Protein AF-0000000081049994 (afdb_homodimer)

Radius of gyration: 29.23 Å; Cα contacts (8 Å, |Δi|>4): 1174; chains: 2; bounding box: 51×99×72 Å

pLDDT: mean 74.98, std 18.86, range [22.23, 96.69]

Organism: NCBI:txid2856

Foldseek 3Di:
DDDQDDAPLQVQLVVLCVQLVQFLDPLSNLVSNLSSLVSLLCCLVVPGPSPPPPDDDPCPPVPPPPVVSNVVSVVSNVVSVVVNVVLVVLLAADDDDLVLLLVVLLLCVQQNAFNSCCVVQPVVQKDKDKDAAFDKDDLPFKKKAWQWFKKKKFKDQDPHTDDIDIDGHGAIDDCVLLCQQPQDDPSVRIDIIIGTRHTTMIIIGTSVSVNVQCQPLRRVSSSVSSNVSNVVVVVVCVVPVPPVPPPDRGDGDCSSPDDDPVSQDDQLDRSSNNVVVPVVSVVVCSCVVGGHDDPPPGDGDPQSPPGDHRHDGHPPVVPPDD/DDDQDDAPLQVQLVVLCVQLVQFLDPLSNLVSNLSSLVSLLCCLVVPRPSPPPPDDDPCPPVPPSPVVSNVVSVVSNVVSVVVNVVLVVLQAADDDDLVLLLVVLLLCVQQNAFNSCCVVQPVVQKDKDKDAAFDKDDLPFKKKAFQWFKKKKFKAQDPHTDDIDIDGHGAIDDCVLLCQQPQDDPSVRIDIIIGTRHTTMIIIGTSVSVNVQCQPLRRVSSSVSSNVSNVVVVVVCVVPVPPVPPPDRGDGDCSSPDDDPVSQDDQLDRSSNNVVVPVVSVVVVSCVVGGHDDPPPGDGDPQSPPGDHRDDGHVPVVPPDD

InterPro domains:
  IPR000595 Cyclic nucleotide-binding domain [cd00038] (122-216)
  IPR014710 RmlC-like jelly roll fold [G3DSA:2.60.120.10] (120-280)
  IPR018490 Cyclic nucleotide-binding domain superfamily [SSF51206] (119-216)

Secondary structure (DSSP, 8-state):
---PPPPHHHHHHHHHHHHHHHB--HHHHHHHHHHHHHHHHHHHHH----SS--S-----------HHHHHHHHHHHHHHHHHHHHHHHTTSPP---HHHHHHHHHHHHHH---HHHIIIIIGGGEEEEEE-TTPEE-TTTEEEEEEESEEEEEEEETTEEEEEEEEETT-EE-GGGGGGS-SS-TTTT-EEEEEESS-EEEEEEEHHHHHHHHT-TTTHHHHHHHHHHHHHHHHHHHH-TT------TT-B-GGGSPPPGGGSPPTTSTTSS-GGGSHHHHHHHHHHHHB-PPTTTSPPPTTTT-PPPPP---TTGGGS--/---PPPPHHHHHHHHHHHHHHHB--HHHHHHHHHHHHHHHHHHHHH----SS--S-----------HHHHHHHHHHHHHHHHHHHHHHHTTSPP---HHHHHHHHHHHHHH---HHHIIIIIGGGEEEEEE-TTPEE-TTTEEEEEEESEEEEEEEETTEEEEEEEEETT-EE-GGGGGGS-SS-TTTT-EEEEEESS-EEEEEEEHHHHHHHHT-TTTHHHHHHHHHHHHHHHHHHHH-TT------TT-B-GGGSPPPGGGSPPTTSTTSS-GGGSHHHH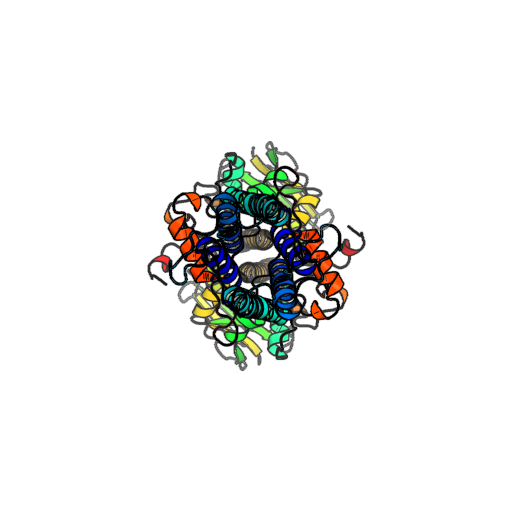HHHHHHHHB-PPTTTSPPPTTTT-PPPPP---TTGGGS--

Structure (mmCIF, N/CA/C/O backbone):
data_AF-0000000081049994-model_v1
#
loop_
_entity.id
_entity.type
_entity.pdbx_description
1 polymer 'Cyclic nucleotide-binding domain-containing protein'
#
loop_
_atom_site.group_PDB
_atom_site.id
_atom_site.type_symbol
_atom_site.label_atom_id
_atom_site.label_alt_id
_atom_site.label_comp_id
_atom_site.label_asym_id
_atom_site.label_entity_id
_atom_site.label_seq_id
_atom_site.pdbx_PDB_ins_code
_atom_site.Cartn_x
_atom_site.Cartn_y
_atom_site.Cartn_z
_atom_site.occupancy
_atom_site.B_iso_or_equiv
_atom_site.auth_seq_id
_atom_site.auth_comp_id
_atom_site.auth_asym_id
_atom_site.auth_atom_id
_atom_site.pdbx_PDB_model_num
ATOM 1 N N . MET A 1 1 ? 13.69 -43.18 -29.653 1 31.33 1 MET A N 1
ATOM 2 C CA . MET A 1 1 ? 13.04 -42.408 -28.599 1 31.33 1 MET A CA 1
ATOM 3 C C . MET A 1 1 ? 11.693 -41.869 -29.07 1 31.33 1 MET A C 1
ATOM 5 O O . MET A 1 1 ? 11.624 -41.141 -30.061 1 31.33 1 MET A O 1
ATOM 9 N N . ALA A 1 2 ? 10.671 -42.529 -28.989 1 39.64 2 ALA A N 1
ATOM 10 C CA . ALA A 1 2 ? 9.378 -42.088 -29.506 1 39.64 2 ALA A CA 1
ATOM 11 C C . ALA A 1 2 ? 8.912 -40.816 -28.803 1 39.64 2 ALA A C 1
ATOM 13 O O . ALA A 1 2 ? 8.984 -40.716 -27.576 1 39.64 2 ALA A O 1
ATOM 14 N N . PHE A 1 3 ? 8.985 -39.667 -29.546 1 45.31 3 PHE A N 1
ATOM 15 C CA . PHE A 1 3 ? 8.545 -38.37 -29.047 1 45.31 3 PHE A CA 1
ATOM 16 C C . PHE A 1 3 ? 7.034 -38.352 -28.844 1 45.31 3 PHE A C 1
ATOM 18 O O . PHE A 1 3 ? 6.275 -38.652 -29.768 1 45.31 3 PHE A O 1
ATOM 25 N N . ILE A 1 4 ? 6.528 -38.691 -27.764 1 53.5 4 ILE A N 1
ATOM 26 C CA . ILE A 1 4 ? 5.104 -38.543 -27.488 1 53.5 4 ILE A CA 1
ATOM 27 C C . ILE A 1 4 ? 4.788 -37.083 -27.17 1 53.5 4 ILE A C 1
ATOM 29 O O . ILE A 1 4 ? 5.516 -36.435 -26.414 1 53.5 4 ILE A O 1
ATOM 33 N N . LEU A 1 5 ? 3.923 -36.49 -28.118 1 61.48 5 LEU A N 1
ATOM 34 C CA . LEU A 1 5 ? 3.471 -35.123 -27.881 1 61.48 5 LEU A CA 1
ATOM 35 C C . LEU A 1 5 ? 2.408 -35.084 -26.789 1 61.48 5 LEU A C 1
ATOM 37 O O . LEU A 1 5 ? 1.607 -36.013 -26.662 1 61.48 5 LEU A O 1
ATOM 41 N N . LEU A 1 6 ? 2.492 -34.229 -25.907 1 72.08 6 LEU A N 1
ATOM 42 C CA . LEU A 1 6 ? 1.482 -33.985 -24.882 1 72.08 6 LEU A CA 1
ATOM 43 C C . LEU A 1 6 ? 0.124 -33.698 -25.515 1 72.08 6 LEU A C 1
ATOM 45 O O . LEU A 1 6 ? 0.052 -33.226 -26.651 1 72.08 6 LEU A O 1
ATOM 49 N N . SER A 1 7 ? -0.88 -34.146 -24.856 1 77.39 7 SER A N 1
ATOM 50 C CA . SER A 1 7 ? -2.234 -33.789 -25.268 1 77.39 7 SER A CA 1
ATOM 51 C C . SER A 1 7 ? -2.407 -32.275 -25.343 1 77.39 7 SER A C 1
ATOM 53 O O . SER A 1 7 ? -1.643 -31.527 -24.731 1 77.39 7 SER A O 1
ATOM 55 N N . ILE A 1 8 ? -3.375 -31.848 -26.166 1 83.37 8 ILE A N 1
ATOM 56 C CA . ILE A 1 8 ? -3.657 -30.424 -26.306 1 83.37 8 ILE A CA 1
ATOM 57 C C . ILE A 1 8 ? -3.971 -29.823 -24.937 1 83.37 8 ILE A C 1
ATOM 59 O O . ILE A 1 8 ? -3.594 -28.684 -24.652 1 83.37 8 ILE A O 1
ATOM 63 N N . TRP A 1 9 ? -4.624 -30.595 -24.114 1 85.97 9 TRP A N 1
ATOM 64 C CA . TRP A 1 9 ? -4.994 -30.094 -22.794 1 85.97 9 TRP A CA 1
ATOM 65 C C . TRP A 1 9 ? -3.758 -29.877 -21.928 1 85.97 9 TRP A C 1
ATOM 67 O O . TRP A 1 9 ? -3.674 -28.893 -21.19 1 85.97 9 TRP A O 1
ATOM 77 N N . VAL A 1 10 ? -2.831 -30.763 -21.991 1 83.94 10 VAL A N 1
ATOM 78 C CA . VAL A 1 10 ? -1.601 -30.628 -21.218 1 83.94 10 VAL A CA 1
ATOM 79 C C . VAL A 1 10 ? -0.783 -29.453 -21.75 1 83.94 10 VAL A C 1
ATOM 81 O O . VAL A 1 10 ? -0.157 -28.723 -20.977 1 83.94 10 VAL A O 1
ATOM 84 N N . GLN A 1 11 ? -0.87 -29.234 -23.106 1 88.42 11 GLN A N 1
ATOM 85 C CA . GLN A 1 11 ? -0.209 -28.076 -23.698 1 88.42 11 GLN A CA 1
ATOM 86 C C . GLN A 1 11 ? -0.808 -26.774 -23.174 1 88.42 11 GLN A C 1
ATOM 88 O O . GLN A 1 11 ? -0.077 -25.865 -22.773 1 88.42 11 GLN A O 1
ATOM 93 N N . LEU A 1 12 ? -2.07 -26.758 -23.14 1 92.6 12 LEU A N 1
ATOM 94 C CA . LEU A 1 12 ? -2.746 -25.565 -22.643 1 92.6 12 LEU A CA 1
ATOM 95 C C . LEU A 1 12 ? -2.467 -25.361 -21.158 1 92.6 12 LEU A C 1
ATOM 97 O O . LEU A 1 12 ? -2.264 -24.23 -20.709 1 92.6 12 LEU A O 1
ATOM 101 N N . GLY A 1 13 ? -2.53 -26.466 -20.41 1 92.46 13 GLY A N 1
ATOM 102 C CA . GLY A 1 13 ? -2.162 -26.365 -19.007 1 92.46 13 GLY A CA 1
ATOM 103 C C . GLY A 1 13 ? -0.784 -25.767 -18.794 1 92.46 13 GLY A C 1
ATOM 104 O O . GLY A 1 13 ? -0.616 -24.854 -17.983 1 92.46 13 GLY A O 1
ATOM 105 N N . SER A 1 14 ? 0.164 -26.226 -19.583 1 91.63 14 SER A N 1
ATOM 106 C CA . SER A 1 14 ? 1.53 -25.721 -19.492 1 91.63 14 SER A CA 1
ATOM 107 C C . SER A 1 14 ? 1.602 -24.247 -19.876 1 91.63 14 SER A C 1
ATOM 109 O O . SER A 1 14 ? 2.343 -23.476 -19.264 1 91.63 14 SER A O 1
ATOM 111 N N . PHE A 1 15 ? 0.842 -23.95 -20.846 1 94.18 15 PHE A N 1
ATOM 112 C CA . PHE A 1 15 ? 0.777 -22.56 -21.282 1 94.18 15 PHE A CA 1
ATOM 113 C C . PHE A 1 15 ? 0.28 -21.662 -20.156 1 94.18 15 PHE A C 1
ATOM 115 O O . PHE A 1 15 ? 0.862 -20.608 -19.892 1 94.18 15 PHE A O 1
ATOM 122 N N . PHE A 1 16 ? -0.696 -22.081 -19.465 1 95.99 16 PHE A N 1
ATOM 123 C CA . PHE A 1 16 ? -1.254 -21.281 -18.381 1 95.99 16 PHE A CA 1
ATOM 124 C C . PHE A 1 16 ? -0.293 -21.226 -17.199 1 95.99 16 PHE A C 1
ATOM 126 O O . PHE A 1 16 ? -0.177 -20.194 -16.535 1 95.99 16 PHE A O 1
ATOM 133 N N . PHE A 1 17 ? 0.382 -22.319 -16.954 1 94.88 17 PHE A N 1
ATOM 134 C CA . PHE A 1 17 ? 1.415 -22.289 -15.925 1 94.88 17 PHE A CA 1
ATOM 135 C C . PHE A 1 17 ? 2.496 -21.273 -16.272 1 94.88 17 PHE A C 1
ATOM 137 O O . PHE A 1 17 ? 2.951 -20.522 -15.407 1 94.88 17 PHE A O 1
ATOM 144 N N . LEU A 1 18 ? 2.83 -21.212 -17.539 1 93.98 18 LEU A N 1
ATOM 145 C CA . LEU A 1 18 ? 3.839 -20.264 -17.998 1 93.98 18 LEU A CA 1
ATOM 146 C C . LEU A 1 18 ? 3.358 -18.828 -17.819 1 93.98 18 LEU A C 1
ATOM 148 O O . LEU A 1 18 ? 4.098 -17.979 -17.315 1 93.98 18 LEU A O 1
ATOM 152 N N . LEU A 1 19 ? 2.15 -18.582 -18.169 1 94.22 19 LEU A N 1
ATOM 153 C CA . LEU A 1 19 ? 1.586 -17.241 -18.069 1 94.22 19 LEU A CA 1
ATOM 154 C C . LEU A 1 19 ? 1.582 -16.758 -16.622 1 94.22 19 LEU A C 1
ATOM 156 O O . LEU A 1 19 ? 1.768 -15.568 -16.36 1 94.22 19 LEU A O 1
ATOM 160 N N . SER A 1 20 ? 1.361 -17.681 -15.703 1 94.24 20 SER A N 1
ATOM 161 C CA . SER A 1 20 ? 1.34 -17.309 -14.292 1 94.24 20 SER A CA 1
ATOM 162 C C . SER A 1 20 ? 2.701 -16.792 -13.836 1 94.24 20 SER A C 1
ATOM 164 O O . SER A 1 20 ? 2.796 -16.074 -12.839 1 94.24 20 SER A O 1
ATOM 166 N N . GLY A 1 21 ? 3.717 -17.15 -14.579 1 91.99 21 GLY A N 1
ATOM 167 C CA . GLY A 1 21 ? 5.059 -16.699 -14.243 1 91.99 21 GLY A CA 1
ATOM 168 C C . GLY A 1 21 ? 5.392 -15.336 -14.819 1 91.99 21 GLY A C 1
ATOM 169 O O . GLY A 1 21 ? 6.369 -14.705 -14.409 1 91.99 21 GLY A O 1
ATOM 170 N N . LEU A 1 22 ? 4.524 -14.872 -15.699 1 91.9 22 LEU A N 1
ATOM 171 C CA . LEU A 1 22 ? 4.803 -13.626 -16.403 1 91.9 22 LEU A CA 1
ATOM 172 C C . LEU A 1 22 ? 4.004 -12.473 -15.805 1 91.9 22 LEU A C 1
ATOM 174 O O . LEU A 1 22 ? 4.14 -11.327 -16.24 1 91.9 22 LEU A O 1
ATOM 178 N N . ILE A 1 23 ? 3.164 -12.828 -14.871 1 89.81 23 ILE A N 1
ATOM 179 C CA . ILE A 1 23 ? 2.241 -11.832 -14.337 1 89.81 23 ILE A CA 1
ATOM 180 C C . ILE A 1 23 ? 2.51 -11.625 -12.848 1 89.81 23 ILE A C 1
ATOM 182 O O . ILE A 1 23 ? 2.759 -12.586 -12.117 1 89.81 23 ILE A O 1
ATOM 186 N N . GLY A 1 24 ? 2.356 -10.379 -12.429 1 88.21 24 GLY A N 1
ATOM 187 C CA . GLY A 1 24 ? 2.628 -10.057 -11.037 1 88.21 24 GLY A CA 1
ATOM 188 C C . GLY A 1 24 ? 1.375 -9.744 -10.241 1 88.21 24 GLY A C 1
ATOM 189 O O . GLY A 1 24 ? 1.457 -9.309 -9.09 1 88.21 24 GLY A O 1
ATOM 190 N N . ASP A 1 25 ? 0.225 -9.987 -10.812 1 88.31 25 ASP A N 1
ATOM 191 C CA . ASP A 1 25 ? -1.042 -9.749 -10.128 1 88.31 25 ASP A CA 1
ATOM 192 C C . ASP A 1 25 ? -1.591 -11.04 -9.525 1 88.31 25 ASP A C 1
ATOM 194 O O . ASP A 1 25 ? -1.732 -12.047 -10.222 1 88.31 25 ASP A O 1
ATOM 198 N N . LEU A 1 26 ? -1.924 -10.957 -8.324 1 90.34 26 LEU A N 1
ATOM 199 C CA . LEU A 1 26 ? -2.321 -12.154 -7.59 1 90.34 26 LEU A CA 1
ATOM 200 C C . LEU A 1 26 ? -3.569 -12.779 -8.204 1 90.34 26 LEU A C 1
ATOM 202 O O . LEU A 1 26 ? -3.661 -14.003 -8.323 1 90.34 26 LEU A O 1
ATOM 206 N N . LEU A 1 27 ? -4.503 -11.982 -8.548 1 91.98 27 LEU A N 1
ATOM 207 C CA . LEU A 1 27 ? -5.735 -12.501 -9.133 1 91.98 27 LEU A CA 1
ATOM 208 C C . LEU A 1 27 ? -5.451 -13.229 -10.442 1 91.98 27 LEU A C 1
ATOM 210 O O . LEU A 1 27 ? -5.97 -14.323 -10.674 1 91.98 27 LEU A O 1
ATOM 214 N N . LEU A 1 28 ? -4.63 -12.659 -11.221 1 93.14 28 LEU A N 1
ATOM 215 C CA . LEU A 1 28 ? -4.318 -13.234 -12.525 1 93.14 28 LEU A CA 1
ATOM 216 C C . LEU A 1 28 ? -3.483 -14.502 -12.375 1 93.14 28 LEU A C 1
ATOM 218 O O . LEU A 1 28 ? -3.675 -15.468 -13.116 1 93.14 28 LEU A O 1
ATOM 222 N N . ILE A 1 29 ? -2.604 -14.454 -11.451 1 94.44 29 ILE A N 1
ATOM 223 C CA . ILE A 1 29 ? -1.822 -15.653 -11.173 1 94.44 29 ILE A CA 1
ATOM 224 C C . ILE A 1 29 ? -2.756 -16.803 -10.8 1 94.44 29 ILE A C 1
ATOM 226 O O . ILE A 1 29 ? -2.651 -17.9 -11.353 1 94.44 29 ILE A O 1
ATOM 230 N N . ARG A 1 30 ? -3.688 -16.535 -9.965 1 94.66 30 ARG A N 1
ATOM 231 C CA . ARG A 1 30 ? -4.63 -17.562 -9.535 1 94.66 30 ARG A CA 1
ATOM 232 C C . ARG A 1 30 ? -5.518 -18.009 -10.692 1 94.66 30 ARG A C 1
ATOM 234 O O . ARG A 1 30 ? -5.831 -19.195 -10.818 1 94.66 30 ARG A O 1
ATOM 241 N N . LEU A 1 31 ? -5.889 -17.089 -11.442 1 95.55 31 LEU A N 1
ATOM 242 C CA . LEU A 1 31 ? -6.715 -17.414 -12.599 1 95.55 31 LEU A CA 1
ATOM 243 C C . LEU A 1 31 ? -5.981 -18.363 -13.541 1 95.55 31 LEU A C 1
ATOM 245 O O . LEU A 1 31 ? -6.531 -19.389 -13.948 1 95.55 31 LEU A O 1
ATOM 249 N N . PHE A 1 32 ? -4.752 -18.042 -13.834 1 96.6 32 PHE A N 1
ATOM 250 C CA . PHE A 1 32 ? -3.984 -18.864 -14.761 1 96.6 32 PHE A CA 1
ATOM 251 C C . PHE A 1 32 ? -3.701 -20.236 -14.162 1 96.6 32 PHE A C 1
ATOM 253 O O . PHE A 1 32 ? -3.784 -21.252 -14.856 1 96.6 32 PHE A O 1
ATOM 260 N N . LEU A 1 33 ? -3.421 -20.254 -12.912 1 96.28 33 LEU A N 1
ATOM 261 C CA . LEU A 1 33 ? -3.175 -21.537 -12.262 1 96.28 33 LEU A CA 1
ATOM 262 C C . LEU A 1 33 ? -4.447 -22.376 -12.215 1 96.28 33 LEU A C 1
ATOM 264 O O . LEU A 1 33 ? -4.405 -23.588 -12.437 1 96.28 33 LEU A O 1
ATOM 268 N N . TYR A 1 34 ? -5.535 -21.739 -11.916 1 96.32 34 TYR A N 1
ATOM 269 C CA . TYR A 1 34 ? -6.819 -22.431 -11.934 1 96.32 34 TYR A CA 1
ATOM 270 C C . TYR A 1 34 ? -7.109 -23.008 -13.314 1 96.32 34 TYR A C 1
ATOM 272 O O . TYR A 1 34 ? -7.492 -24.174 -13.439 1 96.32 34 TYR A O 1
ATOM 280 N N . LEU A 1 35 ? -6.923 -22.249 -14.328 1 96.65 35 LEU A N 1
ATOM 281 C CA . LEU A 1 35 ? -7.17 -22.698 -15.694 1 96.65 35 LEU A CA 1
ATOM 282 C C . LEU A 1 35 ? -6.249 -23.856 -16.061 1 96.65 35 LEU A C 1
ATOM 284 O O . LEU A 1 35 ? -6.657 -24.778 -16.772 1 96.65 35 LEU A O 1
ATOM 288 N N . ALA A 1 36 ? -4.993 -23.76 -15.594 1 95.57 36 ALA A N 1
ATOM 289 C CA . ALA A 1 36 ? -4.065 -24.861 -15.84 1 95.57 36 ALA A CA 1
ATOM 290 C C . ALA A 1 36 ? -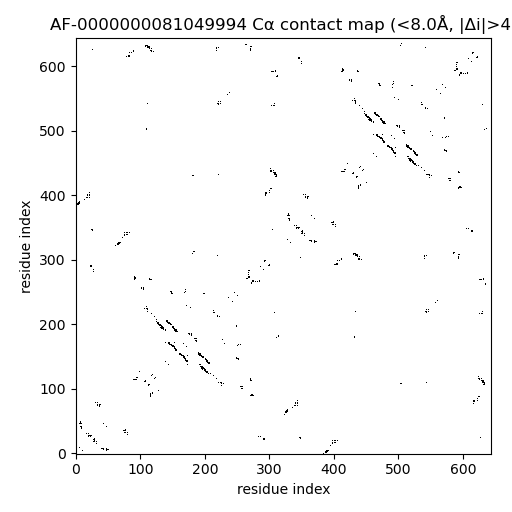4.618 -26.176 -15.299 1 95.57 36 ALA A C 1
ATOM 292 O O . ALA A 1 36 ? -4.601 -27.196 -15.992 1 95.57 36 ALA A O 1
ATOM 293 N N . TYR A 1 37 ? -5.202 -26.113 -14.184 1 94.73 37 TYR A N 1
ATOM 294 C CA . TYR A 1 37 ? -5.689 -27.341 -13.566 1 94.73 37 TYR A CA 1
ATOM 295 C C . TYR A 1 37 ? -7.021 -27.765 -14.172 1 94.73 37 TYR A C 1
ATOM 297 O O . TYR A 1 37 ? -7.351 -28.954 -14.193 1 94.73 37 TYR A O 1
ATOM 305 N N . VAL A 1 38 ? -7.79 -26.801 -14.664 1 94.96 38 VAL A N 1
ATOM 306 C CA . VAL A 1 38 ? -8.972 -27.161 -15.44 1 94.96 38 VAL A CA 1
ATOM 307 C C . VAL A 1 38 ? -8.56 -27.982 -16.66 1 94.96 38 VAL A C 1
ATOM 309 O O . VAL A 1 38 ? -9.181 -29.002 -16.968 1 94.96 38 VAL A O 1
ATOM 312 N N . MET A 1 39 ? -7.46 -27.556 -17.292 1 91.85 39 MET A N 1
ATOM 313 C CA . MET A 1 39 ? -6.972 -28.278 -18.464 1 91.85 39 MET A CA 1
ATOM 314 C C . MET A 1 39 ? -6.452 -29.658 -18.075 1 91.85 39 MET A C 1
ATOM 316 O O . MET A 1 39 ? -6.702 -30.64 -18.776 1 91.85 39 MET A O 1
ATOM 320 N N . LEU A 1 40 ? -5.77 -29.737 -16.956 1 88.17 40 LEU A N 1
ATOM 321 C CA . LEU A 1 40 ? -5.219 -31.015 -16.516 1 88.17 40 LEU A CA 1
ATOM 322 C C . LEU A 1 40 ? -6.332 -31.974 -16.107 1 88.17 40 LEU A C 1
ATOM 324 O O . LEU A 1 40 ? -6.252 -33.175 -16.377 1 88.17 40 LEU A O 1
ATOM 328 N N . LEU A 1 41 ? -7.344 -31.415 -15.492 1 88.66 41 LEU A N 1
ATOM 329 C CA . LEU A 1 41 ? -8.483 -32.254 -15.136 1 88.66 41 LEU A CA 1
ATOM 330 C C . LEU A 1 41 ? -9.215 -32.734 -16.385 1 88.66 41 LEU A C 1
ATOM 332 O O . LEU A 1 41 ? -9.619 -33.896 -16.464 1 88.66 41 LEU A O 1
ATOM 336 N N . THR A 1 42 ? -9.4 -31.806 -17.289 1 87.46 42 THR A N 1
ATOM 337 C CA . THR A 1 42 ? -10.031 -32.173 -18.552 1 87.46 42 THR A CA 1
ATOM 338 C C . THR A 1 42 ? -9.244 -33.281 -19.247 1 87.46 42 THR A C 1
ATOM 340 O O . THR A 1 42 ? -9.831 -34.224 -19.783 1 87.46 42 THR A O 1
ATOM 343 N N . ASN A 1 43 ? -7.936 -33.202 -19.152 1 82.33 43 ASN A N 1
ATOM 344 C CA . ASN A 1 43 ? -7.083 -34.236 -19.73 1 82.33 43 ASN A CA 1
ATOM 345 C C . ASN A 1 43 ? -7.288 -35.581 -19.04 1 82.33 43 ASN A C 1
ATOM 347 O O . ASN A 1 43 ? -7.308 -36.624 -19.697 1 82.33 43 ASN A O 1
ATOM 351 N N . ALA A 1 44 ? -7.387 -35.479 -17.797 1 76.46 44 ALA A N 1
ATOM 352 C CA . ALA A 1 44 ? -7.561 -36.705 -17.022 1 76.46 44 ALA A CA 1
ATOM 353 C C . ALA A 1 44 ? -8.902 -37.364 -17.332 1 76.46 44 ALA A C 1
ATOM 355 O O . ALA A 1 44 ? -9.008 -38.593 -17.347 1 76.46 44 ALA A O 1
ATOM 356 N N . LEU A 1 45 ? -9.88 -36.544 -17.618 1 80.44 45 LEU A N 1
ATOM 357 C CA . LEU A 1 45 ? -11.232 -37.053 -17.824 1 80.44 45 LEU A CA 1
ATOM 358 C C . LEU A 1 45 ? -11.438 -37.477 -19.275 1 80.44 45 LEU A C 1
ATOM 360 O O . LEU A 1 45 ? -12.079 -38.495 -19.543 1 80.44 45 LEU A O 1
ATOM 364 N N . LEU A 1 46 ? -10.951 -36.578 -20.211 1 75.57 46 LEU A N 1
ATOM 365 C CA . LEU A 1 46 ? -11.279 -36.791 -21.617 1 75.57 46 LEU A CA 1
ATOM 366 C C . LEU A 1 46 ? -10.143 -37.509 -22.337 1 75.57 46 LEU A C 1
ATOM 368 O O . LEU A 1 46 ? -10.343 -38.066 -23.42 1 75.57 46 LEU A O 1
ATOM 372 N N . GLY A 1 47 ? -9.033 -37.746 -21.679 1 63.72 47 GLY A N 1
ATOM 373 C CA . GLY A 1 47 ? -7.886 -38.255 -22.413 1 63.72 47 GLY A CA 1
ATOM 374 C C . GLY A 1 47 ? -7.493 -37.381 -23.589 1 63.72 47 GLY A C 1
ATOM 375 O O . GLY A 1 47 ? -8.086 -36.323 -23.808 1 63.72 47 GLY A O 1
ATOM 376 N N . SER A 1 48 ? -6.267 -37.071 -24.014 1 55.55 48 SER A N 1
ATOM 377 C CA . SER A 1 48 ? -5.863 -36.281 -25.173 1 55.55 48 SER A CA 1
ATOM 378 C C . SER A 1 48 ? -6.156 -37.02 -26.474 1 55.55 48 SER A C 1
ATOM 380 O O . SER A 1 48 ? -5.852 -38.208 -26.602 1 55.55 48 SER A O 1
ATOM 382 N N . PRO A 1 49 ? -7.135 -36.49 -27.269 1 44.62 49 PRO A N 1
ATOM 383 C CA . PRO A 1 49 ? -7.097 -37.022 -28.634 1 44.62 49 PRO A CA 1
ATOM 384 C C . PRO A 1 49 ? -5.687 -37.041 -29.22 1 44.62 49 PRO A C 1
ATOM 386 O O . PRO A 1 49 ? -4.887 -36.143 -28.942 1 44.62 49 PRO A O 1
ATOM 389 N N . PRO A 1 50 ? -5.129 -38.178 -29.371 1 40.43 50 PRO A N 1
ATOM 390 C CA . PRO A 1 50 ? -3.803 -38.147 -29.993 1 40.43 50 PRO A CA 1
ATOM 391 C C . PRO A 1 50 ? -3.657 -37.023 -31.016 1 40.43 50 PRO A C 1
ATOM 393 O O . PRO A 1 50 ? -4.468 -36.914 -31.939 1 40.43 50 PRO A O 1
ATOM 396 N N . TRP A 1 51 ? -3.661 -35.768 -30.611 1 37.95 51 TRP A N 1
ATOM 397 C CA . TRP A 1 51 ? -3.415 -34.96 -31.801 1 37.95 51 TRP A CA 1
ATOM 398 C C . TRP A 1 51 ? -2.028 -35.238 -32.37 1 37.95 51 TRP A C 1
ATOM 400 O O . TRP A 1 51 ? -1.063 -35.404 -31.619 1 37.95 51 TRP A O 1
ATOM 410 N N . PRO A 1 52 ? -1.75 -35.249 -34.053 1 36.06 52 PRO A N 1
ATOM 411 C CA . PRO A 1 52 ? -2.004 -36.055 -35.249 1 36.06 52 PRO A CA 1
ATOM 412 C C . PRO A 1 52 ? -1.861 -37.554 -34.993 1 36.06 52 PRO A C 1
ATOM 414 O O . PRO A 1 52 ? -1.197 -37.959 -34.035 1 36.06 52 PRO A O 1
ATOM 417 N N . LYS A 1 53 ? -2.568 -38.501 -35.596 1 37.44 53 LYS A N 1
ATOM 418 C CA . LYS A 1 53 ? -2.252 -39.861 -36.022 1 37.44 53 LYS A CA 1
ATOM 419 C C . LYS A 1 53 ? -0.762 -40.013 -36.315 1 37.44 53 LYS A C 1
ATOM 421 O O . LYS A 1 53 ? -0.348 -40.967 -36.977 1 37.44 53 LYS A O 1
ATOM 426 N N . ILE A 1 54 ? 0.047 -38.962 -36.51 1 30.68 54 ILE A N 1
ATOM 427 C CA . ILE A 1 54 ? 1.163 -39.598 -37.201 1 30.68 54 ILE A CA 1
ATOM 428 C C . ILE A 1 54 ? 1.611 -40.836 -36.428 1 30.68 54 ILE A C 1
ATOM 430 O O . ILE A 1 54 ? 1.814 -41.902 -37.014 1 30.68 54 ILE A O 1
ATOM 434 N N . LEU A 1 55 ? 2.879 -41.055 -35.817 1 30.7 55 LEU A N 1
ATOM 435 C CA . LEU A 1 55 ? 3.324 -42.445 -35.82 1 30.7 55 LEU A CA 1
ATOM 436 C C . LEU A 1 55 ? 2.344 -43.331 -35.058 1 30.7 55 LEU A C 1
ATOM 438 O O . LEU A 1 55 ? 1.619 -42.852 -34.182 1 30.7 55 LEU A O 1
ATOM 442 N N . SER A 1 56 ? 2.092 -44.765 -35.512 1 30.26 56 SER A N 1
ATOM 443 C CA . SER A 1 56 ? 1.368 -46.031 -35.462 1 30.26 56 SER A CA 1
ATOM 444 C C . SER A 1 56 ? 0.998 -46.4 -34.029 1 30.26 56 SER A C 1
ATOM 446 O O . SER A 1 56 ? 0.264 -47.364 -33.8 1 30.26 56 SER A O 1
ATOM 448 N N . VAL A 1 57 ? 2.035 -46.391 -33.142 1 30.61 57 VAL A N 1
ATOM 449 C CA . VAL A 1 57 ? 1.931 -47.577 -32.299 1 30.61 57 VAL A CA 1
ATOM 450 C C . VAL A 1 57 ? 0.562 -47.612 -31.623 1 30.61 57 VAL A C 1
ATOM 452 O O . VAL A 1 57 ? 0.059 -46.581 -31.171 1 30.61 57 VAL A O 1
ATOM 455 N N . ASP A 1 58 ? -0.42 -48.699 -31.806 1 32.65 58 ASP A N 1
ATOM 456 C CA . ASP A 1 58 ? -1.575 -49.451 -31.326 1 32.65 58 ASP A CA 1
ATOM 457 C C . ASP A 1 58 ? -1.933 -49.056 -29.895 1 32.65 58 ASP A C 1
ATOM 459 O O . ASP A 1 58 ? -3.107 -49.058 -29.521 1 32.65 58 ASP A O 1
ATOM 463 N N . GLN A 1 59 ? -1.011 -49.552 -28.958 1 33.43 59 GLN A N 1
ATOM 464 C CA . GLN A 1 59 ? -1.407 -49.761 -27.569 1 33.43 59 GLN A CA 1
ATOM 465 C C . GLN A 1 59 ? -1.841 -48.45 -26.918 1 33.43 59 GLN A C 1
ATOM 467 O O . GLN A 1 59 ? -1.001 -47.639 -26.523 1 33.43 59 GLN A O 1
ATOM 472 N N . ILE A 1 60 ? -2.533 -47.695 -27.596 1 35.19 60 ILE A N 1
ATOM 473 C CA . ILE A 1 60 ? -3.231 -46.581 -26.965 1 35.19 60 ILE A CA 1
ATOM 474 C C . ILE A 1 60 ? -3.7 -46.989 -25.57 1 35.19 60 ILE A C 1
ATOM 476 O O . ILE A 1 60 ? -4.735 -47.644 -25.423 1 35.19 60 ILE A O 1
ATOM 480 N N . ALA A 1 61 ? -2.913 -47.949 -25.076 1 36.25 61 ALA A N 1
ATOM 481 C CA . ALA A 1 61 ? -3.242 -48.386 -23.721 1 36.25 61 ALA A CA 1
ATOM 482 C C . ALA A 1 61 ? -3.931 -47.272 -22.938 1 36.25 61 ALA A C 1
ATOM 484 O O . ALA A 1 61 ? -3.635 -46.091 -23.136 1 36.25 61 ALA A O 1
ATOM 485 N N . PHE A 1 62 ? -5.298 -47.362 -22.734 1 35.64 62 PHE A N 1
ATOM 486 C CA . PHE A 1 62 ? -6.014 -46.714 -21.641 1 35.64 62 PHE A CA 1
ATOM 487 C C . PHE A 1 62 ? -5.04 -46.051 -20.675 1 35.64 62 PHE A C 1
ATOM 489 O O . PHE A 1 62 ? -4.271 -46.733 -19.994 1 35.64 62 PHE A O 1
ATOM 496 N N . SER A 1 63 ? -4.3 -45.114 -21.246 1 39.25 63 SER A N 1
ATOM 497 C CA . SER A 1 63 ? -3.235 -44.366 -20.585 1 39.25 63 SER A CA 1
ATOM 498 C C . SER A 1 63 ? -3.446 -44.321 -19.075 1 39.25 63 SER A C 1
ATOM 500 O O . SER A 1 63 ? -4.537 -43.991 -18.605 1 39.25 63 SER A O 1
ATOM 502 N N . GLU A 1 64 ? -3.039 -45.305 -18.417 1 41.63 64 GLU A N 1
ATOM 503 C CA . GLU A 1 64 ? -2.916 -45.386 -16.965 1 41.63 64 GLU A CA 1
ATOM 504 C C . GLU A 1 64 ? -2.814 -43.997 -16.341 1 41.63 64 GLU A C 1
ATOM 506 O O . GLU A 1 64 ? -1.86 -43.261 -16.605 1 41.63 64 GLU A O 1
ATOM 511 N N . VAL A 1 65 ? -3.921 -43.269 -16.442 1 49.74 65 VAL A N 1
ATOM 512 C CA . VAL A 1 65 ? -3.936 -42.034 -15.666 1 49.74 65 VAL A CA 1
ATOM 513 C C . VAL A 1 65 ? -3.554 -42.33 -14.217 1 49.74 65 VAL A C 1
ATOM 515 O O . VAL A 1 65 ? -4.188 -43.157 -13.558 1 49.74 65 VAL A O 1
ATOM 518 N N . ALA A 1 66 ? -2.364 -42.158 -13.947 1 60.62 66 ALA A N 1
ATOM 519 C CA . ALA A 1 66 ? -1.927 -42.291 -12.559 1 60.62 66 ALA A CA 1
ATOM 520 C C . ALA A 1 66 ? -2.939 -41.666 -11.603 1 60.62 66 ALA A C 1
ATOM 522 O O . ALA A 1 66 ? -3.288 -40.491 -11.741 1 60.62 66 ALA A O 1
ATOM 523 N N . MET A 1 67 ? -3.876 -42.505 -10.881 1 73.3 67 MET A N 1
ATOM 524 C CA . MET A 1 67 ? -4.826 -42.063 -9.864 1 73.3 67 MET A CA 1
ATOM 525 C C . MET A 1 67 ? -4.281 -40.866 -9.092 1 73.3 67 MET A C 1
ATOM 527 O O . MET A 1 67 ? -5.027 -39.943 -8.762 1 73.3 67 MET A O 1
ATOM 531 N N . ASP A 1 68 ? -3.021 -40.847 -8.975 1 78.36 68 ASP A N 1
ATOM 532 C CA . ASP A 1 68 ? -2.418 -39.75 -8.224 1 78.36 68 ASP A CA 1
ATOM 533 C C . ASP A 1 68 ? -2.516 -38.436 -8.996 1 78.36 68 ASP A C 1
ATOM 535 O O . ASP A 1 68 ? -2.745 -37.379 -8.406 1 78.36 68 ASP A O 1
ATOM 539 N N . SER A 1 69 ? -2.346 -38.607 -10.322 1 76.61 69 SER A N 1
ATOM 540 C CA . SER A 1 69 ? -2.456 -37.391 -11.121 1 76.61 69 SER A CA 1
ATOM 541 C C . SER A 1 69 ? -3.858 -36.798 -11.035 1 76.61 69 SER A C 1
ATOM 543 O O . SER A 1 69 ? -4.02 -35.577 -10.983 1 76.61 69 SER A O 1
ATOM 545 N N . PHE A 1 70 ? -4.804 -37.631 -10.979 1 82.04 70 PHE A N 1
ATOM 546 C CA . PHE A 1 70 ? -6.189 -37.189 -10.862 1 82.04 70 PHE A CA 1
ATOM 547 C C . PHE A 1 70 ? -6.439 -36.549 -9.501 1 82.04 70 PHE A C 1
ATOM 549 O O . PHE A 1 70 ? -7.053 -35.484 -9.414 1 82.04 70 PHE A O 1
ATOM 556 N N . VAL A 1 71 ? -5.97 -37.131 -8.461 1 85.97 71 VAL A N 1
ATOM 557 C CA . VAL A 1 71 ? -6.149 -36.617 -7.107 1 85.97 71 VAL A CA 1
ATOM 558 C C . VAL A 1 71 ? -5.489 -35.245 -6.983 1 85.97 71 VAL A C 1
ATOM 560 O O . VAL A 1 71 ? -6.095 -34.302 -6.469 1 85.97 71 VAL A O 1
ATOM 563 N N . TRP A 1 72 ? -4.341 -35.113 -7.505 1 88.41 72 TRP A N 1
ATOM 564 C CA . TRP A 1 72 ? -3.636 -33.837 -7.434 1 88.41 72 TRP A CA 1
ATOM 565 C C . TRP A 1 72 ? -4.36 -32.769 -8.246 1 88.41 72 TRP A C 1
ATOM 567 O O . TRP A 1 72 ? -4.417 -31.605 -7.843 1 88.41 72 TRP A O 1
ATOM 577 N N . ALA A 1 73 ? -4.854 -33.193 -9.365 1 87.96 73 ALA A N 1
ATOM 578 C CA . ALA A 1 73 ? -5.576 -32.237 -10.2 1 87.96 73 ALA A CA 1
ATOM 579 C C . ALA A 1 73 ? -6.814 -31.707 -9.482 1 87.96 73 ALA A C 1
ATOM 581 O O . ALA A 1 73 ? -7.07 -30.5 -9.482 1 87.96 73 ALA A O 1
ATOM 582 N N . ILE A 1 74 ? -7.532 -32.566 -8.806 1 91.83 74 ILE A N 1
ATOM 583 C CA . ILE A 1 74 ? -8.743 -32.169 -8.096 1 91.83 74 ILE A CA 1
ATOM 584 C C . ILE A 1 74 ? -8.376 -31.288 -6.904 1 91.83 74 ILE A C 1
ATOM 586 O O . ILE A 1 74 ? -8.987 -30.239 -6.688 1 91.83 74 ILE A O 1
ATOM 590 N N . LEU A 1 75 ? -7.35 -31.703 -6.202 1 93.48 75 LEU A N 1
ATOM 591 C CA . LEU A 1 75 ? -6.936 -30.95 -5.022 1 93.48 75 LEU A CA 1
ATOM 592 C C . LEU A 1 75 ? -6.461 -29.554 -5.408 1 93.48 75 LEU A C 1
ATOM 594 O O . LEU A 1 75 ? -6.85 -28.565 -4.781 1 93.48 75 LEU A O 1
ATOM 598 N N . SER A 1 76 ? -5.666 -29.541 -6.41 1 94.6 76 SER A N 1
ATOM 599 C CA . SER A 1 76 ? -5.123 -28.253 -6.831 1 94.6 76 SER A CA 1
ATOM 600 C C . SER A 1 76 ? -6.208 -27.368 -7.434 1 94.6 76 SER A C 1
ATOM 602 O O . SER A 1 76 ? -6.215 -26.153 -7.221 1 94.6 76 SER A O 1
ATOM 604 N N . LEU A 1 77 ? -7.044 -28.035 -8.175 1 95.01 77 LEU A N 1
ATOM 605 C CA . LEU A 1 77 ? -8.173 -27.28 -8.708 1 95.01 77 LEU A CA 1
ATOM 606 C C . LEU A 1 77 ? -8.995 -26.662 -7.582 1 95.01 77 LEU A C 1
ATOM 608 O O . LEU A 1 77 ? -9.372 -25.49 -7.653 1 95.01 77 LEU A O 1
ATOM 612 N N . TYR A 1 78 ? -9.166 -27.44 -6.588 1 94.85 78 TYR A N 1
ATOM 613 C CA . TYR A 1 78 ? -9.935 -26.983 -5.436 1 94.85 78 TYR A CA 1
ATOM 614 C C . TYR A 1 78 ? -9.218 -25.846 -4.718 1 94.85 78 TYR A C 1
ATOM 616 O O . TYR A 1 78 ? -9.822 -24.813 -4.418 1 94.85 78 TYR A O 1
ATOM 624 N N . VAL A 1 79 ? -7.995 -25.947 -4.48 1 94.62 79 VAL A N 1
ATOM 625 C CA . VAL A 1 79 ? -7.224 -24.973 -3.714 1 94.62 79 VAL A CA 1
ATOM 626 C C . VAL A 1 79 ? -7.086 -23.679 -4.513 1 94.62 79 VAL A C 1
ATOM 628 O O . VAL A 1 79 ? -7.395 -22.596 -4.01 1 94.62 79 VAL A O 1
ATOM 631 N N . HIS A 1 80 ? -6.709 -23.754 -5.728 1 94.79 80 HIS A N 1
ATOM 632 C CA . HIS A 1 80 ? -6.551 -22.567 -6.561 1 94.79 80 HIS A CA 1
ATOM 633 C C . HIS A 1 80 ? -7.902 -21.934 -6.878 1 94.79 80 HIS A C 1
ATOM 635 O O . HIS A 1 80 ? -8.016 -20.708 -6.95 1 94.79 80 HIS A O 1
ATOM 641 N N . GLY A 1 81 ? -8.87 -22.806 -7.059 1 94.79 81 GLY A N 1
ATOM 642 C CA . GLY A 1 81 ? -10.209 -22.283 -7.279 1 94.79 81 GLY A CA 1
ATOM 643 C C . GLY A 1 81 ? -10.749 -21.508 -6.092 1 94.79 81 GLY A C 1
ATOM 644 O O . GLY A 1 81 ? -11.34 -20.439 -6.26 1 94.79 81 GLY A O 1
ATOM 645 N N . SER A 1 82 ? -10.518 -22.035 -4.932 1 93.92 82 SER A N 1
ATOM 646 C CA . SER A 1 82 ? -10.953 -21.355 -3.716 1 93.92 82 SER A CA 1
ATOM 647 C C . SER A 1 82 ? -10.272 -19.999 -3.568 1 93.92 82 SER A C 1
ATOM 649 O O . SER A 1 82 ? -10.92 -19.007 -3.226 1 93.92 82 SER A O 1
ATOM 651 N N . SER A 1 83 ? -9.037 -19.973 -3.845 1 92.04 83 SER A N 1
ATOM 652 C CA . SER A 1 83 ? -8.289 -18.722 -3.759 1 92.04 83 SER A CA 1
ATOM 653 C C . SER A 1 83 ? -8.76 -17.723 -4.81 1 92.04 83 SER A C 1
ATOM 655 O O . SER A 1 83 ? -8.873 -16.527 -4.531 1 92.04 83 SER A O 1
ATOM 657 N N . LEU A 1 84 ? -9.029 -18.237 -5.958 1 93.1 84 LEU A N 1
ATOM 658 C CA . LEU A 1 84 ? -9.516 -17.385 -7.037 1 93.1 84 LEU A CA 1
ATOM 659 C C . LEU A 1 84 ? -10.856 -16.756 -6.67 1 93.1 84 LEU A C 1
ATOM 661 O O . LEU A 1 84 ? -11.029 -15.54 -6.786 1 93.1 84 LEU A O 1
ATOM 665 N N . VAL A 1 85 ? -11.74 -17.536 -6.174 1 92.55 85 VAL A N 1
ATOM 666 C CA . VAL A 1 85 ? -13.072 -17.06 -5.817 1 92.55 85 VAL A CA 1
ATOM 667 C C . VAL A 1 85 ? -12.971 -16.041 -4.685 1 92.55 85 VAL A C 1
ATOM 669 O O . VAL A 1 85 ? -13.662 -15.019 -4.697 1 92.55 85 VAL A O 1
ATOM 672 N N . ALA A 1 86 ? -12.113 -16.293 -3.809 1 90.21 86 ALA A N 1
ATOM 673 C CA . ALA A 1 86 ? -11.92 -15.365 -2.697 1 90.21 86 ALA A CA 1
ATOM 674 C C . ALA A 1 86 ? -11.442 -14.004 -3.195 1 90.21 86 ALA A C 1
ATOM 676 O O . ALA A 1 86 ? -11.917 -12.965 -2.731 1 90.21 86 ALA A O 1
ATOM 677 N N . LEU A 1 87 ? -10.543 -14.003 -4.102 1 89.15 87 LEU A N 1
ATOM 678 C CA . LEU A 1 87 ? -10.008 -12.756 -4.638 1 89.15 87 LEU A CA 1
ATOM 679 C C . LEU A 1 87 ? -11.065 -12.017 -5.451 1 89.15 87 LEU A C 1
ATOM 681 O O . LEU A 1 87 ? -11.131 -10.786 -5.419 1 89.15 87 LEU A O 1
ATOM 685 N N . ILE A 1 88 ? -11.872 -12.789 -6.14 1 90.09 88 ILE A N 1
ATOM 686 C CA . ILE A 1 88 ? -12.954 -12.183 -6.909 1 90.09 88 ILE A CA 1
ATOM 687 C C . ILE A 1 88 ? -13.992 -11.588 -5.96 1 90.09 88 ILE A C 1
ATOM 689 O O . ILE A 1 88 ? -14.486 -10.481 -6.185 1 90.09 88 ILE A O 1
ATOM 693 N N . TRP A 1 89 ? -14.233 -12.305 -4.914 1 87.78 89 TRP A N 1
ATOM 694 C CA . TRP A 1 89 ? -15.218 -11.849 -3.939 1 87.78 89 TRP A CA 1
ATOM 695 C C . TRP A 1 89 ? -14.738 -10.588 -3.228 1 87.78 89 TRP A C 1
ATOM 697 O O . TRP A 1 89 ? -15.548 -9.764 -2.798 1 87.78 89 TRP A O 1
ATOM 707 N N . ASP A 1 90 ? -13.481 -10.462 -3.118 1 86.73 90 ASP A N 1
ATOM 708 C CA . ASP A 1 90 ? -12.891 -9.285 -2.486 1 86.73 90 ASP A CA 1
ATOM 709 C C . ASP A 1 90 ? -13.142 -8.031 -3.319 1 86.73 90 ASP A C 1
ATOM 711 O O . ASP A 1 90 ? -13.023 -6.911 -2.817 1 86.73 90 ASP A O 1
ATOM 715 N N . GLU A 1 91 ? -13.453 -8.206 -4.582 1 87.63 91 GLU A N 1
ATOM 716 C CA . GLU A 1 91 ? -13.672 -7.068 -5.47 1 87.63 91 GLU A CA 1
ATOM 717 C C . GLU A 1 91 ? -15.132 -6.623 -5.447 1 87.63 91 GLU A C 1
ATOM 719 O O . GLU A 1 91 ? -15.484 -5.602 -6.041 1 87.63 91 GLU A O 1
ATOM 724 N N . ARG A 1 92 ? -15.929 -7.265 -4.697 1 87.49 92 ARG A N 1
ATOM 725 C CA . ARG A 1 92 ? -17.34 -6.903 -4.608 1 87.49 92 ARG A CA 1
ATOM 726 C C . ARG A 1 92 ? -17.532 -5.65 -3.76 1 87.49 92 ARG A C 1
ATOM 728 O O . ARG A 1 92 ? -16.731 -5.371 -2.865 1 87.49 92 ARG A O 1
ATOM 735 N N . ALA A 1 93 ? -18.591 -4.931 -4.104 1 86.83 93 ALA A N 1
ATOM 736 C CA . ALA A 1 93 ? -18.948 -3.757 -3.311 1 86.83 93 ALA A CA 1
ATOM 737 C C . ALA A 1 93 ? -19.449 -4.161 -1.927 1 86.83 93 ALA A C 1
ATOM 739 O O . ALA A 1 93 ? -20.338 -5.008 -1.805 1 86.83 93 ALA A O 1
ATOM 740 N N . PRO A 1 94 ? -18.846 -3.654 -0.965 1 88.8 94 PRO A N 1
ATOM 741 C CA . PRO A 1 94 ? -19.339 -3.975 0.377 1 88.8 94 PRO A CA 1
ATOM 742 C C . PRO A 1 94 ? -20.652 -3.27 0.707 1 88.8 94 PRO A C 1
ATOM 744 O O . PRO A 1 94 ? -20.991 -2.263 0.08 1 88.8 94 PRO A O 1
ATOM 747 N N . LYS A 1 95 ? -21.349 -3.846 1.576 1 90.8 95 LYS A N 1
ATOM 748 C CA . LYS A 1 95 ? -22.556 -3.206 2.09 1 90.8 95 LYS A CA 1
ATOM 749 C C . LYS A 1 95 ? -22.246 -2.351 3.315 1 90.8 95 LYS A C 1
ATOM 751 O O . LYS A 1 95 ? -21.826 -2.871 4.351 1 90.8 95 LYS A O 1
ATOM 756 N N . LEU A 1 96 ? -22.428 -1.071 3.129 1 93.58 96 LEU A N 1
ATOM 757 C CA . LEU A 1 96 ? -22.183 -0.135 4.221 1 93.58 96 LEU A CA 1
ATOM 758 C C . LEU A 1 96 ? -23.48 0.531 4.667 1 93.58 96 LEU A C 1
ATOM 760 O O . LEU A 1 96 ? -24.359 0.802 3.845 1 93.58 96 LEU A O 1
ATOM 764 N N . THR A 1 97 ? -23.596 0.74 5.925 1 94.21 97 THR A N 1
ATOM 765 C CA . THR A 1 97 ? -24.677 1.587 6.418 1 94.21 97 THR A CA 1
ATOM 766 C C . THR A 1 97 ? -24.479 3.032 5.969 1 94.21 97 THR A C 1
ATOM 768 O O . THR A 1 97 ? -23.402 3.398 5.493 1 94.21 97 THR A O 1
ATOM 771 N N . ASP A 1 98 ? -25.488 3.831 6.116 1 94.24 98 ASP A N 1
ATOM 772 C CA . ASP A 1 98 ? -25.403 5.224 5.689 1 94.24 98 ASP A CA 1
ATOM 773 C C . ASP A 1 98 ? -24.292 5.96 6.435 1 94.24 98 ASP A C 1
ATOM 775 O O . ASP A 1 98 ? -23.532 6.721 5.833 1 94.24 98 ASP A O 1
ATOM 779 N N . ASP A 1 99 ? -24.212 5.645 7.681 1 94.46 99 ASP A N 1
ATOM 780 C CA . ASP A 1 99 ? -23.18 6.302 8.478 1 94.46 99 ASP A CA 1
ATOM 781 C C . ASP A 1 99 ? -21.788 5.81 8.088 1 94.46 99 ASP A C 1
ATOM 783 O O . ASP A 1 99 ? -20.852 6.604 7.977 1 94.46 99 ASP A O 1
ATOM 787 N N . GLU A 1 100 ? -21.748 4.53 7.841 1 94.33 100 GLU A N 1
ATOM 788 C CA . GLU A 1 100 ? -20.472 3.968 7.409 1 94.33 100 GLU A CA 1
ATOM 789 C C . GLU A 1 100 ? -20.052 4.528 6.053 1 94.33 100 GLU A C 1
ATOM 791 O O . GLU A 1 100 ? -18.881 4.849 5.845 1 94.33 100 GLU A O 1
ATOM 796 N N . ALA A 1 101 ? -21.014 4.651 5.205 1 95.13 101 ALA A N 1
ATOM 797 C CA . ALA A 1 101 ? -20.731 5.175 3.871 1 95.13 101 ALA A CA 1
ATOM 798 C C . ALA A 1 101 ? -20.243 6.619 3.942 1 95.13 101 ALA A C 1
ATOM 800 O O . ALA A 1 101 ? -19.354 7.018 3.185 1 95.13 101 ALA A O 1
ATOM 801 N N . ALA A 1 102 ? -20.831 7.337 4.794 1 93.69 102 ALA A N 1
ATOM 802 C CA . ALA A 1 102 ? -20.421 8.729 4.958 1 93.69 102 ALA A CA 1
ATOM 803 C C . ALA A 1 102 ? -18.965 8.824 5.403 1 93.69 102 ALA A C 1
ATOM 805 O O . ALA A 1 102 ? -18.181 9.582 4.827 1 93.69 102 ALA A O 1
ATOM 806 N N . LEU A 1 103 ? -18.648 8.019 6.411 1 90.37 103 LEU A N 1
ATOM 807 C CA . LEU A 1 103 ? -17.267 8.028 6.884 1 90.37 103 LEU A CA 1
ATOM 808 C C . LEU A 1 103 ? -16.32 7.512 5.805 1 90.37 103 LEU A C 1
ATOM 810 O O . LEU A 1 103 ? -15.217 8.036 5.64 1 90.37 103 LEU A O 1
ATOM 814 N N . TRP A 1 104 ? -16.739 6.513 5.072 1 89.29 104 TRP A N 1
ATOM 815 C CA . TRP A 1 104 ? -15.915 5.99 3.987 1 89.29 104 TRP A CA 1
ATOM 816 C C . TRP A 1 104 ? -15.618 7.075 2.957 1 89.29 104 TRP A C 1
ATOM 818 O O . TRP A 1 104 ? -14.485 7.198 2.485 1 89.29 104 TRP A O 1
ATOM 828 N N . ARG A 1 105 ? -16.608 7.83 2.566 1 86.6 105 ARG A N 1
ATOM 829 C CA . ARG A 1 105 ? -16.424 8.874 1.563 1 86.6 105 ARG A CA 1
ATOM 830 C C . ARG A 1 105 ? -15.374 9.885 2.011 1 86.6 105 ARG A C 1
ATOM 832 O O . ARG A 1 105 ? -14.564 10.345 1.204 1 86.6 105 ARG A O 1
ATOM 839 N N . MET A 1 106 ? -15.373 10.135 3.265 1 80.74 106 MET A N 1
ATOM 840 C CA . MET A 1 106 ? -14.35 11.034 3.791 1 80.74 106 MET A CA 1
ATOM 841 C C . MET A 1 106 ? -12.96 10.427 3.634 1 80.74 106 MET A C 1
ATOM 843 O O . MET A 1 106 ? -12.033 11.097 3.175 1 80.74 106 MET A O 1
ATOM 847 N N . MET A 1 107 ? -12.908 9.15 3.995 1 78.98 107 MET A N 1
ATOM 848 C CA . MET A 1 107 ? -11.609 8.484 3.959 1 78.98 107 MET A CA 1
ATOM 849 C C . MET A 1 107 ? -11.158 8.247 2.522 1 78.98 107 MET A C 1
ATOM 851 O O . MET A 1 107 ? -9.963 8.289 2.227 1 78.98 107 MET A O 1
ATOM 855 N N . TYR A 1 108 ? -12.066 8.078 1.687 1 79.47 108 TYR A N 1
ATOM 856 C CA . TYR A 1 108 ? -11.74 7.922 0.274 1 79.47 108 TYR A CA 1
ATOM 857 C C . TYR A 1 108 ? -11.235 9.233 -0.317 1 79.47 108 TYR A C 1
ATOM 859 O O . TYR A 1 108 ? -10.219 9.255 -1.016 1 79.47 108 TYR A O 1
ATOM 867 N N . ARG A 1 109 ? -11.925 10.309 0.016 1 73.07 109 ARG A N 1
ATOM 868 C CA . ARG A 1 109 ? -11.559 11.618 -0.516 1 73.07 109 ARG A CA 1
ATOM 869 C C . ARG A 1 109 ? -10.194 12.057 0.002 1 73.07 109 ARG A C 1
ATOM 871 O O . ARG A 1 109 ? -9.448 12.742 -0.701 1 73.07 109 ARG A O 1
ATOM 878 N N . THR A 1 110 ? -9.944 11.532 1.167 1 69.57 110 THR A N 1
ATOM 879 C CA . THR A 1 110 ? -8.724 12.015 1.805 1 69.57 110 THR A CA 1
ATOM 880 C C . THR A 1 110 ? -7.546 11.101 1.482 1 69.57 110 THR A C 1
ATOM 882 O O . THR A 1 110 ? -6.418 11.57 1.316 1 69.57 110 THR A O 1
ATOM 885 N N . GLY A 1 111 ? -7.8 9.823 1.419 1 69.1 111 GLY A N 1
ATOM 886 C CA . GLY A 1 111 ? -6.669 8.918 1.295 1 69.1 111 GLY A CA 1
ATOM 887 C C . GLY A 1 111 ? -6.87 7.852 0.234 1 69.1 111 GLY A C 1
ATOM 888 O O . GLY A 1 111 ? -5.99 7.02 0.008 1 69.1 111 GLY A O 1
ATOM 889 N N . GLY A 1 112 ? -8.028 7.779 -0.304 1 75.81 112 GLY A N 1
ATOM 890 C CA . GLY A 1 112 ? -8.279 6.816 -1.364 1 75.81 112 GLY A CA 1
ATOM 891 C C . GLY A 1 112 ? -8.534 5.413 -0.847 1 75.81 112 GLY A C 1
ATOM 892 O O . GLY A 1 112 ? -8.253 4.43 -1.537 1 75.81 112 GLY A O 1
ATOM 893 N N . LEU A 1 113 ? -8.962 5.295 0.356 1 78.1 113 LEU A N 1
ATOM 894 C CA . LEU A 1 113 ? -9.256 3.987 0.932 1 78.1 113 LEU A CA 1
ATOM 895 C C . LEU A 1 113 ? -10.419 3.322 0.203 1 78.1 113 LEU A C 1
ATOM 897 O O . LEU A 1 113 ? -11.467 3.94 0.004 1 78.1 113 LEU A O 1
ATOM 901 N N . SER A 1 114 ? -10.171 2.133 -0.212 1 82.56 114 SER A N 1
ATOM 902 C CA . SER A 1 114 ? -11.259 1.408 -0.86 1 82.56 114 SER A CA 1
ATOM 903 C C . SER A 1 114 ? -12.355 1.046 0.137 1 82.56 114 SER A C 1
ATOM 905 O O . SER A 1 114 ? -12.089 0.896 1.332 1 82.56 114 SER A O 1
ATOM 907 N N . ALA A 1 115 ? -13.597 0.822 -0.379 1 86.83 115 ALA A N 1
ATOM 908 C CA . ALA A 1 115 ? -14.737 0.497 0.475 1 86.83 115 ALA A CA 1
ATOM 909 C C . ALA A 1 115 ? -14.54 -0.851 1.163 1 86.83 115 ALA A C 1
ATOM 911 O O . ALA A 1 115 ? -14.918 -1.023 2.324 1 86.83 115 ALA A O 1
ATOM 912 N N . ARG A 1 116 ? -13.921 -1.683 0.547 1 87.22 116 ARG A N 1
ATOM 913 C CA . ARG A 1 116 ? -13.692 -3.013 1.101 1 87.22 116 ARG A CA 1
ATOM 914 C C . ARG A 1 116 ? -12.702 -2.96 2.261 1 87.22 116 ARG A C 1
ATOM 916 O O . ARG A 1 116 ? -12.936 -3.562 3.311 1 87.22 116 ARG A O 1
ATOM 923 N N . LEU A 1 117 ? -11.606 -2.335 2.041 1 83.01 117 LEU A N 1
ATOM 924 C CA . LEU A 1 117 ? -10.624 -2.201 3.111 1 83.01 117 LEU A CA 1
ATOM 925 C C . LEU A 1 117 ? -11.212 -1.442 4.296 1 83.01 117 LEU A C 1
ATOM 927 O O . LEU A 1 117 ? -10.929 -1.77 5.451 1 83.01 117 LEU A O 1
ATOM 931 N N . PHE A 1 118 ? -12.045 -0.412 3.956 1 85.84 118 PHE A N 1
ATOM 932 C CA . PHE A 1 118 ? -12.723 0.321 5.019 1 85.84 118 PHE A CA 1
ATOM 933 C C . PHE A 1 118 ? -13.571 -0.619 5.868 1 85.84 118 PHE A C 1
ATOM 935 O O . PHE A 1 118 ? -13.51 -0.577 7.098 1 85.84 118 PHE A O 1
ATOM 942 N N . GLN A 1 119 ? -14.353 -1.416 5.235 1 88.99 119 GLN A N 1
ATOM 943 C CA . GLN A 1 119 ? -15.247 -2.338 5.928 1 88.99 119 GLN A CA 1
ATOM 944 C C . GLN A 1 119 ? -14.462 -3.31 6.804 1 88.99 119 GLN A C 1
ATOM 946 O O . GLN A 1 119 ? -14.842 -3.568 7.948 1 88.99 119 GLN A O 1
ATOM 951 N N . ASP A 1 120 ? -13.329 -3.71 6.316 1 85.16 120 ASP A N 1
ATOM 952 C CA . ASP A 1 120 ? -12.591 -4.769 6.998 1 85.16 120 ASP A CA 1
ATOM 953 C C . ASP A 1 120 ? -11.702 -4.198 8.099 1 85.16 120 ASP A C 1
ATOM 955 O O . ASP A 1 120 ? -11.488 -4.842 9.128 1 85.16 120 ASP A O 1
ATOM 959 N N . VAL A 1 121 ? -11.221 -2.97 7.915 1 83.05 121 VAL A N 1
ATOM 960 C CA . VAL A 1 121 ? -10.168 -2.486 8.801 1 83.05 121 VAL A CA 1
ATOM 961 C C . VAL A 1 121 ? -10.731 -1.423 9.741 1 83.05 121 VAL A C 1
ATOM 963 O O . VAL A 1 121 ? -10.307 -1.317 10.894 1 83.05 121 VAL A O 1
ATOM 966 N N . VAL A 1 122 ? -11.706 -0.661 9.218 1 86.94 122 VAL A N 1
ATOM 967 C CA . VAL A 1 122 ? -12.127 0.504 9.99 1 86.94 122 VAL A CA 1
ATOM 968 C C . VAL A 1 122 ? -13.532 0.277 10.542 1 86.94 122 VAL A C 1
ATOM 970 O O . VAL A 1 122 ? -13.768 0.44 11.742 1 86.94 122 VAL A O 1
ATOM 973 N N . ALA A 1 123 ? -14.445 -0.149 9.682 1 90.17 123 ALA A N 1
ATOM 974 C CA . ALA A 1 123 ? -15.866 -0.196 10.016 1 90.17 123 ALA A CA 1
ATOM 975 C C . ALA A 1 123 ? -16.114 -1.084 11.232 1 90.17 123 ALA A C 1
ATOM 977 O O . ALA A 1 123 ? -16.987 -0.794 12.053 1 90.17 123 ALA A O 1
ATOM 978 N N . ARG A 1 124 ? -15.336 -2.086 11.421 1 88.28 124 ARG A N 1
ATOM 979 C CA . ARG A 1 124 ? -15.541 -3.028 12.516 1 88.28 124 ARG A CA 1
ATOM 980 C C . ARG A 1 124 ? -15.239 -2.377 13.862 1 88.28 124 ARG A C 1
ATOM 982 O O . ARG A 1 124 ? -15.673 -2.868 14.906 1 88.28 124 ARG A O 1
ATOM 989 N N . HIS A 1 125 ? -14.499 -1.318 13.855 1 88.53 125 HIS A N 1
ATOM 990 C CA . HIS A 1 125 ? -14.093 -0.658 15.091 1 88.53 125 HIS A CA 1
ATOM 991 C C . HIS A 1 125 ? -14.821 0.67 15.271 1 88.53 125 HIS A C 1
ATOM 993 O O . HIS A 1 125 ? -14.53 1.42 16.205 1 88.53 125 HIS A O 1
ATOM 999 N N . LEU A 1 126 ? -15.677 0.969 14.372 1 89.46 126 LEU A N 1
ATOM 1000 C CA . LEU A 1 126 ? -16.345 2.266 14.336 1 89.46 126 LEU A CA 1
ATOM 1001 C C . LEU A 1 126 ? -17.652 2.226 15.12 1 89.46 126 LEU A C 1
ATOM 1003 O O . LEU A 1 126 ? -18.435 1.284 14.983 1 89.46 126 LEU A O 1
ATOM 1007 N N . HIS A 1 127 ? -17.829 3.206 15.936 1 93.99 127 HIS A N 1
ATOM 1008 C CA . HIS A 1 127 ? -19.111 3.443 16.591 1 93.99 127 HIS A CA 1
ATOM 1009 C C . HIS A 1 127 ? -19.628 4.847 16.299 1 93.99 127 HIS A C 1
ATOM 1011 O O . HIS A 1 127 ? -18.847 5.798 16.223 1 93.99 127 HIS A O 1
ATOM 1017 N N . VAL A 1 128 ? -20.866 4.87 16.034 1 95.78 128 VAL A N 1
ATOM 1018 C CA . VAL A 1 128 ? -21.521 6.164 15.872 1 95.78 128 VAL A CA 1
ATOM 1019 C C . VAL A 1 128 ? -22.228 6.551 17.169 1 95.78 128 VAL A C 1
ATOM 1021 O O . VAL A 1 128 ? -23.081 5.811 17.663 1 95.78 128 VAL A O 1
ATOM 1024 N N . VAL A 1 129 ? -21.835 7.66 17.716 1 96.01 129 VAL A N 1
ATOM 1025 C CA . VAL A 1 129 ? -22.397 8.075 18.997 1 96.01 129 VAL A CA 1
ATOM 1026 C C . VAL A 1 129 ? -23.063 9.441 18.851 1 96.01 129 VAL A C 1
ATOM 1028 O O . VAL A 1 129 ? -22.588 10.293 18.095 1 96.01 129 VAL A O 1
ATOM 1031 N N . GLU A 1 130 ? -24.114 9.561 19.537 1 96.09 130 GLU A N 1
ATOM 1032 C CA . GLU A 1 130 ? -24.8 10.846 19.631 1 96.09 130 GLU A CA 1
ATOM 1033 C C . GLU A 1 130 ? -24.618 11.469 21.011 1 96.09 130 GLU A C 1
ATOM 1035 O O . GLU A 1 130 ? -24.776 10.792 22.03 1 96.09 130 GLU A O 1
ATOM 1040 N N . VAL A 1 131 ? -24.199 12.656 20.957 1 95.4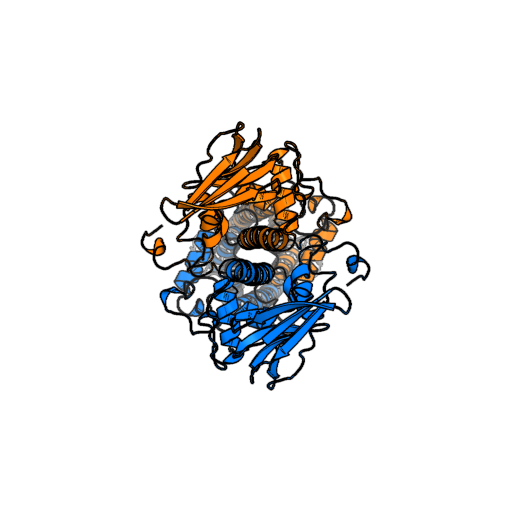3 131 VAL A N 1
ATOM 1041 C CA . VAL A 1 131 ? -23.988 13.372 22.211 1 95.43 131 VAL A CA 1
ATOM 1042 C C . VAL A 1 131 ? -24.926 14.574 22.285 1 95.43 131 VAL A C 1
ATOM 1044 O O . VAL A 1 131 ? -25.222 15.202 21.265 1 95.43 131 VAL A O 1
ATOM 1047 N N . GLU A 1 132 ? -25.362 14.84 23.48 1 95.54 132 GLU A N 1
ATOM 1048 C CA . GLU A 1 132 ? -26.251 15.979 23.69 1 95.54 132 GLU A CA 1
ATOM 1049 C C . GLU A 1 132 ? -25.461 17.247 23.997 1 95.54 132 GLU A C 1
ATOM 1051 O O . GLU A 1 132 ? -24.28 17.18 24.344 1 95.54 132 GLU A O 1
ATOM 1056 N N . ALA A 1 133 ? -26.163 18.343 23.835 1 94.72 133 ALA A N 1
ATOM 1057 C CA . ALA A 1 133 ? -25.54 19.626 24.148 1 94.72 133 ALA A CA 1
ATOM 1058 C C . ALA A 1 133 ? -25.055 19.662 25.594 1 94.72 133 ALA A C 1
ATOM 1060 O O . ALA A 1 133 ? -25.786 19.277 26.51 1 94.72 133 ALA A O 1
ATOM 1061 N N . GLY A 1 134 ? -23.793 20.035 25.779 1 94.16 134 GLY A N 1
ATOM 1062 C CA . GLY A 1 134 ? -23.243 20.147 27.121 1 94.16 134 GLY A CA 1
ATOM 1063 C C . GLY A 1 134 ? -22.476 18.912 27.556 1 94.16 134 GLY A C 1
ATOM 1064 O O . GLY A 1 134 ? -21.768 18.939 28.565 1 94.16 134 GLY A O 1
ATOM 1065 N N . ASP A 1 135 ? -22.6 17.829 26.848 1 95.02 135 ASP A N 1
ATOM 1066 C CA . ASP A 1 135 ? -21.919 16.593 27.221 1 95.02 135 ASP A CA 1
ATOM 1067 C C . ASP A 1 135 ? -20.41 16.715 27.021 1 95.02 135 ASP A C 1
ATOM 1069 O O . ASP A 1 135 ? -19.954 17.307 26.041 1 95.02 135 ASP A O 1
ATOM 1073 N N . VAL A 1 136 ? -19.677 16.177 27.986 1 93.36 136 VAL A N 1
ATOM 1074 C CA . VAL A 1 136 ? -18.225 16.091 27.868 1 93.36 136 VAL A CA 1
ATOM 1075 C C . VAL A 1 136 ? -17.838 14.77 27.206 1 93.36 136 VAL A C 1
ATOM 1077 O O . VAL A 1 136 ? -18.309 13.705 27.61 1 93.36 136 VAL A O 1
ATOM 1080 N N . VAL A 1 137 ? -17.044 14.866 26.197 1 90.86 137 VAL A N 1
ATOM 1081 C CA . VAL A 1 137 ? -16.654 13.692 25.424 1 90.86 137 VAL A CA 1
ATOM 1082 C C . VAL A 1 137 ? -15.34 13.131 25.963 1 90.86 137 VAL A C 1
ATOM 1084 O O . VAL A 1 137 ? -14.405 13.884 26.245 1 90.86 137 VAL A O 1
ATOM 1087 N N . ASP A 1 138 ? -15.195 11.851 26.109 1 86.97 138 ASP A N 1
ATOM 1088 C CA . ASP A 1 138 ? -14.018 11.167 26.635 1 86.97 138 ASP A CA 1
ATOM 1089 C C . ASP A 1 138 ? -12.914 11.086 25.583 1 86.97 138 ASP A C 1
ATOM 1091 O O . ASP A 1 138 ? -12.896 10.164 24.765 1 86.97 138 ASP A O 1
ATOM 1095 N N . THR A 1 139 ? -11.943 11.957 25.653 1 81.82 139 THR A N 1
ATOM 1096 C CA . THR A 1 139 ? -10.855 11.971 24.681 1 81.82 139 THR A CA 1
ATOM 1097 C C . THR A 1 139 ? -9.669 11.154 25.185 1 81.82 139 THR A C 1
ATOM 1099 O O . THR A 1 139 ? -8.65 11.043 24.5 1 81.82 139 THR A O 1
ATOM 1102 N N . GLU A 1 140 ? -9.735 10.626 26.319 1 79.1 140 GLU A N 1
ATOM 1103 C CA . GLU A 1 140 ? -8.639 9.83 26.863 1 79.1 140 GLU A CA 1
ATOM 1104 C C . GLU A 1 140 ? -8.576 8.455 26.205 1 79.1 140 GLU A C 1
ATOM 1106 O O . GLU A 1 140 ? -7.49 7.948 25.916 1 79.1 140 GLU A O 1
ATOM 1111 N N . ASN A 1 141 ? -9.779 7.972 25.905 1 84.27 141 ASN A N 1
ATOM 1112 C CA . ASN A 1 141 ? -9.793 6.591 25.433 1 84.27 141 ASN A CA 1
ATOM 1113 C C . ASN A 1 141 ? -10.28 6.496 23.99 1 84.27 141 ASN A C 1
ATOM 1115 O O . ASN A 1 141 ? -10.106 5.465 23.338 1 84.27 141 ASN A O 1
ATOM 1119 N N . PHE A 1 142 ? -10.838 7.675 23.572 1 85.94 142 PHE A N 1
ATOM 1120 C CA . PHE A 1 142 ? -11.475 7.57 22.265 1 85.94 142 PHE A CA 1
ATOM 1121 C C . PHE A 1 142 ? -11.001 8.685 21.341 1 85.94 142 PHE A C 1
ATOM 1123 O O . PHE A 1 142 ? -10.636 9.768 21.803 1 85.94 142 PHE A O 1
ATOM 1130 N N . PHE A 1 143 ? -10.952 8.3 20.099 1 83.89 143 PHE A N 1
ATOM 1131 C CA . PHE A 1 143 ? -10.761 9.234 18.996 1 83.89 143 PHE A CA 1
ATOM 1132 C C . PHE A 1 143 ? -12.083 9.527 18.298 1 83.89 143 PHE A C 1
ATOM 1134 O O . PHE A 1 143 ? -12.896 8.622 18.092 1 83.89 143 PHE A O 1
ATOM 1141 N N . PHE A 1 144 ? -12.243 10.85 17.957 1 86.34 144 PHE A N 1
ATOM 1142 C CA . PHE A 1 144 ? -13.549 11.212 17.418 1 86.34 144 PHE A CA 1
ATOM 1143 C C . PHE A 1 144 ? -13.402 11.954 16.095 1 86.34 144 PHE A C 1
ATOM 1145 O O . PHE A 1 144 ? -12.439 12.698 15.898 1 86.34 144 PHE A O 1
ATOM 1152 N N . ILE A 1 145 ? -14.341 11.713 15.237 1 85.25 145 ILE A N 1
ATOM 1153 C CA . ILE A 1 145 ? -14.588 12.514 14.043 1 85.25 145 ILE A CA 1
ATOM 1154 C C . ILE A 1 145 ? -15.991 13.114 14.105 1 85.25 145 ILE A C 1
ATOM 1156 O O . ILE A 1 145 ? -16.967 12.403 14.355 1 85.25 145 ILE A O 1
ATOM 1160 N N . ILE A 1 146 ? -16.073 14.364 13.911 1 87.68 146 ILE A N 1
ATOM 1161 C CA . ILE A 1 146 ? -17.376 15.016 13.985 1 87.68 146 ILE A CA 1
ATOM 1162 C C . ILE A 1 146 ? -18.134 14.804 12.677 1 87.68 146 ILE A C 1
ATOM 1164 O O . ILE A 1 146 ? -17.72 15.296 11.625 1 87.68 146 ILE A O 1
ATOM 1168 N N . TYR A 1 147 ? -19.179 14.098 12.78 1 92.57 147 TYR A N 1
ATOM 1169 C CA . TYR A 1 147 ? -20.051 13.916 11.625 1 92.57 147 TYR A CA 1
ATOM 1170 C C . TYR A 1 147 ? -20.98 15.111 11.451 1 92.57 147 TYR A C 1
ATOM 1172 O O . TYR A 1 147 ? -20.989 15.75 10.396 1 92.57 147 TYR A O 1
ATOM 1180 N N . ARG A 1 148 ? -21.694 15.394 12.482 1 93.07 148 ARG A N 1
ATOM 1181 C CA . ARG A 1 148 ? -22.592 16.542 12.551 1 93.07 148 ARG A CA 1
ATOM 1182 C C . ARG A 1 148 ? -22.508 17.221 13.914 1 93.07 148 ARG A C 1
ATOM 1184 O O . ARG A 1 148 ? -22.402 16.55 14.943 1 93.07 148 ARG A O 1
ATOM 1191 N N . GLY A 1 149 ? -22.543 18.589 13.785 1 90.9 149 GLY A N 1
ATOM 1192 C CA . GLY A 1 149 ? -22.577 19.349 15.024 1 90.9 149 GLY A CA 1
ATOM 1193 C C . GLY A 1 149 ? -21.304 20.134 15.278 1 90.9 149 GLY A C 1
ATOM 1194 O O . GLY A 1 149 ? -20.537 20.398 14.351 1 90.9 149 GLY A O 1
ATOM 1195 N N . ARG A 1 150 ? -21.234 20.593 16.551 1 88.77 150 ARG A N 1
ATOM 1196 C CA . ARG A 1 150 ? -20.123 21.446 16.958 1 88.77 150 ARG A CA 1
ATOM 1197 C C . ARG A 1 150 ? -19.599 21.046 18.333 1 88.77 150 ARG A C 1
ATOM 1199 O O . ARG A 1 150 ? -20.381 20.774 19.246 1 88.77 150 ARG A O 1
ATOM 1206 N N . ILE A 1 151 ? -18.279 20.966 18.379 1 87.16 151 ILE A N 1
ATOM 1207 C CA . ILE A 1 151 ? -17.61 20.598 19.622 1 87.16 151 ILE A CA 1
ATOM 1208 C C . ILE A 1 151 ? -16.63 21.697 20.026 1 87.16 151 ILE A C 1
ATOM 1210 O O . ILE A 1 151 ? -15.896 22.223 19.186 1 87.16 151 ILE A O 1
ATOM 1214 N N . GLU A 1 152 ? -16.69 22.08 21.227 1 84.6 152 GLU A N 1
ATOM 1215 C CA . GLU A 1 152 ? -15.712 23.027 21.753 1 84.6 152 GLU A CA 1
ATOM 1216 C C . GLU A 1 152 ? -14.525 22.302 22.383 1 84.6 152 GLU A C 1
ATOM 1218 O O . GLU A 1 152 ? -14.703 21.455 23.26 1 84.6 152 GLU A O 1
ATOM 1223 N N . LEU A 1 153 ? -13.409 22.558 21.823 1 79.78 153 LEU A N 1
ATOM 1224 C CA . LEU A 1 153 ? -12.155 22.025 22.345 1 79.78 153 LEU A CA 1
ATOM 1225 C C . LEU A 1 153 ? -11.449 23.055 23.22 1 79.78 153 LEU A C 1
ATOM 1227 O O . LEU A 1 153 ? -11.077 24.13 22.744 1 79.78 153 LEU A O 1
ATOM 1231 N N . GLU A 1 154 ? -11.325 22.739 24.496 1 77.08 154 GLU A N 1
ATOM 1232 C CA . GLU A 1 154 ? -10.591 23.585 25.432 1 77.08 154 GLU A CA 1
ATOM 1233 C C . GLU A 1 154 ? -9.23 22.983 25.769 1 77.08 154 GLU A C 1
ATOM 1235 O O . GLU A 1 154 ? -9.147 21.84 26.224 1 77.08 154 GLU A O 1
ATOM 1240 N N . VAL A 1 155 ? -8.237 23.672 25.359 1 72.11 155 VAL A N 1
ATOM 1241 C CA . VAL A 1 1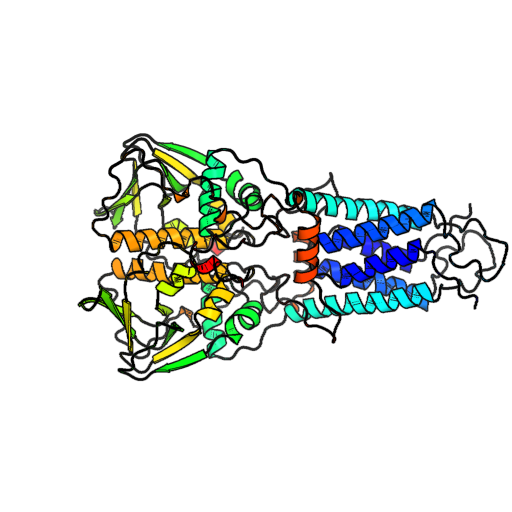55 ? -6.885 23.227 25.68 1 72.11 155 VAL A CA 1
ATOM 1242 C C . VAL A 1 155 ? -6.492 23.728 27.068 1 72.11 155 VAL A C 1
ATOM 1244 O O . VAL A 1 155 ? -6.624 24.917 27.366 1 72.11 155 VAL A O 1
ATOM 1247 N N . LEU A 1 156 ? -6.153 22.717 27.795 1 70.28 156 LEU A N 1
ATOM 1248 C CA . LEU A 1 156 ? -5.764 23.035 29.165 1 70.28 156 LEU A CA 1
ATOM 1249 C C . LEU A 1 156 ? -4.263 22.848 29.362 1 70.28 156 LEU A C 1
ATOM 1251 O O . LEU A 1 156 ? -3.694 21.85 28.914 1 70.28 156 LEU A O 1
ATOM 1255 N N . GLU A 1 157 ? -3.494 23.809 29.598 1 63.06 157 GLU A N 1
ATOM 1256 C CA . GLU A 1 157 ? -2.113 23.702 30.06 1 63.06 157 GLU A CA 1
ATOM 1257 C C . GLU A 1 157 ? -2.051 23.514 31.573 1 63.06 157 GLU A C 1
ATOM 1259 O O . GLU A 1 157 ? -2.241 24.467 32.331 1 63.06 157 GLU A O 1
ATOM 1264 N N . GLY A 1 158 ? -1.862 22.299 31.973 1 63.15 158 GLY A N 1
ATOM 1265 C CA . GLY A 1 158 ? -2.065 22.008 33.384 1 63.15 158 GLY A CA 1
ATOM 1266 C C . GLY A 1 158 ? -3.515 22.121 33.813 1 63.15 158 GLY A C 1
ATOM 1267 O O . GLY A 1 158 ? -4.373 21.384 33.322 1 63.15 158 GLY A O 1
ATOM 1268 N N . LYS A 1 159 ? -3.857 22.973 34.794 1 62.43 159 LYS A N 1
ATOM 1269 C CA . LYS A 1 159 ? -5.214 23.226 35.27 1 62.43 159 LYS A CA 1
ATOM 1270 C C . LYS A 1 159 ? -5.75 24.548 34.728 1 62.43 159 LYS A C 1
ATOM 1272 O O . LYS A 1 159 ? -6.882 24.935 35.026 1 62.43 159 LYS A O 1
ATOM 1277 N N . LYS A 1 160 ? -4.9 25.175 33.801 1 67.18 160 LYS A N 1
ATOM 1278 C CA . LYS A 1 160 ? -5.316 26.496 33.339 1 67.18 160 LYS A CA 1
ATOM 1279 C C . LYS A 1 160 ? -5.727 26.461 31.87 1 67.18 160 LYS A C 1
ATOM 1281 O O . LYS A 1 160 ? -5.083 25.797 31.056 1 67.18 160 LYS A O 1
ATOM 1286 N N . PHE A 1 161 ? -6.932 27.046 31.586 1 62.8 161 PHE A N 1
ATOM 1287 C CA . PHE A 1 161 ? -7.452 27.226 30.236 1 62.8 161 PHE A CA 1
ATOM 1288 C C . PHE A 1 161 ? -6.478 28.032 29.384 1 62.8 161 PHE A C 1
ATOM 1290 O O . PHE A 1 161 ? -5.997 29.085 29.809 1 62.8 161 PHE A O 1
ATOM 1297 N N . SER A 1 162 ? -6.112 27.549 28.46 1 66.57 162 SER A N 1
ATOM 1298 C CA . SER A 1 162 ? -5.194 28.24 27.56 1 66.57 162 SER A CA 1
ATOM 1299 C C . SER A 1 162 ? -5.93 28.814 26.354 1 66.57 162 SER A C 1
ATOM 1301 O O . SER A 1 162 ? -6.042 30.033 26.211 1 66.57 162 SER A O 1
ATOM 1303 N N . HIS A 1 163 ? -6.561 28.021 25.607 1 69.01 163 HIS A N 1
ATOM 1304 C CA . HIS A 1 163 ? -7.291 28.459 24.423 1 69.01 163 HIS A CA 1
ATOM 1305 C C . HIS A 1 163 ? -8.403 27.478 24.068 1 69.01 163 HIS A C 1
ATOM 1307 O O . HIS A 1 163 ? -8.376 26.321 24.494 1 69.01 163 HIS A O 1
ATOM 1313 N N . SER A 1 164 ? -9.47 28.085 23.518 1 71.73 164 SER A N 1
ATOM 1314 C CA . SER A 1 164 ? -10.574 27.24 23.076 1 71.73 164 SER A CA 1
ATOM 1315 C C . SER A 1 164 ? -10.815 27.384 21.577 1 71.73 164 SER A C 1
ATOM 1317 O O . SER A 1 164 ? -10.51 28.425 20.992 1 71.73 164 SER A O 1
ATOM 1319 N N . ARG A 1 165 ? -11.225 26.288 21.044 1 73.58 165 ARG A N 1
ATOM 1320 C CA . ARG A 1 165 ? -11.589 26.261 19.631 1 73.58 165 ARG A CA 1
ATOM 1321 C C . ARG A 1 165 ? -12.86 25.45 19.408 1 73.58 165 ARG A C 1
ATOM 1323 O O . ARG A 1 165 ? -13.078 24.433 20.07 1 73.58 165 ARG A O 1
ATOM 1330 N N . VAL A 1 166 ? -13.633 25.997 18.474 1 78.16 166 VAL A N 1
ATOM 1331 C CA . VAL A 1 166 ? -14.84 25.254 18.13 1 78.16 166 VAL A CA 1
ATOM 1332 C C . VAL A 1 166 ? -14.591 24.413 16.88 1 78.16 166 VAL A C 1
ATOM 1334 O O . VAL A 1 166 ? -14.159 24.935 15.849 1 78.16 166 VAL A O 1
ATOM 1337 N N . LEU A 1 167 ? -14.791 23.189 17.038 1 78.52 167 LEU A N 1
ATOM 1338 C CA . LEU A 1 167 ? -14.671 22.245 15.932 1 78.52 167 LEU A CA 1
ATOM 1339 C C . LEU A 1 167 ? -16.034 21.957 15.312 1 78.52 167 LEU A C 1
ATOM 1341 O O . LEU A 1 167 ? -17.049 21.945 16.012 1 78.52 167 LEU A O 1
ATOM 1345 N N . THR A 1 168 ? -15.987 21.735 14.028 1 81.35 168 THR A N 1
ATOM 1346 C CA . THR A 1 168 ? -17.23 21.473 13.31 1 81.35 168 THR A CA 1
ATOM 1347 C C . THR A 1 168 ? -17.143 20.158 12.541 1 81.35 168 THR A C 1
ATOM 1349 O O . THR A 1 168 ? -16.145 19.441 12.638 1 81.35 168 THR A O 1
ATOM 1352 N N . SER A 1 169 ? -18.152 19.887 11.76 1 84.4 169 SER A N 1
ATOM 1353 C CA . SER A 1 169 ? -18.254 18.656 10.984 1 84.4 169 SER A CA 1
ATOM 1354 C C . SER A 1 169 ? -17.029 18.459 10.097 1 84.4 169 SER A C 1
ATOM 1356 O O . SER A 1 169 ? -16.577 19.396 9.435 1 84.4 169 SER A O 1
ATOM 1358 N N . GLY A 1 170 ? -16.509 17.195 10.13 1 77.82 170 GLY A N 1
ATOM 1359 C CA . GLY A 1 170 ? -15.346 16.878 9.316 1 77.82 170 GLY A CA 1
ATOM 1360 C C . GLY A 1 170 ? -14.041 16.955 10.085 1 77.82 170 GLY A C 1
ATOM 1361 O O . GLY A 1 170 ? -13.021 16.422 9.642 1 77.82 170 GLY A O 1
ATOM 1362 N N . GLU A 1 171 ? -14.097 17.626 11.228 1 75.25 171 GLU A N 1
ATOM 1363 C CA . GLU A 1 171 ? -12.886 17.761 12.031 1 75.25 171 GLU A CA 1
ATOM 1364 C C . GLU A 1 171 ? -12.747 16.606 13.019 1 75.25 171 GLU A C 1
ATOM 1366 O O . GLU A 1 171 ? -13.715 15.891 13.286 1 75.25 171 GLU A O 1
ATOM 1371 N N . MET A 1 172 ? -11.488 16.468 13.365 1 77.04 172 MET A N 1
ATOM 1372 C CA . MET A 1 172 ? -11.165 15.369 14.27 1 77.04 172 MET A CA 1
ATOM 1373 C C . MET A 1 172 ? -10.541 15.891 15.56 1 77.04 172 MET A C 1
ATOM 1375 O O . MET A 1 172 ? -9.945 16.97 15.573 1 77.04 172 MET A O 1
ATOM 1379 N N . PHE A 1 173 ? -10.89 15.298 16.549 1 67.98 173 PHE A N 1
ATOM 1380 C CA . PHE A 1 173 ? -10.262 15.725 17.794 1 67.98 173 PHE A CA 1
ATOM 1381 C C . PHE A 1 173 ? -9.903 14.523 18.659 1 67.98 173 PHE A C 1
ATOM 1383 O O . PHE A 1 173 ? -10.54 13.472 18.565 1 67.98 173 PHE A O 1
ATOM 1390 N N . ASP A 1 174 ? -8.735 14.816 19.469 1 58.35 174 ASP A N 1
ATOM 1391 C CA . ASP A 1 174 ? -7.675 14.322 20.342 1 58.35 174 ASP A CA 1
ATOM 1392 C C . ASP A 1 174 ? -6.415 13.992 19.545 1 58.35 174 ASP A C 1
ATOM 1394 O O . ASP A 1 174 ? -6.309 12.911 18.962 1 58.35 174 ASP A O 1
ATOM 1398 N N . LEU A 1 175 ? -5.795 15.107 19.235 1 51.87 175 LEU A N 1
ATOM 1399 C CA . LEU A 1 175 ? -4.576 15.198 18.439 1 51.87 175 LEU A CA 1
ATOM 1400 C C . LEU A 1 175 ? -3.496 14.273 18.991 1 51.87 175 LEU A C 1
ATOM 1402 O O . LEU A 1 175 ? -2.588 13.868 18.262 1 51.87 175 LEU A O 1
ATOM 1406 N N . LYS A 1 176 ? -3.718 14.021 20.299 1 54.92 176 LYS A N 1
ATOM 1407 C CA . LYS A 1 176 ? -2.718 13.141 20.895 1 54.92 176 LYS A CA 1
ATOM 1408 C C . LYS A 1 176 ? -2.653 11.805 20.161 1 54.92 176 LYS A C 1
ATOM 1410 O O . LYS A 1 176 ? -1.585 11.198 20.058 1 54.92 176 LYS A O 1
ATOM 1415 N N . SER A 1 177 ? -3.855 11.568 19.733 1 52.46 177 SER A N 1
ATOM 1416 C CA . SER A 1 177 ? -3.938 10.258 19.096 1 52.46 177 SER A CA 1
ATOM 1417 C C . SER A 1 177 ? -3.348 10.288 17.69 1 52.46 177 SER A C 1
ATOM 1419 O O . SER A 1 177 ? -3.077 9.239 17.102 1 52.46 177 SER A O 1
ATOM 1421 N N . LEU A 1 178 ? -3.32 11.526 17.266 1 50.67 178 LEU A N 1
ATOM 1422 C CA . LEU A 1 178 ? -2.732 11.678 15.939 1 50.67 178 LEU A CA 1
ATOM 1423 C C . LEU A 1 178 ? -1.219 11.495 15.991 1 50.67 178 LEU A C 1
ATOM 1425 O O . LEU A 1 178 ? -0.584 11.245 14.964 1 50.67 178 LEU A O 1
ATOM 1429 N N . GLY A 1 179 ? -0.688 11.776 17.187 1 48.76 179 GLY A N 1
ATOM 1430 C CA . GLY A 1 179 ? 0.733 11.561 17.412 1 48.76 179 GLY A CA 1
ATOM 1431 C C . GLY A 1 179 ? 1.15 10.112 17.25 1 48.76 179 GLY A C 1
ATOM 1432 O O . GLY A 1 179 ? 2.317 9.77 17.454 1 48.76 179 GLY A O 1
ATOM 1433 N N . LEU A 1 180 ? 0.107 9.371 17.191 1 45.45 180 LEU A N 1
ATOM 1434 C CA . LEU A 1 180 ? 0.514 7.98 17.031 1 45.45 180 LEU A CA 1
ATOM 1435 C C . LEU A 1 180 ? 1.533 7.837 15.906 1 45.45 180 LEU A C 1
ATOM 1437 O O . LEU A 1 180 ? 2.17 6.79 15.768 1 45.45 180 LEU A O 1
ATOM 1441 N N . VAL A 1 181 ? 1.614 8.945 15.155 1 44.3 181 VAL A N 1
ATOM 1442 C CA . VAL A 1 181 ? 2.626 8.862 14.107 1 44.3 181 VAL A CA 1
ATOM 1443 C C . VAL A 1 181 ? 3.96 9.385 14.634 1 44.3 181 VAL A C 1
ATOM 1445 O O . VAL A 1 181 ? 5.024 8.911 14.228 1 44.3 181 VAL A O 1
ATOM 1448 N N . ARG A 1 182 ? 3.92 10.668 15.288 1 44.25 182 ARG A N 1
ATOM 1449 C CA . ARG A 1 182 ? 5.203 11.245 15.677 1 44.25 182 ARG A CA 1
ATOM 1450 C C . ARG A 1 182 ? 5.465 11.042 17.166 1 44.25 182 ARG A C 1
ATOM 1452 O O . ARG A 1 182 ? 4.527 10.941 17.959 1 44.25 182 ARG A O 1
ATOM 1459 N N . THR A 1 183 ? 6.71 10.619 17.505 1 39.63 183 THR A N 1
ATOM 1460 C CA . THR A 1 183 ? 7.336 10.455 18.812 1 39.63 183 THR A CA 1
ATOM 1461 C C . THR A 1 183 ? 6.959 11.607 19.74 1 39.63 183 THR A C 1
ATOM 1463 O O . THR A 1 183 ? 6.703 11.396 20.927 1 39.63 183 THR A O 1
ATOM 1466 N N . GLU A 1 184 ? 7.502 12.805 19.472 1 38.44 184 GLU A N 1
ATOM 1467 C CA . GLU A 1 184 ? 7.367 13.968 20.344 1 38.44 184 GLU A CA 1
ATOM 1468 C C . GLU A 1 184 ? 6.291 14.921 19.83 1 38.44 184 GLU A C 1
ATOM 1470 O O . GLU A 1 184 ? 6.404 15.455 18.725 1 38.44 184 GLU A O 1
ATOM 1475 N N . SER A 1 185 ? 5.123 14.497 20.01 1 47.12 185 SER A N 1
ATOM 1476 C CA . SER A 1 185 ? 4.118 15.42 19.492 1 47.12 185 SER A CA 1
ATOM 1477 C C . SER A 1 185 ? 3.877 16.574 20.458 1 47.12 185 SER A C 1
ATOM 1479 O O . SER A 1 185 ? 3.965 16.4 21.676 1 47.12 185 SER A O 1
ATOM 1481 N N . ILE A 1 186 ? 3.936 17.802 19.984 1 47.73 186 ILE A N 1
ATOM 1482 C CA . ILE A 1 186 ? 3.574 19.012 20.714 1 47.73 186 ILE A CA 1
ATOM 1483 C C . ILE A 1 186 ? 2.254 18.796 21.449 1 47.73 186 ILE A C 1
ATOM 1485 O O . ILE A 1 186 ? 1.925 19.537 22.379 1 47.73 186 ILE A O 1
ATOM 1489 N N . PHE A 1 187 ? 1.616 17.746 21.124 1 51.31 187 PHE A N 1
ATOM 1490 C CA . PHE A 1 187 ? 0.282 17.573 21.685 1 51.31 187 PHE A CA 1
ATOM 1491 C C . PHE A 1 187 ? 0.333 16.735 22.957 1 51.31 187 PHE A C 1
ATOM 1493 O O . PHE A 1 187 ? -0.68 16.568 23.639 1 51.31 187 PHE A O 1
ATOM 1500 N N . ASP A 1 188 ? 1.504 16.206 23.222 1 53.44 188 ASP A N 1
ATOM 1501 C CA . ASP A 1 188 ? 1.606 15.25 24.321 1 53.44 188 ASP A CA 1
ATOM 1502 C C . ASP A 1 188 ? 1.343 15.928 25.664 1 53.44 188 ASP A C 1
ATOM 1504 O O . ASP A 1 188 ? 0.798 15.309 26.58 1 53.44 188 ASP A O 1
ATOM 1508 N N . ASN A 1 189 ? 1.786 17.168 25.806 1 55.29 189 ASN A N 1
ATOM 1509 C CA . ASN A 1 189 ? 1.734 17.735 27.149 1 55.29 189 ASN A CA 1
ATOM 1510 C C . ASN A 1 189 ? 0.43 18.491 27.387 1 55.29 189 ASN A C 1
ATOM 1512 O O . ASN A 1 189 ? 0.195 19.002 28.484 1 55.29 189 ASN A O 1
ATOM 1516 N N . SER A 1 190 ? -0.41 18.616 26.421 1 58.14 190 SER A N 1
ATOM 1517 C CA . SER A 1 190 ? -1.633 19.387 26.618 1 58.14 190 SER A CA 1
ATOM 1518 C C . SER A 1 190 ? -2.844 18.473 26.769 1 58.14 190 SER A C 1
ATOM 1520 O O . SER A 1 190 ? -2.893 17.395 26.174 1 58.14 190 SER A O 1
ATOM 1522 N N . SER A 1 191 ? -3.558 18.812 27.966 1 69.01 191 SER A N 1
ATOM 1523 C CA . SER A 1 191 ? -4.837 18.124 28.11 1 69.01 191 SER A CA 1
ATOM 1524 C C . SER A 1 191 ? -5.952 18.873 27.387 1 69.01 191 SER A C 1
ATOM 1526 O O . SER A 1 191 ? -5.875 20.091 27.21 1 69.01 191 SER A O 1
ATOM 1528 N N . VAL A 1 192 ? -6.87 18.145 26.839 1 74.1 192 VAL A N 1
ATOM 1529 C CA . VAL A 1 192 ? -7.96 18.775 26.1 1 74.1 192 VAL A CA 1
ATOM 1530 C C . VAL A 1 192 ? -9.301 18.331 26.68 1 74.1 192 VAL A C 1
ATOM 1532 O O . VAL A 1 192 ? -9.45 17.185 27.111 1 74.1 192 VAL A O 1
ATOM 1535 N N . ARG A 1 193 ? -10.182 19.307 26.959 1 82.01 193 ARG A N 1
ATOM 1536 C CA . ARG A 1 193 ? -11.576 19.049 27.301 1 82.01 193 ARG A CA 1
ATOM 1537 C C . ARG A 1 193 ? -12.497 19.381 26.132 1 82.01 193 ARG A C 1
ATOM 1539 O O . ARG A 1 193 ? -12.438 20.483 25.582 1 82.01 193 ARG A O 1
ATOM 1546 N N . CYS A 1 194 ? -13.286 18.385 25.692 1 87.45 194 CYS A N 1
ATOM 1547 C CA . CYS A 1 194 ? -14.191 18.571 24.563 1 87.45 194 CYS A CA 1
ATOM 1548 C C . CYS A 1 194 ? -15.645 18.525 25.018 1 87.45 194 CYS A C 1
ATOM 1550 O O . CYS A 1 194 ? -16.069 17.563 25.66 1 87.45 194 CYS A O 1
ATOM 1552 N N . THR A 1 195 ? -16.378 19.605 24.737 1 92.13 195 THR A N 1
ATOM 1553 C CA . THR A 1 195 ? -17.783 19.708 25.117 1 92.13 195 THR A CA 1
ATOM 1554 C C . THR A 1 195 ? -18.659 19.944 23.89 1 92.13 195 THR A C 1
ATOM 1556 O O . THR A 1 195 ? -18.346 20.791 23.051 1 92.13 195 THR A O 1
ATOM 1559 N N . ALA A 1 196 ? -19.743 19.211 23.812 1 94.07 196 ALA A N 1
ATOM 1560 C CA . ALA A 1 196 ? -20.669 19.397 22.698 1 94.07 196 ALA A CA 1
ATOM 1561 C C . ALA A 1 196 ? -21.478 20.68 22.865 1 94.07 196 ALA A C 1
ATOM 1563 O O . ALA A 1 196 ? -22.126 20.883 23.895 1 94.07 196 ALA A O 1
ATOM 1564 N N . LEU A 1 197 ? -21.482 21.501 21.886 1 93.42 197 LEU A N 1
ATOM 1565 C CA . LEU A 1 197 ? -22.219 22.759 21.94 1 93.42 197 LEU A CA 1
ATOM 1566 C C . LEU A 1 197 ? -23.67 22.557 21.514 1 93.42 197 LEU A C 1
ATOM 1568 O O . LEU A 1 197 ? -24.533 23.38 21.827 1 93.42 197 LEU A O 1
ATOM 1572 N N . CYS A 1 198 ? -24.016 21.554 20.776 1 94.51 198 CYS A N 1
ATOM 1573 C CA . CYS A 1 198 ? -25.321 21.14 20.271 1 94.51 198 CYS A CA 1
ATOM 1574 C C . CYS A 1 198 ? -25.395 19.625 20.127 1 94.51 198 CYS A C 1
ATOM 1576 O O . CYS A 1 198 ? -24.397 18.929 20.325 1 94.51 198 CYS A O 1
ATOM 1578 N N . PRO A 1 199 ? -26.627 19.137 19.963 1 94.55 199 PRO A N 1
ATOM 1579 C CA . PRO A 1 199 ? -26.679 17.708 19.65 1 94.55 199 PRO A CA 1
ATOM 1580 C C . PRO A 1 199 ? -25.799 17.333 18.459 1 94.55 199 PRO A C 1
ATOM 1582 O O . PRO A 1 199 ? -25.934 17.915 17.38 1 94.55 199 PRO A O 1
ATOM 1585 N N . SER A 1 200 ? -24.865 16.481 18.786 1 94.89 200 SER A N 1
ATOM 1586 C CA . SER A 1 200 ? -23.86 16.151 17.782 1 94.89 200 SER A CA 1
ATOM 1587 C C . SER A 1 200 ? -23.773 14.645 17.56 1 94.89 200 SER A C 1
ATOM 1589 O O . SER A 1 200 ? -24.074 13.861 18.463 1 94.89 200 SER A O 1
ATOM 1591 N N . LYS A 1 201 ? -23.549 14.281 16.344 1 95.91 201 LYS A N 1
ATOM 1592 C CA . LYS A 1 201 ? -23.26 12.902 15.959 1 95.91 201 LYS A CA 1
ATOM 1593 C C . LYS A 1 201 ? -21.777 12.717 15.653 1 95.91 201 LYS A C 1
ATOM 1595 O O . LYS A 1 201 ? -21.21 13.447 14.836 1 95.91 201 LYS A O 1
ATOM 1600 N N . LEU A 1 202 ? -21.12 11.744 16.326 1 94.85 202 LEU A N 1
ATOM 1601 C CA . LEU A 1 202 ? -19.677 11.551 16.229 1 94.85 202 LEU A CA 1
ATOM 1602 C C . LEU A 1 202 ? -19.346 10.121 15.815 1 94.85 202 LEU A C 1
ATOM 1604 O O . LEU A 1 202 ? -20.07 9.186 16.166 1 94.85 202 LEU A O 1
ATOM 1608 N N . PHE A 1 203 ? -18.318 10.013 15.025 1 93.65 203 PHE A N 1
ATOM 1609 C CA . PHE A 1 203 ? -17.68 8.713 14.849 1 93.65 203 PHE A CA 1
ATOM 1610 C C . PHE A 1 203 ? -16.649 8.464 15.943 1 93.65 203 PHE A C 1
ATOM 1612 O O . PHE A 1 203 ? -15.743 9.275 16.146 1 93.65 203 PHE A O 1
ATOM 1619 N N . GLU A 1 204 ? -16.805 7.41 16.595 1 92.89 204 GLU A N 1
ATOM 1620 C CA . GLU A 1 204 ? -15.965 7.06 17.737 1 92.89 204 GLU A CA 1
ATOM 1621 C C . GLU A 1 204 ? -15.137 5.811 17.45 1 92.89 204 GLU A C 1
ATOM 1623 O O . GLU A 1 204 ? -15.666 4.804 16.974 1 92.89 204 GLU A O 1
ATOM 1628 N N . ILE A 1 205 ? -13.867 5.919 17.737 1 88.38 205 ILE A N 1
ATOM 1629 C CA . ILE A 1 205 ? -12.951 4.788 17.637 1 88.38 205 ILE A CA 1
ATOM 1630 C C . ILE A 1 205 ? -12.108 4.693 18.907 1 88.38 205 ILE A C 1
ATOM 1632 O O . ILE A 1 205 ? -11.524 5.686 19.348 1 88.38 205 ILE A O 1
ATOM 1636 N N . ARG A 1 206 ? -12.049 3.505 19.44 1 87.61 206 ARG A N 1
ATOM 1637 C CA . ARG A 1 206 ? -11.17 3.319 20.589 1 87.61 206 ARG A CA 1
ATOM 1638 C C . ARG A 1 206 ? -9.709 3.522 20.2 1 87.61 206 ARG A C 1
ATOM 1640 O O . ARG A 1 206 ? -9.276 3.07 19.138 1 87.61 206 ARG A O 1
ATOM 1647 N N . LYS A 1 207 ? -8.944 4.124 21.017 1 79.03 207 LYS A N 1
ATOM 1648 C CA . LYS A 1 207 ? -7.551 4.443 20.719 1 79.03 207 LYS A CA 1
ATOM 1649 C C . LYS A 1 207 ? -6.746 3.179 20.435 1 79.03 207 LYS A C 1
ATOM 1651 O O . LYS A 1 207 ? -5.885 3.17 19.552 1 79.03 207 LYS A O 1
ATOM 1656 N N . GLU A 1 208 ? -7 2.145 21.153 1 79.22 208 GLU A N 1
ATOM 1657 C CA . GLU A 1 208 ? -6.315 0.878 20.913 1 79.22 208 GLU A CA 1
ATOM 1658 C C . GLU A 1 208 ? -6.553 0.384 19.489 1 79.22 208 GLU A C 1
ATOM 1660 O O . GLU A 1 208 ? -5.635 -0.123 18.841 1 79.22 208 GLU A O 1
ATOM 1665 N N . ASN A 1 209 ? -7.779 0.59 19.024 1 82.07 209 ASN A N 1
ATOM 1666 C CA . ASN A 1 209 ? -8.125 0.164 17.672 1 82.07 209 ASN A CA 1
ATOM 1667 C C . ASN A 1 209 ? -7.553 1.112 16.622 1 82.07 209 ASN A C 1
ATOM 1669 O O . ASN A 1 209 ? -7.216 0.688 15.515 1 82.07 209 ASN A O 1
ATOM 1673 N N . LEU A 1 210 ? -7.422 2.315 17.03 1 78.32 210 LEU A N 1
ATOM 1674 C CA . LEU A 1 210 ? -6.835 3.296 16.124 1 78.32 210 LEU A CA 1
ATOM 1675 C C . LEU A 1 210 ? -5.378 2.958 15.826 1 78.32 210 LEU A C 1
ATOM 1677 O O . LEU A 1 210 ? -4.924 3.097 14.688 1 78.32 210 LEU A O 1
ATOM 1681 N N . VAL A 1 211 ? -4.712 2.513 16.838 1 73.43 211 VAL A N 1
ATOM 1682 C CA . VAL A 1 211 ? -3.318 2.116 16.667 1 73.43 211 VAL A CA 1
ATOM 1683 C C . VAL A 1 211 ? -3.233 0.923 15.718 1 73.43 211 VAL A C 1
ATOM 1685 O O . VAL A 1 211 ? -2.367 0.879 14.841 1 73.43 211 VAL A O 1
ATOM 1688 N N . LYS A 1 212 ? -4.174 0.081 15.776 1 75.3 212 LYS A N 1
ATOM 1689 C CA . LYS A 1 212 ? -4.214 -1.084 14.897 1 75.3 212 LYS A CA 1
ATOM 1690 C C . LYS A 1 212 ? -4.479 -0.673 13.451 1 75.3 212 LYS A C 1
ATOM 1692 O O . LYS A 1 212 ? -3.88 -1.222 12.525 1 75.3 212 LYS A O 1
ATOM 1697 N N . ILE A 1 213 ? -5.358 0.278 13.329 1 75.75 213 ILE A N 1
ATOM 1698 C CA . ILE A 1 213 ? -5.699 0.76 11.995 1 75.75 213 ILE A CA 1
ATOM 1699 C C . ILE A 1 213 ? -4.499 1.481 11.385 1 75.75 213 ILE A C 1
ATOM 1701 O O . ILE A 1 213 ? -4.162 1.262 10.219 1 75.75 213 ILE A O 1
ATOM 1705 N N . ALA A 1 214 ? -3.829 2.18 12.188 1 69.1 214 ALA A N 1
ATOM 1706 C CA . ALA A 1 214 ? -2.703 2.987 11.726 1 69.1 214 ALA A CA 1
ATOM 1707 C C . ALA A 1 214 ? -1.515 2.107 11.35 1 69.1 214 ALA A C 1
ATOM 1709 O O . ALA A 1 214 ? -0.709 2.475 10.491 1 69.1 214 ALA A O 1
ATOM 1710 N N . GLN A 1 215 ? -1.426 1.031 11.933 1 66.75 215 GLN A N 1
ATOM 1711 C CA . GLN A 1 215 ? -0.288 0.148 11.698 1 66.75 215 GLN A CA 1
ATOM 1712 C C . GLN A 1 215 ? -0.619 -0.908 10.646 1 66.75 215 GLN A C 1
ATOM 1714 O O . GLN A 1 215 ? 0.247 -1.692 10.252 1 66.75 215 GLN A O 1
ATOM 1719 N N . ASN A 1 216 ? -1.845 -0.788 10.265 1 68.72 216 ASN A N 1
ATOM 1720 C CA . ASN A 1 216 ? -2.209 -1.734 9.216 1 68.72 216 ASN A CA 1
ATOM 1721 C C . ASN A 1 216 ? -1.549 -1.379 7.887 1 68.72 216 ASN A C 1
ATOM 1723 O O . ASN A 1 216 ? -1.673 -0.25 7.41 1 68.72 216 ASN A O 1
ATOM 1727 N N . PRO A 1 217 ? -0.833 -2.316 7.367 1 65.2 217 PRO A N 1
ATOM 1728 C CA . PRO A 1 217 ? -0.068 -2.032 6.15 1 65.2 217 PRO A CA 1
ATOM 1729 C C . PRO A 1 217 ? -0.945 -1.528 5.007 1 65.2 217 PRO A C 1
ATOM 1731 O O . PRO A 1 217 ? -0.462 -0.817 4.121 1 65.2 217 PRO A O 1
ATOM 1734 N N . LEU A 1 218 ? -2.266 -1.819 5.058 1 64.39 218 LEU A N 1
ATOM 1735 C CA . LEU A 1 218 ? -3.135 -1.454 3.944 1 64.39 218 LEU A CA 1
ATOM 1736 C C . LEU A 1 218 ? -3.827 -0.121 4.209 1 64.39 218 LEU A C 1
ATOM 1738 O O . LEU A 1 218 ? -4.391 0.483 3.293 1 64.39 218 LEU A O 1
ATOM 1742 N N . SER A 1 219 ? -3.817 0.301 5.465 1 62.42 219 SER A N 1
ATOM 1743 C CA . SER A 1 219 ? -4.607 1.487 5.78 1 62.42 219 SER A CA 1
ATOM 1744 C C . SER A 1 219 ? -3.745 2.574 6.413 1 62.42 219 SER A C 1
ATOM 1746 O O . SER A 1 219 ? -4.254 3.621 6.817 1 62.42 219 SER A O 1
ATOM 1748 N N . LYS A 1 220 ? -2.531 2.362 6.477 1 62.97 220 LYS A N 1
ATOM 1749 C CA . LYS A 1 220 ? -1.651 3.345 7.103 1 62.97 220 LYS A CA 1
ATOM 1750 C C . LYS A 1 220 ? -1.771 4.704 6.421 1 62.97 220 LYS A C 1
ATOM 1752 O O . LYS A 1 220 ? -1.801 5.74 7.089 1 62.97 220 LYS A O 1
ATOM 1757 N N . SER A 1 221 ? -1.844 4.641 5.152 1 60.28 221 SER A N 1
ATOM 1758 C CA . SER A 1 221 ? -1.937 5.879 4.385 1 60.28 221 SER A CA 1
ATOM 1759 C C . SER A 1 221 ? -3.205 6.651 4.732 1 60.28 221 SER A C 1
ATOM 1761 O O . SER A 1 221 ? -3.229 7.881 4.661 1 60.28 221 SER A O 1
ATOM 1763 N N . LEU A 1 222 ? -4.1 5.879 5.188 1 59.59 222 LEU A N 1
ATOM 1764 C CA . LEU A 1 222 ? -5.361 6.505 5.571 1 59.59 222 LEU A CA 1
ATOM 1765 C C . LEU A 1 222 ? -5.173 7.408 6.785 1 59.59 222 LEU A C 1
ATOM 1767 O O . LEU A 1 222 ? -5.651 8.545 6.799 1 59.59 222 LEU A O 1
ATOM 1771 N N . PHE A 1 223 ? -4.538 6.853 7.68 1 61.63 223 PHE A N 1
ATOM 1772 C CA . PHE A 1 223 ? -4.332 7.621 8.902 1 61.63 223 PHE A CA 1
ATOM 1773 C C . PHE A 1 223 ? -3.506 8.871 8.623 1 61.63 223 PHE A C 1
ATOM 1775 O O . PHE A 1 223 ? -3.791 9.943 9.16 1 61.63 223 PHE A O 1
ATOM 1782 N N . GLN A 1 224 ? -2.655 8.68 7.743 1 62.12 224 GLN A N 1
ATOM 1783 C CA . GLN A 1 224 ? -1.848 9.83 7.349 1 62.12 224 GLN A CA 1
ATOM 1784 C C . GLN A 1 224 ? -2.705 10.897 6.674 1 62.12 224 GLN A C 1
ATOM 1786 O O . GLN A 1 224 ? -2.551 12.089 6.949 1 62.12 224 GLN A O 1
ATOM 1791 N N . ALA A 1 225 ? -3.548 10.414 5.898 1 57.36 225 ALA A N 1
ATOM 1792 C CA . ALA A 1 225 ? -4.443 11.343 5.215 1 57.36 225 ALA A CA 1
ATOM 1793 C C . ALA A 1 225 ? -5.349 12.064 6.209 1 57.36 225 ALA A C 1
ATOM 1795 O O . ALA A 1 225 ? -5.591 13.266 6.08 1 57.36 225 ALA A O 1
ATOM 1796 N N . LEU A 1 226 ? -5.812 11.318 7.132 1 58.85 226 LEU A N 1
ATOM 1797 C CA . LEU A 1 226 ? -6.654 11.913 8.164 1 58.85 226 LEU A CA 1
ATOM 1798 C C . LEU A 1 226 ? -5.889 12.979 8.942 1 58.85 226 LEU A C 1
ATOM 1800 O O . LEU A 1 226 ? -6.424 14.054 9.221 1 58.85 226 LEU A O 1
ATOM 1804 N N . LEU A 1 227 ? -4.69 12.687 9.184 1 62.6 227 LEU A N 1
ATOM 1805 C CA . LEU A 1 227 ? -3.846 13.627 9.913 1 62.6 227 LEU A CA 1
ATOM 1806 C C . LEU A 1 227 ? -3.607 14.892 9.095 1 62.6 227 LEU A C 1
ATOM 1808 O O . LEU A 1 227 ? -3.672 16.002 9.627 1 62.6 227 LEU A O 1
ATOM 1812 N N . ILE A 1 228 ? -3.397 14.694 7.907 1 59.32 228 ILE A N 1
ATOM 1813 C CA . ILE A 1 228 ? -3.176 15.821 7.007 1 59.32 228 ILE A CA 1
ATOM 1814 C C . ILE A 1 228 ? -4.4 16.734 7.014 1 59.32 228 ILE A C 1
ATOM 1816 O O . ILE A 1 228 ? -4.271 17.955 7.126 1 59.32 228 ILE A O 1
ATOM 1820 N N . ASN A 1 229 ? -5.476 16.109 6.914 1 51.05 229 ASN A N 1
ATOM 1821 C CA . ASN A 1 229 ? -6.713 16.884 6.89 1 51.05 229 ASN A CA 1
ATOM 1822 C C . ASN A 1 229 ? -6.898 17.684 8.176 1 51.05 229 ASN A C 1
ATOM 1824 O O . ASN A 1 229 ? -7.277 18.855 8.134 1 51.05 229 ASN A O 1
ATOM 1828 N N . ASN A 1 230 ? -6.634 17.054 9.238 1 54.16 230 ASN A N 1
ATOM 1829 C CA . ASN A 1 230 ? -6.772 17.73 10.524 1 54.16 230 ASN A CA 1
ATOM 1830 C C . ASN A 1 230 ? -5.783 18.884 10.659 1 54.16 230 ASN A C 1
ATOM 1832 O O . ASN A 1 230 ? -6.148 19.969 11.116 1 54.16 230 ASN A O 1
ATOM 1836 N N . LEU A 1 231 ? -4.615 18.576 10.253 1 60.62 231 LEU A N 1
ATOM 1837 C CA . LEU A 1 231 ? -3.578 19.599 10.338 1 60.62 231 LEU A CA 1
ATOM 1838 C C . LEU A 1 231 ? -3.895 20.771 9.416 1 60.62 231 LEU A C 1
ATOM 1840 O O . LEU A 1 231 ? -3.674 21.929 9.778 1 60.62 231 LEU A O 1
ATOM 1844 N N . MET A 1 232 ? -4.403 20.405 8.296 1 53.93 232 MET A N 1
ATOM 1845 C CA . MET A 1 232 ? -4.781 21.455 7.354 1 53.93 232 MET A CA 1
ATOM 1846 C C . MET A 1 232 ? -5.862 22.353 7.946 1 53.93 232 MET A C 1
ATOM 1848 O O . MET A 1 232 ? -5.804 23.576 7.808 1 53.93 232 MET A O 1
ATOM 1852 N N . TYR A 1 233 ? -6.769 21.764 8.521 1 49.44 233 TYR A N 1
ATOM 1853 C CA . TYR A 1 233 ? -7.835 22.526 9.161 1 49.44 233 TYR A CA 1
ATOM 1854 C C . TYR A 1 233 ? -7.276 23.452 10.234 1 49.44 233 TYR A C 1
ATOM 1856 O O . TYR A 1 233 ? -7.681 24.612 10.335 1 49.44 233 TYR A O 1
ATOM 1864 N N . ILE A 1 234 ? -6.373 22.907 11.005 1 54.48 234 ILE A N 1
ATOM 1865 C CA . ILE A 1 234 ? -5.755 23.706 12.057 1 54.48 234 ILE A CA 1
ATOM 1866 C C . ILE A 1 234 ? -5.021 24.893 11.44 1 54.48 234 ILE A C 1
ATOM 1868 O O . ILE A 1 234 ? -5.137 26.022 11.922 1 54.48 234 ILE A O 1
ATOM 1872 N N . VAL A 1 235 ? -4.364 24.604 10.434 1 55.02 235 VAL A N 1
ATOM 1873 C CA . VAL A 1 235 ? -3.582 25.648 9.779 1 55.02 235 VAL A CA 1
ATOM 1874 C C . VAL A 1 235 ? -4.517 26.693 9.176 1 55.02 235 VAL A C 1
ATOM 1876 O O . VAL A 1 235 ? -4.254 27.895 9.262 1 55.02 235 VAL A O 1
ATOM 1879 N N . GLU A 1 236 ? -5.54 26.22 8.536 1 50.44 236 GLU A N 1
ATOM 1880 C CA . GLU A 1 236 ? -6.515 27.132 7.945 1 50.44 236 GLU A CA 1
ATOM 1881 C C . GLU A 1 236 ? -7.207 27.97 9.017 1 50.44 236 GLU A C 1
ATOM 1883 O O . GLU A 1 236 ? -7.444 29.164 8.822 1 50.44 236 GLU A O 1
ATOM 1888 N N . SER A 1 237 ? -7.651 27.255 9.999 1 48.33 237 SER A N 1
ATOM 1889 C CA . SER A 1 237 ? -8.305 27.969 11.091 1 48.33 237 SER A CA 1
ATOM 1890 C C . SER A 1 237 ? -7.386 29.031 11.686 1 48.33 237 SER A C 1
ATOM 1892 O O . SER A 1 237 ? -7.849 30.086 12.124 1 48.33 237 SER A O 1
ATOM 1894 N N . TYR A 1 238 ? -6.127 28.695 11.782 1 47.42 238 TYR A N 1
ATOM 1895 C CA . TYR A 1 238 ? -5.193 29.692 12.295 1 47.42 238 TYR A CA 1
ATOM 1896 C C . TYR A 1 238 ? -5.045 30.853 11.319 1 47.42 238 TYR A C 1
ATOM 1898 O O . TYR A 1 238 ? -4.761 31.982 11.726 1 47.42 238 TYR A O 1
ATOM 1906 N N . ARG A 1 239 ? -4.993 30.38 10.124 1 45.77 239 ARG A N 1
ATOM 1907 C CA . ARG A 1 239 ? -4.914 31.468 9.155 1 45.77 239 ARG A CA 1
ATOM 1908 C C . ARG A 1 239 ? -6.176 32.323 9.188 1 45.77 239 ARG A C 1
ATOM 1910 O O . ARG A 1 239 ? -6.107 33.547 9.058 1 45.77 239 ARG A O 1
ATOM 1917 N N . GLU A 1 240 ? -7.33 31.632 8.877 1 43.68 240 GLU A N 1
ATOM 1918 C CA . GLU A 1 240 ? -8.57 32.402 8.853 1 43.68 240 GLU A CA 1
ATOM 1919 C C . GLU A 1 240 ? -9.109 32.624 10.263 1 43.68 240 GLU A C 1
ATOM 1921 O O . GLU A 1 240 ? -9.567 31.682 10.914 1 43.68 240 GLU A O 1
ATOM 1926 N N . ILE A 1 241 ? -8.374 33.284 11.074 1 41.79 241 ILE A N 1
ATOM 1927 C CA . ILE A 1 241 ? -9.042 33.706 12.301 1 41.79 241 ILE A CA 1
ATOM 1928 C C . ILE A 1 241 ? -10.554 33.566 12.14 1 41.79 241 ILE A C 1
ATOM 1930 O O . ILE A 1 241 ? -11.254 33.199 13.087 1 41.79 241 ILE A O 1
ATOM 1934 N N . ASN A 1 242 ? -11.115 34.104 10.952 1 38.21 242 ASN A N 1
ATOM 1935 C CA . ASN A 1 242 ? -12.537 34.4 10.814 1 38.21 242 ASN A CA 1
ATOM 1936 C C . ASN A 1 242 ? -13.294 33.234 10.183 1 38.21 242 ASN A C 1
ATOM 1938 O O . ASN A 1 242 ? -14.314 33.435 9.523 1 38.21 242 ASN A O 1
ATOM 1942 N N . HIS A 1 243 ? -12.676 32.224 9.858 1 42.6 243 HIS A N 1
ATOM 1943 C CA . HIS A 1 243 ? -13.669 31.415 9.16 1 42.6 243 HIS A CA 1
ATOM 1944 C C . HIS A 1 243 ? -14.967 31.329 9.955 1 42.6 243 HIS A C 1
ATOM 1946 O O . HIS A 1 243 ? -14.959 30.94 11.125 1 42.6 243 HIS A O 1
ATOM 1952 N N . THR A 1 244 ? -15.718 32.178 9.622 1 42.37 244 THR A N 1
ATOM 1953 C CA . THR A 1 244 ? -17.121 32.186 10.021 1 42.37 244 THR A CA 1
ATOM 1954 C C . THR A 1 244 ? -17.671 30.764 10.089 1 42.37 244 THR A C 1
ATOM 1956 O O . THR A 1 244 ? -17.878 30.122 9.057 1 42.37 244 THR A O 1
ATOM 1959 N N . ARG A 1 245 ? -17.028 29.979 10.92 1 52.21 245 ARG A N 1
ATOM 1960 C CA . ARG A 1 245 ? -17.537 28.678 11.343 1 52.21 245 ARG A CA 1
ATOM 1961 C C . ARG A 1 245 ? -19.062 28.665 11.359 1 52.21 245 ARG A C 1
ATOM 1963 O O . ARG A 1 245 ? -19.691 29.622 11.815 1 52.21 245 ARG A O 1
ATOM 1970 N N . SER A 1 246 ? -19.662 27.975 10.5 1 52.74 246 SER A N 1
ATOM 1971 C CA . SER A 1 246 ? -21.117 27.87 10.451 1 52.74 246 SER A CA 1
ATOM 1972 C C . SER A 1 246 ? -21.71 27.746 11.851 1 52.74 246 SER A C 1
ATOM 1974 O O . SER A 1 246 ? -21.277 26.906 12.642 1 52.74 246 SER A O 1
ATOM 1976 N N . GLU A 1 247 ? -22.132 28.789 12.312 1 61.52 247 GLU A N 1
ATOM 1977 C CA . GLU A 1 247 ? -22.879 28.787 13.566 1 61.52 247 GLU A CA 1
ATOM 1978 C C . GLU A 1 247 ? -24.087 27.857 13.488 1 61.52 247 GLU A C 1
ATOM 1980 O O . GLU A 1 247 ? -24.866 27.762 14.439 1 61.52 247 GLU A O 1
ATOM 1985 N N . ASN A 1 248 ? -24.055 26.983 12.298 1 71.26 248 ASN A N 1
ATOM 1986 C CA . ASN A 1 248 ? -25.198 26.086 12.158 1 71.26 248 ASN A CA 1
ATOM 1987 C C . ASN A 1 248 ? -24.989 24.788 12.931 1 71.26 248 ASN A C 1
ATOM 1989 O O . ASN A 1 248 ? -24.054 24.035 12.649 1 71.26 248 ASN A O 1
ATOM 1993 N N . ASP A 1 249 ? -25.886 24.573 13.876 1 78.84 249 ASP A N 1
ATOM 1994 C CA . ASP A 1 249 ? -25.833 23.428 14.78 1 78.84 249 ASP A CA 1
ATOM 1995 C C . ASP A 1 249 ? -26.006 22.117 14.016 1 78.84 249 ASP A C 1
ATOM 1997 O O . ASP A 1 249 ? -25.62 21.053 14.504 1 78.84 249 ASP A O 1
ATOM 2001 N N . ASN A 1 250 ? -26.518 22.218 12.773 1 80.67 250 ASN A N 1
ATOM 2002 C CA . ASN A 1 250 ? -26.758 20.996 12.013 1 80.67 250 ASN A CA 1
ATOM 2003 C C . ASN A 1 250 ? -25.828 20.894 10.807 1 80.67 250 ASN A C 1
ATOM 2005 O O . ASN A 1 250 ? -26.09 20.126 9.88 1 80.67 250 ASN A O 1
ATOM 2009 N N . TYR A 1 251 ? -24.838 21.555 10.903 1 83.82 251 TYR A N 1
ATOM 2010 C CA . TYR A 1 251 ? -23.932 21.593 9.761 1 83.82 251 TYR A CA 1
ATOM 2011 C C . TYR A 1 251 ? -23.257 20.242 9.555 1 83.82 251 TYR A C 1
ATOM 2013 O O . TYR A 1 251 ? -22.836 19.598 10.52 1 83.82 251 TYR A O 1
ATOM 2021 N N . CYS A 1 252 ? -23.326 19.788 8.31 1 88.04 252 CYS A N 1
ATOM 2022 C CA . CYS A 1 252 ? -22.614 18.595 7.868 1 88.04 252 CYS A CA 1
ATOM 2023 C C . CYS A 1 252 ? -21.673 18.917 6.713 1 88.04 252 CYS A C 1
ATOM 2025 O O . CYS A 1 252 ? -22.105 19.434 5.681 1 88.04 252 CYS A O 1
ATOM 2027 N N . SER A 1 253 ? -20.485 18.609 6.898 1 81.34 253 SER A N 1
ATOM 2028 C CA . SER A 1 253 ? -19.47 18.898 5.891 1 81.34 253 SER A CA 1
ATOM 2029 C C . SER A 1 253 ? -19.755 18.156 4.589 1 81.34 253 SER A C 1
ATOM 2031 O O . SER A 1 253 ? -20.179 16.999 4.609 1 81.34 253 SER A O 1
ATOM 2033 N N . LYS A 1 254 ? -19.407 18.718 3.494 1 80.77 254 LYS A N 1
ATOM 2034 C CA . LYS A 1 254 ? -19.599 18.13 2.172 1 80.77 254 LYS A CA 1
ATOM 2035 C C . LYS A 1 254 ? -18.689 16.921 1.971 1 80.77 254 LYS A C 1
ATOM 2037 O O . LYS A 1 254 ? -18.898 16.127 1.051 1 80.77 254 LYS A O 1
ATOM 2042 N N . ILE A 1 255 ? -17.756 16.805 2.832 1 77.29 255 ILE A N 1
ATOM 2043 C CA . ILE A 1 255 ? -16.804 15.705 2.724 1 77.29 255 ILE A CA 1
ATOM 2044 C C . ILE A 1 255 ? -17.528 14.375 2.923 1 77.29 255 ILE A C 1
ATOM 2046 O O . ILE A 1 255 ? -17.036 13.324 2.504 1 77.29 255 ILE A O 1
ATOM 2050 N N . PHE A 1 256 ? -18.76 14.449 3.574 1 88.44 256 PHE A N 1
ATOM 2051 C CA . PHE A 1 256 ? -19.508 13.229 3.857 1 88.44 256 PHE A CA 1
ATOM 2052 C C . PHE A 1 256 ? -20.562 12.98 2.785 1 88.44 256 PHE A C 1
ATOM 2054 O O . PHE A 1 256 ? -21.226 11.941 2.789 1 88.44 256 PHE A O 1
ATOM 2061 N N . ASP A 1 257 ? -20.703 13.851 1.829 1 89.85 257 ASP A N 1
ATOM 2062 C CA . ASP A 1 257 ? -21.719 13.74 0.787 1 89.85 257 ASP A CA 1
ATOM 2063 C C . ASP A 1 257 ? -21.411 12.58 -0.158 1 89.85 257 ASP A C 1
ATOM 2065 O O . ASP A 1 257 ? -20.263 12.145 -0.262 1 89.85 257 ASP A O 1
ATOM 2069 N N . PRO A 1 258 ? -22.435 12.152 -0.827 1 92.43 258 PRO A N 1
ATOM 2070 C CA . PRO A 1 258 ? -22.195 11.121 -1.84 1 92.43 258 PRO A CA 1
ATOM 2071 C C . PRO A 1 258 ? -21.191 11.562 -2.903 1 92.43 258 PRO A C 1
ATOM 2073 O O . PRO A 1 258 ? -21.119 12.747 -3.236 1 92.43 258 PRO A O 1
ATOM 2076 N N . LEU A 1 259 ? -20.484 10.607 -3.35 1 88.44 259 LEU A N 1
ATOM 2077 C CA . LEU A 1 259 ? -19.474 10.889 -4.364 1 88.44 259 LEU A CA 1
ATOM 2078 C C . LEU A 1 259 ? -20.124 11.315 -5.676 1 88.44 259 LEU A C 1
ATOM 2080 O O . LEU A 1 259 ? -21.124 10.729 -6.097 1 88.44 259 LEU A O 1
ATOM 2084 N N . GLU A 1 260 ? -19.581 12.29 -6.213 1 86.41 260 GLU A N 1
ATOM 2085 C CA . GLU A 1 260 ? -19.967 12.658 -7.572 1 86.41 260 GLU A CA 1
ATOM 2086 C C . GLU A 1 260 ? -19.375 11.692 -8.594 1 86.41 260 GLU A C 1
ATOM 2088 O O . GLU A 1 260 ? -18.482 10.907 -8.269 1 86.41 260 GLU A O 1
ATOM 2093 N N . GLU A 1 261 ? -19.813 11.689 -9.769 1 83.68 261 GLU A N 1
ATOM 2094 C CA . GLU A 1 261 ? -19.379 10.771 -10.817 1 83.68 261 GLU A CA 1
ATOM 2095 C C . GLU A 1 261 ? -17.883 10.908 -11.086 1 83.68 261 GLU A C 1
ATOM 2097 O O . GLU A 1 261 ? -17.185 9.907 -11.266 1 83.68 261 GLU A O 1
ATOM 2102 N N . TRP A 1 262 ? -17.442 12.165 -11.04 1 79.73 262 TRP A N 1
ATOM 2103 C CA . TRP A 1 262 ? -16.041 12.401 -11.372 1 79.73 262 TRP A CA 1
ATOM 2104 C C . TRP A 1 262 ? -15.13 11.985 -10.222 1 79.73 262 TRP A C 1
ATOM 2106 O O . TRP A 1 262 ? -13.927 11.794 -10.412 1 79.73 262 TRP A O 1
ATOM 2116 N N . GLU A 1 263 ? -15.698 11.785 -9.017 1 80.54 263 GLU A N 1
ATOM 2117 C CA . GLU A 1 263 ? -14.91 11.402 -7.848 1 80.54 263 GLU A CA 1
ATOM 2118 C C . GLU A 1 263 ? -14.764 9.886 -7.755 1 80.54 263 GLU A C 1
ATOM 2120 O O . GLU A 1 263 ? -13.904 9.384 -7.028 1 80.54 263 GLU A O 1
ATOM 2125 N N . GLN A 1 264 ? -15.616 9.257 -8.46 1 83.19 264 GLN A N 1
ATOM 2126 C CA . GLN A 1 264 ? -15.636 7.804 -8.334 1 83.19 264 GLN A CA 1
ATOM 2127 C C . GLN A 1 264 ? -14.359 7.186 -8.895 1 83.19 264 GLN A C 1
ATOM 2129 O O . GLN A 1 264 ? -13.82 7.662 -9.896 1 83.19 264 GLN A O 1
ATOM 2134 N N . PRO A 1 265 ? -13.944 6.192 -8.2 1 79.96 265 PRO A N 1
ATOM 2135 C CA . PRO A 1 265 ? -12.793 5.484 -8.764 1 79.96 265 PRO A CA 1
ATOM 2136 C C . PRO A 1 265 ? -13.095 4.856 -10.123 1 79.96 265 PRO A C 1
ATOM 2138 O O . PRO A 1 265 ? -14.248 4.526 -10.412 1 79.96 265 PRO A O 1
ATOM 2141 N N . GLU A 1 266 ? -12.031 4.714 -10.872 1 82.22 266 GLU A N 1
ATOM 2142 C CA . GLU A 1 266 ? -12.214 4.018 -12.142 1 82.22 266 GLU A CA 1
ATOM 2143 C C . GLU A 1 266 ? -12.741 2.602 -11.925 1 82.22 266 GLU A C 1
ATOM 2145 O O . GLU A 1 266 ? -12.214 1.858 -11.096 1 82.22 266 GLU A O 1
ATOM 2150 N N . SER A 1 267 ? -13.668 2.218 -12.616 1 82.99 267 SER A N 1
ATOM 2151 C CA . SER A 1 267 ? -14.442 1.001 -12.394 1 82.99 267 SER A CA 1
ATOM 2152 C C . SER A 1 267 ? -13.576 -0.243 -12.563 1 82.99 267 SER A C 1
ATOM 2154 O O . SER A 1 267 ? -13.902 -1.309 -12.036 1 82.99 267 SER A O 1
ATOM 2156 N N . TYR A 1 268 ? -12.485 -0.082 -13.282 1 84.44 268 TYR A N 1
ATOM 2157 C CA . TYR A 1 268 ? -11.712 -1.283 -13.576 1 84.44 268 TYR A CA 1
ATOM 2158 C C . TYR A 1 268 ? -10.583 -1.466 -12.569 1 84.44 268 TYR A C 1
ATOM 2160 O O . TYR A 1 268 ? -9.878 -2.477 -12.593 1 84.44 268 TYR A O 1
ATOM 2168 N N . ARG A 1 269 ? -10.464 -0.578 -11.671 1 83.31 269 ARG A N 1
ATOM 2169 C CA . ARG A 1 269 ? -9.374 -0.67 -10.704 1 83.31 269 ARG A CA 1
ATOM 2170 C C . ARG A 1 269 ? -9.744 -1.594 -9.549 1 83.31 269 ARG A C 1
ATOM 2172 O O . ARG A 1 269 ? -10.907 -1.66 -9.148 1 83.31 269 ARG A O 1
ATOM 2179 N N . SER A 1 270 ? -8.708 -2.288 -9.102 1 83.3 270 SER A N 1
ATOM 2180 C CA . SER A 1 270 ? -8.9 -3.093 -7.9 1 83.3 270 SER A CA 1
ATOM 2181 C C . SER A 1 270 ? -9.319 -2.227 -6.717 1 83.3 270 SER A C 1
ATOM 2183 O O . SER A 1 270 ? -8.763 -1.148 -6.502 1 83.3 270 SER A O 1
ATOM 2185 N N . GLY A 1 271 ? -10.42 -2.638 -6.046 1 82.07 271 GLY A N 1
ATOM 2186 C CA . GLY A 1 271 ? -10.883 -1.903 -4.879 1 82.07 271 GLY A CA 1
ATOM 2187 C C . GLY A 1 271 ? -11.957 -0.883 -5.203 1 82.07 271 GLY A C 1
ATOM 2188 O O . GLY A 1 271 ? -12.475 -0.214 -4.307 1 82.07 271 GLY A O 1
ATOM 2189 N N . SER A 1 272 ? -12.289 -0.688 -6.496 1 83.86 272 SER A N 1
ATOM 2190 C CA . SER A 1 272 ? -13.29 0.297 -6.891 1 83.86 272 SER A CA 1
ATOM 2191 C C . SER A 1 272 ? -14.691 -0.139 -6.473 1 83.86 272 SER A C 1
ATOM 2193 O O . SER A 1 272 ? -15.612 0.678 -6.424 1 83.86 272 SER A O 1
ATOM 2195 N N . GLY A 1 273 ? -14.861 -1.385 -6.17 1 84.78 273 GLY A N 1
ATOM 2196 C CA . GLY A 1 273 ? -16.181 -1.931 -5.893 1 84.78 273 GLY A CA 1
ATOM 2197 C C . GLY A 1 273 ? -17.001 -2.172 -7.146 1 84.78 273 GLY A C 1
ATOM 2198 O O . GLY A 1 273 ? -18.131 -2.658 -7.071 1 84.78 273 GLY A O 1
ATOM 2199 N N . LYS A 1 274 ? -16.426 -1.863 -8.319 1 87.12 274 LYS A N 1
ATOM 2200 C CA . LYS A 1 274 ? -17.147 -2.007 -9.58 1 87.12 274 LYS A CA 1
ATOM 2201 C C . LYS A 1 274 ? -16.362 -2.865 -10.568 1 87.12 274 LYS A C 1
ATOM 2203 O O . LYS A 1 274 ? -16.719 -2.949 -11.745 1 87.12 274 LYS A O 1
ATOM 2208 N N . ALA A 1 275 ? -15.337 -3.423 -10.136 1 85.97 275 ALA A N 1
ATOM 2209 C CA . ALA A 1 275 ? -14.464 -4.195 -11.016 1 85.97 275 ALA A CA 1
ATOM 2210 C C . ALA A 1 275 ? -15.228 -5.334 -11.684 1 85.97 275 ALA A C 1
ATOM 2212 O O . ALA A 1 275 ? -14.937 -5.699 -12.826 1 85.97 275 ALA A O 1
ATOM 2213 N N . LEU A 1 276 ? -16.248 -5.85 -11.044 1 88.83 276 LEU A N 1
ATOM 2214 C CA . LEU A 1 276 ? -16.993 -6.995 -11.553 1 88.83 276 LEU A CA 1
ATOM 2215 C C . LEU A 1 276 ? -17.992 -6.562 -12.621 1 88.83 276 LEU A C 1
ATOM 2217 O O . LEU A 1 276 ? -18.52 -7.398 -13.358 1 88.83 276 LEU A O 1
ATOM 2221 N N . GLN A 1 277 ? -18.141 -5.196 -12.667 1 89.26 277 GLN A N 1
ATOM 2222 C CA . GLN A 1 277 ? -19.032 -4.682 -13.701 1 89.26 277 GLN A CA 1
ATOM 2223 C C . GLN A 1 277 ? -18.34 -4.656 -15.061 1 89.26 277 GLN A C 1
ATOM 2225 O O . GLN A 1 277 ? -19.001 -4.695 -16.101 1 89.26 277 GLN A O 1
ATOM 2230 N N . ARG A 1 278 ? -17.048 -4.522 -15.137 1 89.84 278 ARG A N 1
ATOM 2231 C CA . ARG A 1 278 ? -16.228 -4.554 -16.343 1 89.84 278 ARG A CA 1
ATOM 2232 C C . ARG A 1 278 ? -15.055 -5.516 -16.183 1 89.84 278 ARG A C 1
ATOM 2234 O O . ARG A 1 278 ? -13.895 -5.1 -16.216 1 89.84 278 ARG A O 1
ATOM 2241 N N . PRO A 1 279 ? -15.35 -6.764 -16.067 1 90.1 279 PRO A N 1
ATOM 2242 C CA . PRO A 1 279 ? -14.326 -7.749 -15.711 1 90.1 279 PRO A CA 1
ATOM 2243 C C . PRO A 1 279 ? -13.216 -7.848 -16.755 1 90.1 279 PRO A C 1
ATOM 2245 O O . PRO A 1 279 ? -12.044 -8.002 -16.401 1 90.1 279 PRO A O 1
ATOM 2248 N N . LEU A 1 280 ? -13.516 -7.772 -18.062 1 92.2 280 LEU A N 1
ATOM 2249 C CA . LEU A 1 280 ? -12.496 -7.902 -19.097 1 92.2 280 LEU A CA 1
ATOM 2250 C C . LEU A 1 280 ? -11.511 -6.739 -19.039 1 92.2 280 LEU A C 1
ATOM 2252 O O . LEU A 1 280 ? -10.303 -6.936 -19.183 1 92.2 280 LEU A O 1
ATOM 2256 N N . ARG A 1 281 ? -12.049 -5.565 -18.826 1 91.47 281 ARG A N 1
ATOM 2257 C CA . ARG A 1 281 ? -11.172 -4.404 -18.704 1 91.47 281 ARG A CA 1
ATOM 2258 C C . ARG A 1 281 ? -10.309 -4.499 -17.45 1 91.47 281 ARG A C 1
ATOM 2260 O O . ARG A 1 281 ? -9.142 -4.104 -17.462 1 91.47 281 ARG A O 1
ATOM 2267 N N . HIS A 1 282 ? -10.87 -4.997 -16.399 1 90.22 282 HIS A N 1
ATOM 2268 C CA . HIS A 1 282 ? -10.139 -5.196 -15.152 1 90.22 282 HIS A CA 1
ATOM 2269 C C . HIS A 1 282 ? -8.984 -6.174 -15.341 1 90.22 282 HIS A C 1
ATOM 2271 O O . HIS A 1 282 ? -7.857 -5.897 -14.926 1 90.22 282 HIS A O 1
ATOM 2277 N N . ILE A 1 283 ? -9.281 -7.206 -16.025 1 90.13 283 ILE A N 1
ATOM 2278 C CA . ILE A 1 283 ? -8.269 -8.224 -16.283 1 90.13 283 ILE A CA 1
ATOM 2279 C C . ILE A 1 283 ? -7.191 -7.659 -17.205 1 90.13 283 ILE A C 1
ATOM 2281 O O . ILE A 1 283 ? -5.996 -7.841 -16.958 1 90.13 283 ILE A O 1
ATOM 2285 N N . TRP A 1 284 ? -7.62 -6.974 -18.187 1 91.41 284 TRP A N 1
ATOM 2286 C CA . TRP A 1 284 ? -6.678 -6.398 -19.142 1 91.41 284 TRP A CA 1
ATOM 2287 C C . TRP A 1 284 ? -5.747 -5.403 -18.456 1 91.41 284 TRP A C 1
ATOM 2289 O O . TRP A 1 284 ? -4.538 -5.406 -18.698 1 91.41 284 TRP A O 1
ATOM 2299 N N . LYS A 1 285 ? -6.253 -4.63 -17.641 1 86.76 285 LYS A N 1
ATOM 2300 C CA . LYS A 1 285 ? -5.428 -3.683 -16.897 1 86.76 285 LYS A CA 1
ATOM 2301 C C . LYS A 1 285 ? -4.446 -4.409 -15.982 1 86.76 285 LYS A C 1
ATOM 2303 O O . LYS A 1 285 ? -3.294 -3.994 -15.844 1 86.76 285 LYS A O 1
ATOM 2308 N N . GLY A 1 286 ? -4.947 -5.449 -15.382 1 84.96 286 GLY A N 1
ATOM 2309 C CA . GLY A 1 286 ? -4.059 -6.259 -14.564 1 84.96 286 GLY A CA 1
ATOM 2310 C C . GLY A 1 286 ? -2.909 -6.861 -15.348 1 84.96 286 GLY A C 1
ATOM 2311 O O . GLY A 1 286 ? -1.762 -6.836 -14.897 1 84.96 286 GLY A O 1
ATOM 2312 N N . VAL A 1 287 ? -3.209 -7.3 -16.501 1 88.15 287 VAL A N 1
ATOM 2313 C CA . VAL A 1 287 ? -2.192 -7.907 -17.353 1 88.15 287 VAL A CA 1
ATOM 2314 C C . VAL A 1 287 ? -1.187 -6.845 -17.795 1 88.15 287 VAL A C 1
ATOM 2316 O O . VAL A 1 287 ? 0.023 -7.027 -17.646 1 88.15 287 VAL A O 1
ATOM 2319 N N . ARG A 1 288 ? -1.675 -5.754 -18.203 1 86.33 288 ARG A N 1
ATOM 2320 C CA . ARG A 1 288 ? -0.81 -4.691 -18.704 1 86.33 288 ARG A CA 1
ATOM 2321 C C . ARG A 1 288 ? 0.053 -4.114 -17.587 1 86.33 288 ARG A C 1
ATOM 2323 O O . ARG A 1 288 ? 1.212 -3.76 -17.812 1 86.33 288 ARG A O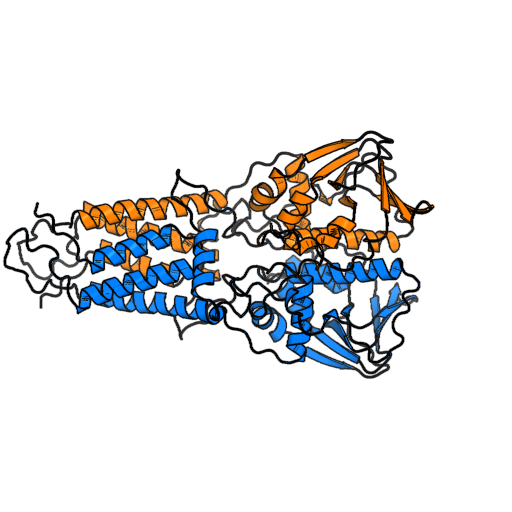 1
ATOM 2330 N N . GLY A 1 289 ? -0.474 -4.042 -16.45 1 80.3 289 GLY A N 1
ATOM 2331 C CA . GLY A 1 289 ? 0.217 -3.395 -15.346 1 80.3 289 GLY A CA 1
ATOM 2332 C C . GLY A 1 289 ? 1.224 -4.299 -14.661 1 80.3 289 GLY A C 1
ATOM 2333 O O . GLY A 1 289 ? 2.113 -3.821 -13.952 1 80.3 289 GLY A O 1
ATOM 2334 N N . SER A 1 290 ? 1.126 -5.588 -14.879 1 82.01 290 SER A N 1
ATOM 2335 C CA . SER A 1 290 ? 1.961 -6.481 -14.081 1 82.01 290 SER A CA 1
ATOM 2336 C C . SER A 1 290 ? 2.74 -7.448 -14.967 1 82.01 290 SER A C 1
ATOM 2338 O O . SER A 1 290 ? 3.435 -8.334 -14.466 1 82.01 290 SER A O 1
ATOM 2340 N N . PHE A 1 291 ? 2.555 -7.305 -16.23 1 85.37 291 PHE A N 1
ATOM 2341 C CA . PHE A 1 291 ? 3.245 -8.196 -17.155 1 85.37 291 PHE A CA 1
ATOM 2342 C C . PHE A 1 291 ? 4.744 -7.92 -17.156 1 85.37 291 PHE A C 1
ATOM 2344 O O . PHE A 1 291 ? 5.168 -6.764 -17.207 1 85.37 291 PHE A O 1
ATOM 2351 N N . GLY A 1 292 ? 5.527 -8.871 -16.964 1 84.37 292 GLY A N 1
ATOM 2352 C CA . GLY A 1 292 ? 6.977 -8.77 -17.026 1 84.37 292 GLY A CA 1
ATOM 2353 C C . GLY A 1 292 ? 7.627 -9.943 -17.735 1 84.37 292 GLY A C 1
ATOM 2354 O O . GLY A 1 292 ? 7.4 -11.099 -17.371 1 84.37 292 GLY A O 1
ATOM 2355 N N . LEU A 1 293 ? 8.368 -9.635 -18.681 1 86.98 293 LEU A N 1
ATOM 2356 C CA . LEU A 1 293 ? 9.145 -10.663 -19.365 1 86.98 293 LEU A CA 1
ATOM 2357 C C . LEU A 1 293 ? 10.317 -11.121 -18.504 1 86.98 293 LEU A C 1
ATOM 2359 O O . LEU A 1 293 ? 10.831 -10.352 -17.688 1 86.98 293 LEU A O 1
ATOM 2363 N N . PRO A 1 294 ? 10.582 -12.361 -18.652 1 88.5 294 PRO A N 1
ATOM 2364 C CA . PRO A 1 294 ? 11.709 -12.859 -17.859 1 88.5 294 PRO A CA 1
ATOM 2365 C C . PRO A 1 294 ? 13.025 -12.165 -18.204 1 88.5 294 PRO A C 1
ATOM 2367 O O . PRO A 1 294 ? 13.149 -11.565 -19.274 1 88.5 294 PRO A O 1
ATOM 2370 N N . TRP A 1 295 ? 13.978 -12.052 -17.253 1 82.56 295 TRP A N 1
ATOM 2371 C CA . TRP A 1 295 ? 15.319 -11.531 -17.497 1 82.56 295 TRP A CA 1
ATOM 2372 C C . TRP A 1 295 ? 15.937 -12.175 -18.733 1 82.56 295 TRP A C 1
ATOM 2374 O O . TRP A 1 295 ? 15.798 -13.381 -18.948 1 82.56 295 TRP A O 1
ATOM 2384 N N . PRO A 1 296 ? 16.322 -11.442 -19.432 1 81.13 296 PRO A N 1
ATOM 2385 C CA . PRO A 1 296 ? 16.746 -10.04 -19.42 1 81.13 296 PRO A CA 1
ATOM 2386 C C . PRO A 1 296 ? 15.812 -9.134 -20.22 1 81.13 296 PRO A C 1
ATOM 2388 O O . PRO A 1 296 ? 16.134 -7.968 -20.462 1 81.13 296 PRO A O 1
ATOM 2391 N N . PHE A 1 297 ? 14.707 -9.663 -20.59 1 82.07 297 PHE A N 1
ATOM 2392 C CA . PHE A 1 297 ? 13.889 -8.963 -21.573 1 82.07 297 PHE A CA 1
ATOM 2393 C C . PHE A 1 297 ? 13.14 -7.804 -20.926 1 82.07 297 PHE A C 1
ATOM 2395 O O . PHE A 1 297 ? 12.717 -6.871 -21.613 1 82.07 297 PHE A O 1
ATOM 2402 N N . SER A 1 298 ? 12.838 -7.903 -19.684 1 74.76 298 SER A N 1
ATOM 2403 C CA . SER A 1 298 ? 12.159 -6.782 -19.044 1 74.76 298 SER A CA 1
ATOM 2404 C C . SER A 1 298 ? 12.557 -6.66 -17.577 1 74.76 298 SER A C 1
ATOM 2406 O O . SER A 1 298 ? 13.11 -7.597 -16.998 1 74.76 298 SER A O 1
ATOM 2408 N N . ARG A 1 299 ? 12.329 -5.366 -17.18 1 70.38 299 ARG A N 1
ATOM 2409 C CA . ARG A 1 299 ? 12.529 -5.129 -15.754 1 70.38 299 ARG A CA 1
ATOM 2410 C C . ARG A 1 299 ? 11.268 -5.458 -14.962 1 70.38 299 ARG A C 1
ATOM 2412 O O . ARG A 1 299 ? 10.16 -5.114 -15.379 1 70.38 299 ARG A O 1
ATOM 2419 N N . HIS A 1 300 ? 11.379 -6.291 -14.041 1 71.22 300 HIS A N 1
ATOM 2420 C CA . HIS A 1 300 ? 10.294 -6.602 -13.117 1 71.22 300 HIS A CA 1
ATOM 2421 C C . HIS A 1 300 ? 9.868 -5.366 -12.332 1 71.22 300 HIS A C 1
ATOM 2423 O O . HIS A 1 300 ? 10.709 -4.55 -11.946 1 71.22 300 HIS A O 1
ATOM 2429 N N . PRO A 1 301 ? 8.495 -5.115 -12.309 1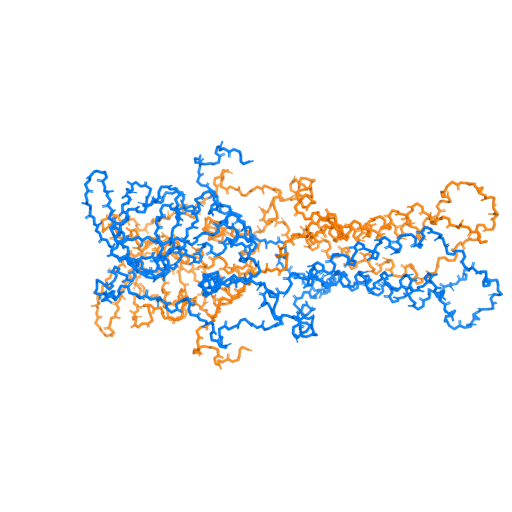 70.48 301 PRO A N 1
ATOM 2430 C CA . PRO A 1 301 ? 8.069 -3.987 -11.477 1 70.48 301 PRO A CA 1
ATOM 2431 C C . PRO A 1 301 ? 8.627 -4.057 -10.058 1 70.48 301 PRO A C 1
ATOM 2433 O O . PRO A 1 301 ? 8.648 -5.13 -9.45 1 70.48 301 PRO A O 1
ATOM 2436 N N . VAL A 1 302 ? 9.144 -2.98 -9.663 1 68.54 302 VAL A N 1
ATOM 2437 C CA . VAL A 1 302 ? 9.789 -2.921 -8.356 1 68.54 302 VAL A CA 1
ATOM 2438 C C . VAL A 1 302 ? 8.739 -2.694 -7.271 1 68.54 302 VAL A C 1
ATOM 2440 O O . VAL A 1 302 ? 7.738 -2.011 -7.501 1 68.54 302 VAL A O 1
ATOM 2443 N N . GLY A 1 303 ? 8.933 -3.347 -6.189 1 68.69 303 GLY A N 1
ATOM 2444 C CA . GLY A 1 303 ? 8.169 -3.036 -4.992 1 68.69 303 GLY A CA 1
ATOM 2445 C C . GLY A 1 303 ? 6.827 -3.742 -4.942 1 68.69 303 GLY A C 1
ATOM 2446 O O . GLY A 1 303 ? 5.923 -3.316 -4.219 1 68.69 303 GLY A O 1
ATOM 2447 N N . LEU A 1 304 ? 6.664 -4.737 -5.716 1 69.68 304 LEU A N 1
ATOM 2448 C CA . LEU A 1 304 ? 5.376 -5.421 -5.762 1 69.68 304 LEU A CA 1
ATOM 2449 C C . LEU A 1 304 ? 4.997 -5.96 -4.387 1 69.68 304 LEU A C 1
ATOM 2451 O O . LEU A 1 304 ? 3.813 -6.102 -4.076 1 69.68 304 LEU A O 1
ATOM 2455 N N . ARG A 1 305 ? 6.045 -6.201 -3.58 1 73.47 305 ARG A N 1
ATOM 2456 C CA . ARG A 1 305 ? 5.771 -6.766 -2.262 1 73.47 305 ARG A CA 1
ATOM 2457 C C . ARG A 1 305 ? 5.896 -5.704 -1.174 1 73.47 305 ARG A C 1
ATOM 2459 O O . ARG A 1 305 ? 5.728 -6 0.011 1 73.47 305 ARG A O 1
ATOM 2466 N N . GLN A 1 306 ? 6.31 -4.612 -1.637 1 64.8 306 GLN A N 1
ATOM 2467 C CA . GLN A 1 306 ? 6.622 -3.61 -0.623 1 64.8 306 GLN A CA 1
ATOM 2468 C C . GLN A 1 306 ? 5.414 -2.722 -0.337 1 64.8 306 GLN A C 1
ATOM 2470 O O . GLN A 1 306 ? 4.676 -2.356 -1.254 1 64.8 306 GLN A O 1
ATOM 2475 N N . THR A 1 307 ? 4.879 -2.992 0.859 1 61.41 307 THR A N 1
ATOM 2476 C CA . THR A 1 307 ? 3.907 -2.033 1.371 1 61.41 307 THR A CA 1
ATOM 2477 C C . THR A 1 307 ? 4.586 -0.999 2.265 1 61.41 307 THR A C 1
ATOM 2479 O O . THR A 1 307 ? 5.762 -1.142 2.606 1 61.41 307 THR A O 1
ATOM 2482 N N . GLN A 1 308 ? 4.014 0.046 2.448 1 63.04 308 GLN A N 1
ATOM 2483 C CA . GLN A 1 308 ? 4.555 1.024 3.385 1 63.04 308 GLN A CA 1
ATOM 2484 C C . GLN A 1 308 ? 4.887 0.377 4.727 1 63.04 308 GLN A C 1
ATOM 2486 O O . GLN A 1 308 ? 4.095 -0.406 5.257 1 63.04 308 GLN A O 1
ATOM 2491 N N . LEU A 1 309 ? 6.238 0.442 5.078 1 61.15 309 LEU A N 1
ATOM 2492 C CA . LEU A 1 309 ? 6.701 -0.027 6.379 1 61.15 309 LEU A CA 1
ATOM 2493 C C . LEU A 1 309 ? 6.107 0.814 7.504 1 61.15 309 LEU A C 1
ATOM 2495 O O . LEU A 1 309 ? 5.707 1.96 7.283 1 61.15 309 LEU A O 1
ATOM 2499 N N . PRO A 1 310 ? 5.853 0.117 8.679 1 57.14 310 PRO A N 1
ATOM 2500 C CA . PRO A 1 310 ? 5.465 0.97 9.805 1 57.14 310 PRO A CA 1
ATOM 2501 C C . PRO A 1 310 ? 6.528 2.009 10.152 1 57.14 310 PRO A C 1
ATOM 2503 O O . PRO A 1 310 ? 7.724 1.706 10.13 1 57.14 310 PRO A O 1
ATOM 2506 N N . PRO A 1 311 ? 6.127 3.213 10.267 1 59.37 311 PRO A N 1
ATOM 2507 C CA . PRO A 1 311 ? 7.099 4.182 10.777 1 59.37 311 PRO A CA 1
ATOM 2508 C C . PRO A 1 311 ? 7.584 3.846 12.185 1 59.37 311 PRO A C 1
ATOM 2510 O O . PRO A 1 311 ? 6.918 3.104 12.911 1 59.37 311 PRO A O 1
ATOM 2513 N N . PRO A 1 312 ? 8.873 4.189 12.496 1 56.11 312 PRO A N 1
ATOM 2514 C CA . PRO A 1 312 ? 9.372 3.905 13.843 1 56.11 312 PRO A CA 1
ATOM 2515 C C . PRO A 1 312 ? 8.46 4.454 14.938 1 56.11 312 PRO A C 1
ATOM 2517 O O . PRO A 1 312 ? 7.951 5.572 14.82 1 56.11 312 PRO A O 1
ATOM 2520 N N . LEU A 1 313 ? 7.719 3.421 15.652 1 50.3 313 LEU A N 1
ATOM 2521 C CA . LEU A 1 313 ? 6.904 3.86 16.779 1 50.3 313 LEU A CA 1
ATOM 2522 C C . LEU A 1 313 ? 7.767 4.513 17.853 1 50.3 313 LEU A C 1
ATOM 2524 O O . LEU A 1 313 ? 8.951 4.194 17.982 1 50.3 313 LEU A O 1
ATOM 2528 N N . ARG A 1 314 ? 7.151 5.426 18.627 1 47.79 314 ARG A N 1
ATOM 2529 C CA . ARG A 1 314 ? 7.848 6.072 19.734 1 47.79 314 ARG A CA 1
ATOM 2530 C C . ARG A 1 314 ? 8.431 5.039 20.693 1 47.79 314 ARG A C 1
ATOM 2532 O O . ARG A 1 314 ? 7.879 3.947 20.847 1 47.79 314 ARG A O 1
ATOM 2539 N N . ARG A 1 315 ? 9.722 5.252 21.188 1 43.91 315 ARG A N 1
ATOM 2540 C CA . ARG A 1 315 ? 10.49 4.471 22.152 1 43.91 315 ARG A CA 1
ATOM 2541 C C . ARG A 1 315 ? 9.592 3.934 23.262 1 43.91 315 ARG A C 1
ATOM 2543 O O . ARG A 1 315 ? 9.784 2.812 23.735 1 43.91 315 ARG A O 1
ATOM 2550 N N . ASP A 1 316 ? 8.82 4.633 23.85 1 41.06 316 ASP A N 1
ATOM 2551 C CA . ASP A 1 316 ? 8.166 4.178 25.073 1 41.06 316 ASP A CA 1
ATOM 2552 C C . ASP A 1 316 ? 7.162 3.066 24.777 1 41.06 316 ASP A C 1
ATOM 2554 O O . ASP A 1 316 ? 6.846 2.258 25.654 1 41.06 316 ASP A O 1
ATOM 2558 N N . GLU A 1 317 ? 6.438 3.036 23.834 1 37.93 317 GLU A N 1
ATOM 2559 C CA . GLU A 1 317 ? 5.423 2.005 23.639 1 37.93 317 GLU A CA 1
ATOM 2560 C C . GLU A 1 317 ? 6.034 0.73 23.064 1 37.93 317 GLU A C 1
ATOM 2562 O O . GLU A 1 317 ? 5.356 -0.292 22.947 1 37.93 317 GLU A O 1
ATOM 2567 N N . TYR A 1 318 ? 7.012 0.62 22.404 1 33.36 318 TYR A N 1
ATOM 2568 C CA . TYR A 1 318 ? 7.65 -0.651 22.077 1 33.36 318 TYR A CA 1
ATOM 2569 C C . TYR A 1 318 ? 7.84 -1.502 23.327 1 33.36 318 TYR A C 1
ATOM 2571 O O . TYR A 1 318 ? 8.325 -2.633 23.247 1 33.36 318 TYR A O 1
ATOM 2579 N N . GLN A 1 319 ? 7.87 -0.961 24.385 1 32.1 319 GLN A N 1
ATOM 2580 C CA . GLN A 1 319 ? 8.173 -1.883 25.475 1 32.1 319 GLN A CA 1
ATOM 2581 C C . GLN A 1 319 ? 7.043 -2.888 25.675 1 32.1 319 GLN A C 1
ATOM 2583 O O . GLN A 1 319 ? 7.141 -3.782 26.519 1 32.1 319 GLN A O 1
ATOM 2588 N N . LYS A 1 320 ? 5.773 -2.603 25.248 1 31.4 320 LYS A N 1
ATOM 2589 C CA . LYS A 1 320 ? 4.998 -3.806 25.539 1 31.4 320 LYS A CA 1
ATOM 2590 C C . LYS A 1 320 ? 4.852 -4.68 24.297 1 31.4 320 LYS A C 1
ATOM 2592 O O . LYS A 1 320 ? 4.462 -4.195 23.233 1 31.4 320 LYS A O 1
ATOM 2597 N N . PRO A 1 321 ? 5.544 -5.76 24.196 1 29.8 321 PRO A N 1
ATOM 2598 C CA . PRO A 1 321 ? 5.39 -6.785 23.161 1 29.8 321 PRO A CA 1
ATOM 2599 C C . PRO A 1 321 ? 3.942 -6.95 22.705 1 29.8 321 PRO A C 1
ATOM 2601 O O . PRO A 1 321 ? 3.039 -7.074 23.536 1 29.8 321 PRO A O 1
ATOM 2604 N N . LEU A 1 322 ? 3.59 -6.411 21.479 1 23.79 322 LEU A N 1
ATOM 2605 C CA . LEU A 1 322 ? 2.303 -6.948 21.054 1 23.79 322 LEU A CA 1
ATOM 2606 C C . LEU A 1 322 ? 2.34 -8.472 21.004 1 23.79 322 LEU A C 1
ATOM 2608 O O . LEU A 1 322 ? 3.292 -9.057 20.482 1 23.79 322 LEU A O 1
ATOM 2612 N N . MET B 1 1 ? -7.224 -51.57 -14.922 1 31.8 1 MET B N 1
ATOM 2613 C CA . MET B 1 1 ? -6.721 -50.199 -14.948 1 31.8 1 MET B CA 1
ATOM 2614 C C . MET B 1 1 ? -5.439 -50.074 -14.131 1 31.8 1 MET B C 1
ATOM 2616 O O . MET B 1 1 ? -5.425 -50.385 -12.939 1 31.8 1 MET B O 1
ATOM 2620 N N . ALA B 1 2 ? -4.336 -50.332 -14.61 1 39.86 2 ALA B N 1
ATOM 2621 C CA . ALA B 1 2 ? -3.093 -50.307 -13.843 1 39.86 2 ALA B CA 1
ATOM 2622 C C . ALA B 1 2 ? -2.825 -48.914 -13.28 1 39.86 2 ALA B C 1
ATOM 2624 O O . ALA B 1 2 ? -2.981 -47.913 -13.982 1 39.86 2 ALA B O 1
ATOM 2625 N N . PHE B 1 3 ? -3.008 -48.778 -11.925 1 45.92 3 PHE B N 1
ATOM 2626 C CA . PHE B 1 3 ? -2.758 -47.528 -11.217 1 45.92 3 PHE B CA 1
ATOM 2627 C C . PHE B 1 3 ? -1.272 -47.19 -11.222 1 45.92 3 PHE B C 1
ATOM 2629 O O . PHE B 1 3 ? -0.443 -48.005 -10.812 1 45.92 3 PHE B O 1
ATOM 2636 N N . ILE B 1 4 ? -0.777 -46.473 -12.137 1 54.71 4 ILE B N 1
ATOM 2637 C CA . ILE B 1 4 ? 0.607 -46.016 -12.091 1 54.71 4 ILE B CA 1
ATOM 2638 C C . ILE B 1 4 ? 0.721 -44.808 -11.163 1 54.71 4 ILE B C 1
ATOM 2640 O O . ILE B 1 4 ? -0.12 -43.906 -11.203 1 54.71 4 ILE B O 1
ATOM 2644 N N . LEU B 1 5 ? 1.575 -45.041 -10.057 1 62.49 5 LEU B N 1
ATOM 2645 C CA . LEU B 1 5 ? 1.85 -43.933 -9.148 1 62.49 5 LEU B CA 1
ATOM 2646 C C . LEU B 1 5 ? 2.838 -42.952 -9.77 1 62.49 5 LEU B C 1
ATOM 2648 O O . LEU B 1 5 ? 3.728 -43.355 -10.523 1 62.49 5 LEU B O 1
ATOM 2652 N N . LEU B 1 6 ? 2.608 -41.752 -9.67 1 73.29 6 LEU B N 1
ATOM 2653 C CA . LEU B 1 6 ? 3.531 -40.705 -10.096 1 73.29 6 LEU B CA 1
ATOM 2654 C C . LEU B 1 6 ? 4.885 -40.863 -9.414 1 73.29 6 LEU B C 1
ATOM 2656 O O . LEU B 1 6 ? 4.972 -41.427 -8.32 1 73.29 6 LEU B O 1
ATOM 2660 N N . SER B 1 7 ? 5.906 -40.557 -10.14 1 77.87 7 SER B N 1
ATOM 2661 C CA . SER B 1 7 ? 7.233 -40.502 -9.536 1 77.87 7 SER B CA 1
ATOM 2662 C C . SER B 1 7 ? 7.251 -39.579 -8.323 1 77.87 7 SER B C 1
ATOM 2664 O O . SER B 1 7 ? 6.379 -38.719 -8.177 1 77.87 7 SER B O 1
ATOM 2666 N N . ILE B 1 8 ? 8.21 -39.794 -7.413 1 84.08 8 ILE B N 1
ATOM 2667 C CA . ILE B 1 8 ? 8.35 -38.962 -6.222 1 84.08 8 ILE B CA 1
ATOM 2668 C C . ILE B 1 8 ? 8.527 -37.502 -6.631 1 84.08 8 ILE B C 1
ATOM 2670 O O . ILE B 1 8 ? 8.021 -36.598 -5.963 1 84.08 8 ILE B O 1
ATOM 2674 N N . TRP B 1 9 ? 9.207 -37.315 -7.732 1 86.47 9 TRP B N 1
ATOM 2675 C CA . TRP B 1 9 ? 9.456 -35.949 -8.184 1 86.47 9 TRP B CA 1
ATOM 2676 C C . TRP B 1 9 ? 8.161 -35.28 -8.632 1 86.47 9 TRP B C 1
ATOM 2678 O O . TRP B 1 9 ? 7.936 -34.1 -8.351 1 86.47 9 TRP B O 1
ATOM 2688 N N . VAL B 1 10 ? 7.336 -35.996 -9.329 1 84.39 10 VAL B N 1
ATOM 2689 C CA . VAL B 1 10 ? 6.063 -35.449 -9.786 1 84.39 10 VAL B CA 1
ATOM 2690 C C . VAL B 1 10 ? 5.15 -35.196 -8.588 1 84.39 10 VAL B C 1
ATOM 2692 O O . VAL B 1 10 ? 4.412 -34.208 -8.56 1 84.39 10 VAL B O 1
ATOM 2695 N N . GLN B 1 11 ? 5.281 -36.086 -7.548 1 88.9 11 GLN B N 1
ATOM 2696 C CA . GLN B 1 11 ? 4.528 -35.873 -6.316 1 88.9 11 GLN B CA 1
ATOM 2697 C C . GLN B 1 11 ? 4.955 -34.58 -5.628 1 88.9 11 GLN B C 1
ATOM 2699 O O . GLN B 1 11 ? 4.111 -33.772 -5.235 1 88.9 11 GLN B O 1
ATOM 2704 N N . LEU B 1 12 ? 6.209 -34.403 -5.565 1 92.84 12 LEU B N 1
ATOM 2705 C CA . LEU B 1 12 ? 6.727 -33.192 -4.938 1 92.84 12 LEU B CA 1
ATOM 2706 C C . LEU B 1 12 ? 6.36 -31.957 -5.753 1 92.84 12 LEU B C 1
ATOM 2708 O O . LEU B 1 12 ? 6.023 -30.913 -5.19 1 92.84 12 LEU B O 1
ATOM 2712 N N . GLY B 1 13 ? 6.504 -32.088 -7.067 1 92.58 13 GLY B N 1
ATOM 2713 C CA . GLY B 1 13 ? 6.063 -30.99 -7.912 1 92.58 13 GLY B CA 1
ATOM 2714 C C . GLY B 1 13 ? 4.621 -30.589 -7.666 1 92.58 13 GLY B C 1
ATOM 2715 O O . GLY B 1 13 ? 4.32 -29.405 -7.499 1 92.58 13 GLY B O 1
ATOM 2716 N N . SER B 1 14 ? 3.764 -31.584 -7.564 1 91.93 14 SER B N 1
ATOM 2717 C CA . SER B 1 14 ? 2.348 -31.335 -7.31 1 91.93 14 SER B CA 1
ATOM 2718 C C . SER B 1 14 ? 2.136 -30.7 -5.94 1 91.93 14 SER B C 1
ATOM 2720 O O . SER B 1 14 ? 1.289 -29.818 -5.783 1 91.93 14 SER B O 1
ATOM 2722 N N . PHE B 1 15 ? 2.908 -31.168 -5.053 1 94.67 15 PHE B N 1
ATOM 2723 C CA . PHE B 1 15 ? 2.847 -30.609 -3.707 1 94.67 15 PHE B CA 1
ATOM 2724 C C . PHE B 1 15 ? 3.187 -29.124 -3.722 1 94.67 15 PHE B C 1
ATOM 2726 O O . PHE B 1 15 ? 2.484 -28.314 -3.113 1 94.67 15 PHE B O 1
ATOM 2733 N N . PHE B 1 16 ? 4.163 -28.758 -4.436 1 96.13 16 PHE B N 1
ATOM 2734 C CA . PHE B 1 16 ? 4.575 -27.361 -4.496 1 96.13 16 PHE B CA 1
ATOM 2735 C C . PHE B 1 16 ? 3.552 -26.527 -5.258 1 96.13 16 PHE B C 1
ATOM 2737 O O . PHE B 1 16 ? 3.293 -25.376 -4.902 1 96.13 16 PHE B O 1
ATOM 2744 N N . PHE B 1 17 ? 2.978 -27.106 -6.291 1 95.08 17 PHE B N 1
ATOM 2745 C CA . PHE B 1 17 ? 1.896 -26.411 -6.979 1 95.08 17 PHE B CA 1
ATOM 2746 C C . PHE B 1 17 ? 0.732 -26.148 -6.032 1 95.08 17 PHE B C 1
ATOM 2748 O O . PHE B 1 17 ? 0.152 -25.06 -6.039 1 95.08 17 PHE B O 1
ATOM 2755 N N . LEU B 1 18 ? 0.465 -27.117 -5.184 1 94.29 18 LEU B N 1
ATOM 2756 C CA . LEU B 1 18 ? -0.613 -26.975 -4.211 1 94.29 18 LEU B CA 1
ATOM 2757 C C . LEU B 1 18 ? -0.296 -25.873 -3.206 1 94.29 18 LEU B C 1
ATOM 2759 O O . LEU B 1 18 ? -1.146 -25.027 -2.919 1 94.29 18 LEU B O 1
ATOM 2763 N N . LEU B 1 19 ? 0.9 -25.853 -2.736 1 94.56 19 LEU B N 1
ATOM 2764 C CA . LEU B 1 19 ? 1.313 -24.865 -1.746 1 94.56 19 LEU B CA 1
ATOM 2765 C C . LEU B 1 19 ? 1.196 -23.452 -2.306 1 94.56 19 LEU B C 1
ATOM 2767 O O . LEU B 1 19 ? 0.873 -22.514 -1.574 1 94.56 19 LEU B O 1
ATOM 2771 N N . SER B 1 20 ? 1.461 -23.306 -3.584 1 94.32 20 SER B N 1
ATOM 2772 C CA . SER B 1 20 ? 1.378 -21.991 -4.209 1 94.32 20 SER B CA 1
ATOM 2773 C C . SER B 1 20 ? -0.049 -21.452 -4.177 1 94.32 20 SER B C 1
ATOM 2775 O O . SER B 1 20 ? -0.264 -20.243 -4.283 1 94.32 20 SER B O 1
ATOM 2777 N N . GLY B 1 21 ? -0.986 -22.351 -4.017 1 92.62 21 GLY B N 1
ATOM 2778 C CA . GLY B 1 21 ? -2.381 -21.944 -3.959 1 92.62 21 GLY B CA 1
ATOM 2779 C C . GLY B 1 21 ? -2.831 -21.55 -2.565 1 92.62 21 GLY B C 1
ATOM 2780 O O . GLY B 1 21 ? -3.886 -20.935 -2.398 1 92.62 21 GLY B O 1
ATOM 2781 N N . LEU B 1 22 ? -1.972 -21.847 -1.597 1 92.28 22 LEU B N 1
ATOM 2782 C CA . LEU B 1 22 ? -2.353 -21.622 -0.207 1 92.28 22 LEU B CA 1
ATOM 2783 C C . LEU B 1 22 ? -1.722 -20.341 0.329 1 92.28 22 LEU B C 1
ATOM 2785 O O . LEU B 1 22 ? -1.971 -19.953 1.473 1 92.28 22 LEU B O 1
ATOM 2789 N N . ILE B 1 23 ? -0.883 -19.777 -0.496 1 90.18 23 ILE B N 1
ATOM 2790 C CA . ILE B 1 23 ? -0.11 -18.631 -0.029 1 90.18 23 ILE B CA 1
ATOM 2791 C C . ILE B 1 23 ? -0.461 -17.399 -0.859 1 90.18 23 ILE B C 1
ATOM 2793 O O . ILE B 1 23 ? -0.628 -17.491 -2.077 1 90.18 23 ILE B O 1
ATOM 2797 N N . GLY B 1 24 ? -0.455 -16.259 -0.194 1 88.61 24 GLY B N 1
ATOM 2798 C CA . GLY B 1 24 ? -0.824 -15.029 -0.876 1 88.61 24 GLY B CA 1
ATOM 2799 C C . GLY B 1 24 ? 0.35 -14.092 -1.093 1 88.61 24 GLY B C 1
ATOM 2800 O O . GLY B 1 24 ? 0.173 -12.966 -1.563 1 88.61 24 GLY B O 1
ATOM 2801 N N . ASP B 1 25 ? 1.549 -14.545 -0.799 1 88.59 25 ASP B N 1
ATOM 2802 C CA . ASP B 1 25 ? 2.75 -13.74 -0.999 1 88.59 25 ASP B CA 1
ATOM 2803 C C . ASP B 1 25 ? 3.399 -14.047 -2.347 1 88.59 25 ASP B C 1
ATOM 2805 O O . ASP B 1 25 ? 3.682 -15.206 -2.656 1 88.59 25 ASP B O 1
ATOM 2809 N N . LEU B 1 26 ? 3.653 -13.039 -3.038 1 90.22 26 LEU B N 1
ATOM 2810 C CA . LEU B 1 26 ? 4.137 -13.202 -4.404 1 90.22 26 LEU B CA 1
ATOM 2811 C C . LEU B 1 26 ? 5.474 -13.935 -4.424 1 90.22 26 LEU B C 1
ATOM 2813 O O . LEU B 1 26 ? 5.704 -14.793 -5.279 1 90.22 26 LEU B O 1
ATOM 2817 N N . LEU B 1 27 ? 6.333 -13.582 -3.548 1 91.9 27 LEU B N 1
ATOM 2818 C CA . LEU B 1 27 ? 7.64 -14.227 -3.505 1 91.9 27 LEU B CA 1
ATOM 2819 C C . LEU B 1 27 ? 7.5 -15.721 -3.232 1 91.9 27 LEU B C 1
ATOM 2821 O O . LEU B 1 27 ? 8.143 -16.54 -3.893 1 91.9 27 LEU B O 1
ATOM 2825 N N . LEU B 1 28 ? 6.664 -16.051 -2.341 1 93.32 28 LEU B N 1
ATOM 2826 C CA . LEU B 1 28 ? 6.475 -17.446 -1.96 1 93.32 28 LEU B CA 1
ATOM 2827 C C . LEU B 1 28 ? 5.778 -18.224 -3.07 1 93.32 28 LEU B C 1
ATOM 2829 O O . LEU B 1 28 ? 6.113 -19.383 -3.327 1 93.32 28 LEU B O 1
ATOM 2833 N N . ILE B 1 29 ? 4.859 -17.589 -3.665 1 94.49 29 ILE B N 1
ATOM 2834 C CA . ILE B 1 29 ? 4.196 -18.223 -4.801 1 94.49 29 ILE B CA 1
ATOM 2835 C C . ILE B 1 29 ? 5.228 -18.571 -5.871 1 94.49 29 ILE B C 1
ATOM 2837 O O . ILE B 1 29 ? 5.268 -19.703 -6.358 1 94.49 29 ILE B O 1
ATOM 2841 N N . ARG B 1 30 ? 6.082 -17.655 -6.167 1 94.52 30 ARG B N 1
ATOM 2842 C CA . ARG B 1 30 ? 7.107 -17.88 -7.181 1 94.52 30 ARG B CA 1
ATOM 2843 C C . ARG B 1 30 ? 8.093 -18.953 -6.733 1 94.52 30 ARG B C 1
ATOM 2845 O O . ARG B 1 30 ? 8.539 -19.77 -7.542 1 94.52 30 ARG B O 1
ATOM 2852 N N . LEU B 1 31 ? 8.391 -18.908 -5.524 1 95.66 31 LEU B N 1
ATOM 2853 C CA . LEU B 1 31 ? 9.301 -19.913 -4.986 1 95.66 31 LEU B CA 1
ATOM 2854 C C . LEU B 1 31 ? 8.718 -21.313 -5.14 1 95.66 31 LEU B C 1
ATOM 2856 O O . LEU B 1 31 ? 9.391 -22.219 -5.637 1 95.66 31 LEU B O 1
ATOM 2860 N N . PHE B 1 32 ? 7.484 -21.46 -4.764 1 96.65 32 PHE B N 1
ATOM 2861 C CA . PHE B 1 32 ? 6.851 -22.772 -4.837 1 96.65 32 PHE B CA 1
ATOM 2862 C C . PHE B 1 32 ? 6.69 -23.216 -6.286 1 96.65 32 PHE B C 1
ATOM 2864 O O . PHE B 1 32 ? 6.912 -24.384 -6.611 1 96.65 32 PHE B O 1
ATOM 2871 N N . LEU B 1 33 ? 6.352 -22.305 -7.111 1 96.33 33 LEU B N 1
ATOM 2872 C CA . LEU B 1 33 ? 6.212 -22.65 -8.522 1 96.33 33 LEU B CA 1
ATOM 2873 C C . LEU B 1 33 ? 7.562 -23.012 -9.13 1 96.33 33 LEU B C 1
ATOM 2875 O O . LEU B 1 33 ? 7.661 -23.959 -9.914 1 96.33 33 LEU B O 1
ATOM 2879 N N . TYR B 1 34 ? 8.559 -22.252 -8.783 1 96.28 34 TYR B N 1
ATOM 2880 C CA . TYR B 1 34 ? 9.909 -22.574 -9.234 1 96.28 34 TYR B CA 1
ATOM 2881 C C . TYR B 1 34 ? 10.321 -23.966 -8.772 1 96.28 34 TYR B C 1
ATOM 2883 O O . TYR B 1 34 ? 10.83 -24.764 -9.563 1 96.28 34 TYR B O 1
ATOM 2891 N N . LEU B 1 35 ? 10.113 -24.285 -7.552 1 96.69 35 LEU B N 1
ATOM 2892 C CA . LEU B 1 35 ? 10.471 -25.588 -7.002 1 96.69 35 LEU B CA 1
ATOM 2893 C C . LEU B 1 35 ? 9.694 -26.703 -7.695 1 96.69 35 LEU B C 1
ATOM 2895 O O . LEU B 1 35 ? 10.228 -27.792 -7.916 1 96.69 35 LEU B O 1
ATOM 2899 N N . ALA B 1 36 ? 8.411 -26.412 -7.983 1 95.51 36 ALA B N 1
ATOM 2900 C CA . ALA B 1 36 ? 7.616 -27.397 -8.712 1 95.51 36 ALA B CA 1
ATOM 2901 C C . ALA B 1 36 ? 8.278 -27.764 -10.036 1 95.51 36 ALA B C 1
ATOM 2903 O O . ALA B 1 36 ? 8.402 -28.945 -10.369 1 95.51 36 ALA B O 1
ATOM 2904 N N . TYR B 1 37 ? 8.789 -26.807 -10.673 1 94.6 37 TYR B N 1
ATOM 2905 C CA . TYR B 1 37 ? 9.371 -27.066 -11.986 1 94.6 37 TYR B CA 1
ATOM 2906 C C . TYR B 1 37 ? 10.768 -27.66 -11.855 1 94.6 37 TYR B C 1
ATOM 2908 O O . TYR B 1 37 ? 11.22 -28.399 -12.732 1 94.6 37 TYR B O 1
ATOM 2916 N N . VAL B 1 38 ? 11.461 -27.338 -10.762 1 94.84 38 VAL B N 1
ATOM 2917 C CA . VAL B 1 38 ? 12.712 -28.034 -10.48 1 94.84 38 VAL B CA 1
ATOM 2918 C C . VAL B 1 38 ? 12.45 -29.532 -10.34 1 94.84 38 VAL B C 1
ATOM 2920 O O . VAL B 1 38 ? 13.189 -30.352 -10.892 1 94.84 38 VAL B O 1
ATOM 2923 N N . MET B 1 39 ? 11.358 -29.858 -9.663 1 91.97 39 MET B N 1
ATOM 2924 C CA . MET B 1 39 ? 11.009 -31.265 -9.482 1 91.97 39 MET B CA 1
ATOM 2925 C C . MET B 1 39 ? 10.613 -31.902 -10.809 1 91.97 39 MET B C 1
ATOM 2927 O O . MET B 1 39 ? 10.993 -33.04 -11.094 1 91.97 39 MET B O 1
ATOM 2931 N N . LEU B 1 40 ? 9.884 -31.175 -11.618 1 88.11 40 LEU B N 1
ATOM 2932 C CA . LEU B 1 40 ? 9.449 -31.71 -12.904 1 88.11 40 LEU B CA 1
ATOM 2933 C C . LEU B 1 40 ? 10.634 -31.89 -13.846 1 88.11 40 LEU B C 1
ATOM 2935 O O . LEU B 1 40 ? 10.695 -32.869 -14.594 1 88.11 40 LEU B O 1
ATOM 2939 N N . LEU B 1 41 ? 11.551 -30.954 -13.764 1 88.62 41 LEU B N 1
ATOM 2940 C CA . LEU B 1 41 ? 12.754 -31.095 -14.577 1 88.62 41 LEU B CA 1
ATOM 2941 C C . LEU B 1 41 ? 13.594 -32.276 -14.105 1 88.62 41 LEU B C 1
ATOM 2943 O O . LEU B 1 41 ? 14.125 -33.032 -14.923 1 88.62 41 LEU B O 1
ATOM 2947 N N . THR B 1 42 ? 13.729 -32.37 -12.811 1 87.47 42 THR B N 1
ATOM 2948 C CA . THR B 1 42 ? 14.455 -33.503 -12.249 1 87.47 42 THR B CA 1
ATOM 2949 C C . THR B 1 42 ? 13.826 -34.821 -12.689 1 87.47 42 THR B C 1
ATOM 2951 O O . THR B 1 42 ? 14.535 -35.769 -13.035 1 87.47 42 THR B O 1
ATOM 2954 N N . ASN B 1 43 ? 12.498 -34.823 -12.766 1 82.6 43 ASN B N 1
ATOM 2955 C CA . ASN B 1 43 ? 11.79 -36.011 -13.23 1 82.6 43 ASN B CA 1
ATOM 2956 C C . ASN B 1 43 ? 12.099 -36.313 -14.693 1 82.6 43 ASN B C 1
ATOM 2958 O O . ASN B 1 43 ? 12.264 -37.475 -15.07 1 82.6 43 ASN B O 1
ATOM 2962 N N . ALA B 1 44 ? 12.119 -35.301 -15.4 1 76.5 44 ALA B N 1
ATOM 2963 C CA . ALA B 1 44 ? 12.383 -35.466 -16.827 1 76.5 44 ALA B CA 1
ATOM 2964 C C . ALA B 1 44 ? 13.8 -35.98 -17.067 1 76.5 44 ALA B C 1
ATOM 2966 O O . ALA B 1 44 ? 14.035 -36.762 -17.991 1 76.5 44 ALA B O 1
ATOM 2967 N N . LEU B 1 45 ? 14.706 -35.568 -16.214 1 80.4 45 LEU B N 1
ATOM 2968 C CA . LEU B 1 45 ? 16.112 -35.909 -16.403 1 80.4 45 LEU B CA 1
ATOM 2969 C C . LEU B 1 45 ? 16.425 -37.274 -15.799 1 80.4 45 LEU B C 1
ATOM 2971 O O . LEU B 1 45 ? 17.173 -38.06 -16.386 1 80.4 45 LEU B O 1
ATOM 2975 N N . LEU B 1 46 ? 15.874 -37.505 -14.556 1 76.1 46 LEU B N 1
ATOM 2976 C CA . LEU B 1 46 ? 16.276 -38.694 -13.812 1 76.1 46 LEU B CA 1
ATOM 2977 C C . LEU B 1 46 ? 15.26 -39.817 -13.992 1 76.1 46 LEU B C 1
ATOM 2979 O O . LEU B 1 46 ? 15.565 -40.983 -13.731 1 76.1 46 LEU B O 1
ATOM 2983 N N . GLY B 1 47 ? 14.119 -39.595 -14.705 1 64 47 GLY B N 1
ATOM 2984 C CA . GLY B 1 47 ? 13.057 -40.587 -14.771 1 64 47 GLY B CA 1
ATOM 2985 C C . GLY B 1 47 ? 12.465 -40.918 -13.414 1 64 47 GLY B C 1
ATOM 2986 O O . GLY B 1 47 ? 12.798 -40.28 -12.413 1 64 47 GLY B O 1
ATOM 2987 N N . SER B 1 48 ? 11.259 -41.441 -13.24 1 56.58 48 SER B N 1
ATOM 2988 C CA . SER B 1 48 ? 10.543 -41.788 -12.017 1 56.58 48 SER B CA 1
ATOM 2989 C C . SER B 1 48 ? 11.261 -42.893 -11.25 1 56.58 48 SER B C 1
ATOM 2991 O O . SER B 1 48 ? 11.5 -43.976 -11.789 1 56.58 48 SER B O 1
ATOM 2993 N N . PRO B 1 49 ? 12.134 -42.558 -10.287 1 47.49 49 PRO B N 1
ATOM 2994 C CA . PRO B 1 49 ? 12.396 -43.775 -9.515 1 47.49 49 PRO B CA 1
ATOM 2995 C C . PRO B 1 49 ? 11.118 -44.508 -9.117 1 47.49 49 PRO B C 1
ATOM 2997 O O . PRO B 1 49 ? 10.122 -43.872 -8.761 1 47.49 49 PRO B O 1
ATOM 3000 N N . PRO B 1 50 ? 10.81 -45.573 -9.77 1 41.07 50 PRO B N 1
ATOM 3001 C CA . PRO B 1 50 ? 9.585 -46.263 -9.361 1 41.07 50 PRO B CA 1
ATOM 3002 C C . PRO B 1 50 ? 9.312 -46.144 -7.863 1 41.07 50 PRO B C 1
ATOM 3004 O O . PRO B 1 50 ? 10.148 -46.54 -7.047 1 41.07 50 PRO B O 1
ATOM 3007 N N . TRP B 1 51 ? 9.03 -45.021 -7.314 1 39.34 51 TRP B N 1
ATOM 3008 C CA . TRP B 1 51 ? 8.704 -45.243 -5.909 1 39.34 51 TRP B CA 1
ATOM 3009 C C . TRP B 1 51 ? 7.388 -46.001 -5.769 1 39.34 51 TRP B C 1
ATOM 3011 O O . TRP B 1 51 ? 6.436 -45.747 -6.51 1 39.34 51 TRP B O 1
ATOM 3021 N N . PRO B 1 52 ? 7.179 -47.253 -4.523 1 38.08 52 PRO B N 1
ATOM 3022 C CA . PRO B 1 52 ? 7.599 -48.616 -4.19 1 38.08 52 PRO B CA 1
ATOM 3023 C C . PRO B 1 52 ? 7.804 -49.488 -5.426 1 38.08 52 PRO B C 1
ATOM 3025 O O . PRO B 1 52 ? 7.219 -49.222 -6.479 1 38.08 52 PRO B O 1
ATOM 3028 N N . LYS B 1 53 ? 8.856 -50.259 -5.631 1 37.98 53 LYS B N 1
ATOM 3029 C CA . LYS B 1 53 ? 8.947 -51.521 -6.359 1 37.98 53 LYS B CA 1
ATOM 3030 C C . LYS B 1 53 ? 7.588 -52.211 -6.434 1 37.98 53 LYS B C 1
ATOM 3032 O O . LYS B 1 53 ? 7.51 -53.416 -6.685 1 37.98 53 LYS B O 1
ATOM 3037 N N . ILE B 1 54 ? 6.553 -51.846 -5.701 1 31.47 54 ILE B N 1
ATOM 3038 C CA . ILE B 1 54 ? 5.711 -53.031 -5.826 1 31.47 54 ILE B CA 1
ATOM 3039 C C . ILE B 1 54 ? 5.62 -53.447 -7.292 1 31.47 54 ILE B C 1
ATOM 3041 O O . ILE B 1 54 ? 5.814 -54.619 -7.624 1 31.47 54 ILE B O 1
ATOM 3045 N N . LEU B 1 55 ? 4.394 -53.587 -8.044 1 30.92 55 LEU B N 1
ATOM 3046 C CA . LEU B 1 55 ? 4.303 -54.608 -9.0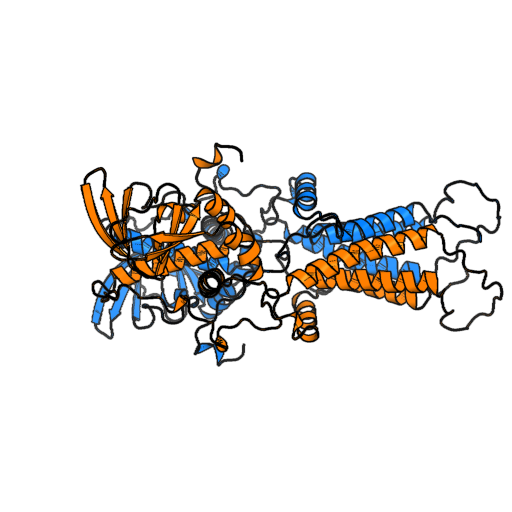82 1 30.92 55 LEU B CA 1
ATOM 3047 C C . LEU B 1 55 ? 5.318 -54.348 -10.19 1 30.92 55 LEU B C 1
ATOM 3049 O O . LEU B 1 55 ? 5.677 -53.197 -10.452 1 30.92 55 LEU B O 1
ATOM 3053 N N . SER B 1 56 ? 6.158 -55.504 -10.718 1 31.08 56 SER B N 1
ATOM 3054 C CA . SER B 1 56 ? 7.173 -56.056 -11.61 1 31.08 56 SER B CA 1
ATOM 3055 C C . SER B 1 56 ? 7.184 -55.329 -12.951 1 31.08 56 SER B C 1
ATOM 3057 O O . SER B 1 56 ? 7.959 -55.677 -13.845 1 31.08 56 SER B O 1
ATOM 3059 N N . VAL B 1 57 ? 5.962 -55.043 -13.494 1 30.67 57 VAL B N 1
ATOM 3060 C CA . VAL B 1 57 ? 6.109 -55.265 -14.929 1 30.67 57 VAL B CA 1
ATOM 3061 C C . VAL B 1 57 ? 7.321 -54.496 -15.45 1 30.67 57 VAL B C 1
ATOM 3063 O O . VAL B 1 57 ? 7.553 -53.35 -15.057 1 30.67 57 VAL B O 1
ATOM 3066 N N . ASP B 1 58 ? 8.453 -55.196 -16.061 1 32.59 58 ASP B N 1
ATOM 3067 C CA . ASP B 1 58 ? 9.649 -55.104 -16.892 1 32.59 58 ASP B CA 1
ATOM 3068 C C . ASP B 1 58 ? 9.726 -53.751 -17.595 1 32.59 58 ASP B C 1
ATOM 3070 O O . ASP B 1 58 ? 10.818 -53.236 -17.846 1 32.59 58 ASP B O 1
ATOM 3074 N N . GLN B 1 59 ? 8.76 -53.647 -18.605 1 33.44 59 GLN B N 1
ATOM 3075 C CA . GLN B 1 59 ? 9.008 -52.748 -19.727 1 33.44 59 GLN B CA 1
ATOM 3076 C C . GLN B 1 59 ? 9.182 -51.309 -19.251 1 33.44 59 GLN B C 1
ATOM 3078 O O . GLN B 1 59 ? 8.2 -50.625 -18.954 1 33.44 59 GLN B O 1
ATOM 3083 N N . ILE B 1 60 ? 9.879 -51.171 -18.215 1 35.55 60 ILE B N 1
ATOM 3084 C CA . ILE B 1 60 ? 10.308 -49.836 -17.811 1 35.55 60 ILE B CA 1
ATOM 3085 C C . ILE B 1 60 ? 10.645 -49.006 -19.048 1 35.55 60 ILE B C 1
ATOM 3087 O O . ILE B 1 60 ? 11.729 -49.145 -19.619 1 35.55 60 ILE B O 1
ATOM 3091 N N . ALA B 1 61 ? 9.902 -49.374 -20.099 1 36.04 61 ALA B N 1
ATOM 3092 C CA . ALA B 1 61 ? 10.083 -48.579 -21.311 1 36.04 61 ALA B CA 1
ATOM 3093 C C . ALA B 1 61 ? 10.546 -47.164 -20.974 1 36.04 61 ALA B C 1
ATOM 3095 O O . ALA B 1 61 ? 10.155 -46.604 -19.948 1 36.04 61 ALA B O 1
ATOM 3096 N N . PHE B 1 62 ? 11.874 -46.863 -21.186 1 35.61 62 PHE B N 1
ATOM 3097 C CA . PHE B 1 62 ? 12.406 -45.519 -21.379 1 35.61 62 PHE B CA 1
ATOM 3098 C C . PHE B 1 62 ? 11.277 -44.506 -21.522 1 35.61 62 PHE B C 1
ATOM 3100 O O . PHE B 1 62 ? 10.505 -44.56 -22.481 1 35.61 62 PHE B O 1
ATOM 3107 N N . SER B 1 63 ? 10.516 -44.423 -20.467 1 39 63 SER B N 1
ATOM 3108 C CA . SER B 1 63 ? 9.344 -43.56 -20.358 1 39 63 SER B CA 1
ATOM 3109 C C . SER B 1 63 ? 9.442 -42.374 -21.311 1 39 63 SER B C 1
ATOM 3111 O O . SER B 1 63 ? 10.463 -41.683 -21.349 1 39 63 SER B O 1
ATOM 3113 N N . GLU B 1 64 ? 9.098 -42.555 -22.508 1 41.18 64 GLU B N 1
ATOM 3114 C CA . GLU B 1 64 ? 8.87 -41.535 -23.527 1 41.18 64 GLU B CA 1
ATOM 3115 C C . GLU B 1 64 ? 8.596 -40.174 -22.894 1 41.18 64 GLU B C 1
ATOM 3117 O O . GLU B 1 64 ? 7.592 -39.997 -22.201 1 41.18 64 GLU B O 1
ATOM 3122 N N . VAL B 1 65 ? 9.632 -39.645 -22.257 1 49.52 65 VAL B N 1
ATOM 3123 C CA . VAL B 1 65 ? 9.483 -38.261 -21.819 1 49.52 65 VAL B CA 1
ATOM 3124 C C . VAL B 1 65 ? 9.032 -37.393 -22.992 1 49.52 65 VAL B C 1
ATOM 3126 O O . VAL B 1 65 ? 9.697 -37.347 -24.03 1 49.52 65 VAL B O 1
ATOM 3129 N N . ALA B 1 66 ? 7.812 -37.206 -23.107 1 60.75 66 ALA B N 1
ATOM 3130 C CA . ALA B 1 66 ? 7.281 -36.299 -24.121 1 60.75 66 ALA B CA 1
ATOM 3131 C C . ALA B 1 66 ? 8.136 -35.04 -24.233 1 60.75 66 ALA B C 1
ATOM 3133 O O . ALA B 1 66 ? 8.357 -34.342 -23.24 1 60.75 66 ALA B O 1
ATOM 3134 N N . MET B 1 67 ? 9.135 -34.9 -25.307 1 73.05 67 MET B N 1
ATOM 3135 C CA . MET B 1 67 ? 9.954 -33.728 -25.601 1 73.05 67 MET B CA 1
ATOM 3136 C C . MET B 1 67 ? 9.227 -32.445 -25.213 1 73.05 67 MET B C 1
ATOM 3138 O O . MET B 1 67 ? 9.842 -31.51 -24.696 1 73.05 67 MET B O 1
ATOM 3142 N N . ASP B 1 68 ? 7.994 -32.495 -25.347 1 77.37 68 ASP B N 1
ATOM 3143 C CA . ASP B 1 68 ? 7.225 -31.297 -25.024 1 77.37 68 ASP B CA 1
ATOM 3144 C C . ASP B 1 68 ? 7.227 -31.032 -23.52 1 77.37 68 ASP B C 1
ATOM 3146 O O . ASP B 1 68 ? 7.315 -29.881 -23.087 1 77.37 68 ASP B O 1
ATOM 3150 N N . SER B 1 69 ? 7.144 -32.168 -22.801 1 75.92 69 SER B N 1
ATOM 3151 C CA . SER B 1 69 ? 7.171 -31.987 -21.354 1 75.92 69 SER B CA 1
ATOM 3152 C C . SER B 1 69 ? 8.497 -31.387 -20.897 1 75.92 69 SER B C 1
ATOM 3154 O O . SER B 1 69 ? 8.526 -30.546 -19.996 1 75.92 69 SER B O 1
ATOM 3156 N N . PHE B 1 70 ? 9.513 -31.77 -21.531 1 81.32 70 PHE B N 1
ATOM 3157 C CA . PHE B 1 70 ? 10.834 -31.244 -21.209 1 81.32 70 PHE B CA 1
ATOM 3158 C C . PHE B 1 70 ? 10.937 -29.771 -21.585 1 81.32 70 PHE B C 1
ATOM 3160 O O . PHE B 1 70 ? 11.423 -28.956 -20.797 1 81.32 70 PHE B O 1
ATOM 3167 N N . VAL B 1 71 ? 10.478 -29.386 -22.73 1 85.7 71 VAL B N 1
ATOM 3168 C CA . VAL B 1 71 ? 10.525 -28.006 -23.203 1 85.7 71 VAL B CA 1
ATOM 3169 C C . VAL B 1 71 ? 9.715 -27.111 -22.268 1 85.7 71 VAL B C 1
ATOM 3171 O O . VAL B 1 71 ? 10.188 -26.052 -21.848 1 85.7 71 VAL B O 1
ATOM 3174 N N . TRP B 1 72 ? 8.589 -27.556 -21.889 1 87.67 72 TRP B N 1
ATOM 3175 C CA . TRP B 1 72 ? 7.747 -26.765 -20.998 1 87.67 72 TRP B CA 1
ATOM 3176 C C . TRP B 1 72 ? 8.39 -26.624 -19.623 1 87.67 72 TRP B C 1
ATOM 3178 O O . TRP B 1 72 ? 8.297 -25.568 -18.993 1 87.67 72 TRP B O 1
ATOM 3188 N N . ALA B 1 73 ? 8.974 -27.684 -19.186 1 87.25 73 ALA B N 1
ATOM 3189 C CA . ALA B 1 73 ? 9.63 -27.63 -17.882 1 87.25 73 ALA B CA 1
ATOM 3190 C C . ALA B 1 73 ? 10.767 -26.612 -17.882 1 87.25 73 ALA B C 1
ATOM 3192 O O . ALA B 1 73 ? 10.892 -25.812 -16.951 1 87.25 73 ALA B O 1
ATOM 3193 N N . ILE B 1 74 ? 11.542 -26.576 -18.941 1 91.71 74 ILE B N 1
ATOM 3194 C CA . ILE B 1 74 ? 12.665 -25.651 -19.038 1 91.71 74 ILE B CA 1
ATOM 3195 C C . ILE B 1 74 ? 12.146 -24.219 -19.155 1 91.71 74 ILE B C 1
ATOM 3197 O O . ILE B 1 74 ? 12.63 -23.318 -18.466 1 91.71 74 ILE B O 1
ATOM 3201 N N . LEU B 1 75 ? 11.143 -24.056 -19.98 1 93.24 75 LEU B N 1
ATOM 3202 C CA . LEU B 1 75 ? 10.593 -22.721 -20.188 1 93.24 75 LEU B CA 1
ATOM 3203 C C . LEU B 1 75 ? 9.991 -22.174 -18.899 1 93.24 75 LEU B C 1
ATOM 3205 O O . LEU B 1 75 ? 10.243 -21.024 -18.53 1 93.24 75 LEU B O 1
ATOM 3209 N N . SER B 1 76 ? 9.241 -23.014 -18.278 1 94.24 76 SER B N 1
ATOM 3210 C CA . SER B 1 76 ? 8.586 -22.57 -17.052 1 94.24 76 SER B CA 1
ATOM 3211 C C . SER B 1 76 ? 9.598 -22.354 -15.931 1 94.24 76 SER B C 1
ATOM 3213 O O . SER B 1 76 ? 9.466 -21.416 -15.141 1 94.24 76 SER B O 1
ATOM 3215 N N . LEU B 1 77 ? 10.537 -23.251 -15.929 1 94.66 77 LEU B N 1
ATOM 3216 C CA . LEU B 1 77 ? 11.604 -23.056 -14.954 1 94.66 77 LEU B CA 1
ATOM 3217 C C . LEU B 1 77 ? 12.296 -21.714 -15.166 1 94.66 77 LEU B C 1
ATOM 3219 O O . LEU B 1 77 ? 12.545 -20.98 -14.207 1 94.66 77 LEU B O 1
ATOM 3223 N N . TYR B 1 78 ? 12.507 -21.435 -16.398 1 94.64 78 TYR B N 1
ATOM 3224 C CA . TYR B 1 78 ? 13.163 -20.181 -16.752 1 94.64 78 TYR B CA 1
ATOM 3225 C C . TYR B 1 78 ? 12.293 -18.986 -16.379 1 94.64 78 TYR B C 1
ATOM 3227 O O . TYR B 1 78 ? 12.769 -18.036 -15.753 1 94.64 78 TYR B O 1
ATOM 3235 N N . VAL B 1 79 ? 11.077 -19.006 -16.662 1 94.44 79 VAL B N 1
ATOM 3236 C CA . VAL B 1 79 ? 10.167 -17.885 -16.452 1 94.44 79 VAL B CA 1
ATOM 3237 C C . VAL B 1 79 ? 9.928 -17.686 -14.957 1 94.44 79 VAL B C 1
ATOM 3239 O O . VAL B 1 79 ? 10.091 -16.579 -14.439 1 94.44 79 VAL B O 1
ATOM 3242 N N . HIS B 1 80 ? 9.628 -18.702 -14.25 1 94.56 80 HIS B N 1
ATOM 3243 C CA . HIS B 1 80 ? 9.382 -18.598 -12.816 1 94.56 80 HIS B CA 1
ATOM 3244 C C . HIS B 1 80 ? 10.67 -18.294 -12.057 1 94.56 80 HIS B C 1
ATOM 3246 O O . HIS B 1 80 ? 10.655 -17.553 -11.072 1 94.56 80 HIS B O 1
ATOM 3252 N N . GLY B 1 81 ? 11.724 -18.893 -12.551 1 94.73 81 GLY B N 1
ATOM 3253 C CA . GLY B 1 81 ? 13.008 -18.589 -11.94 1 94.73 81 GLY B CA 1
ATOM 3254 C C . GLY B 1 81 ? 13.407 -17.132 -12.082 1 94.73 81 GLY B C 1
ATOM 3255 O O . GLY B 1 81 ? 13.889 -16.519 -11.128 1 94.73 81 GLY B O 1
ATOM 3256 N N . SER B 1 82 ? 13.18 -16.585 -13.239 1 93.75 82 SER B N 1
ATOM 3257 C CA . SER B 1 82 ? 13.48 -15.177 -13.481 1 93.75 82 SER B CA 1
ATOM 3258 C C . SER B 1 82 ? 12.656 -14.272 -12.571 1 93.75 82 SER B C 1
ATOM 3260 O O . SER B 1 82 ? 13.181 -13.313 -12.001 1 93.75 82 SER B O 1
ATOM 3262 N N . SER B 1 83 ? 11.439 -14.598 -12.436 1 91.82 83 SER B N 1
ATOM 3263 C CA . SER B 1 83 ? 10.562 -13.814 -11.573 1 91.82 83 SER B CA 1
ATOM 3264 C C . SER B 1 83 ? 10.977 -13.932 -10.11 1 91.82 83 SER B C 1
ATOM 3266 O O . SER B 1 83 ? 10.952 -12.945 -9.371 1 91.82 83 SER B O 1
ATOM 3268 N N . LEU B 1 84 ? 11.352 -15.117 -9.752 1 92.96 84 LEU B N 1
ATOM 3269 C CA . LEU B 1 84 ? 11.798 -15.348 -8.382 1 92.96 84 LEU B CA 1
ATOM 3270 C C . LEU B 1 84 ? 13.044 -14.526 -8.071 1 92.96 84 LEU B C 1
ATOM 3272 O O . LEU B 1 84 ? 13.093 -13.823 -7.059 1 92.96 84 LEU B O 1
ATOM 3276 N N . VAL B 1 85 ? 13.978 -14.562 -8.954 1 92.48 85 VAL B N 1
ATOM 3277 C CA . VAL B 1 85 ? 15.235 -13.848 -8.754 1 92.48 85 VAL B CA 1
ATOM 3278 C C . VAL B 1 85 ? 14.972 -12.344 -8.709 1 92.48 85 VAL B C 1
ATOM 3280 O O . VAL B 1 85 ? 15.554 -11.63 -7.889 1 92.48 85 VAL B O 1
ATOM 3283 N N . ALA B 1 86 ? 14.11 -11.914 -9.496 1 90.08 86 ALA B N 1
ATOM 3284 C CA . ALA B 1 86 ? 13.768 -10.494 -9.511 1 90.08 86 ALA B CA 1
ATOM 3285 C C . ALA B 1 86 ? 13.176 -10.058 -8.175 1 90.08 86 ALA B C 1
ATOM 3287 O O . ALA B 1 86 ? 13.519 -8.994 -7.654 1 90.08 86 ALA B O 1
ATOM 3288 N N . LEU B 1 87 ? 12.323 -10.84 -7.641 1 89.18 87 LEU B N 1
ATOM 3289 C CA . LEU B 1 87 ? 11.688 -10.511 -6.369 1 89.18 87 LEU B CA 1
ATOM 3290 C C . LEU B 1 87 ? 12.701 -10.551 -5.23 1 89.18 87 LEU B C 1
ATOM 3292 O O . LEU B 1 87 ? 12.635 -9.738 -4.306 1 89.18 87 LEU B O 1
ATOM 3296 N N . ILE B 1 88 ? 13.611 -11.484 -5.343 1 90.24 88 ILE B N 1
ATOM 3297 C CA . ILE B 1 88 ? 14.66 -11.573 -4.333 1 90.24 88 ILE B CA 1
ATOM 3298 C C . ILE B 1 88 ? 15.584 -10.362 -4.442 1 90.24 88 ILE B C 1
ATOM 3300 O O . ILE B 1 88 ? 15.971 -9.776 -3.428 1 90.24 88 ILE B O 1
ATOM 3304 N N . TRP B 1 89 ? 15.838 -10.003 -5.658 1 88.02 89 TRP B N 1
ATOM 3305 C CA . TRP B 1 89 ? 16.719 -8.864 -5.892 1 88.02 89 TRP B CA 1
ATOM 3306 C C . TRP B 1 89 ? 16.08 -7.571 -5.396 1 88.02 89 TRP B C 1
ATOM 3308 O O . TRP B 1 89 ? 16.781 -6.641 -4.991 1 88.02 89 TRP B O 1
ATOM 3318 N N . ASP B 1 90 ? 14.816 -7.515 -5.428 1 86.76 90 ASP B N 1
ATOM 3319 C CA . ASP B 1 90 ? 14.079 -6.346 -4.96 1 86.76 90 ASP B CA 1
ATOM 3320 C C . ASP B 1 90 ? 14.236 -6.165 -3.452 1 86.76 90 ASP B C 1
ATOM 3322 O O . ASP B 1 90 ? 13.986 -5.08 -2.922 1 86.76 90 ASP B O 1
ATOM 3326 N N . GLU B 1 91 ? 14.615 -7.234 -2.768 1 88.03 91 GLU B N 1
ATOM 3327 C CA . GLU B 1 91 ? 14.752 -7.172 -1.316 1 88.03 91 GLU B CA 1
ATOM 3328 C C . GLU B 1 91 ? 16.148 -6.708 -0.912 1 88.03 91 GLU B C 1
ATOM 3330 O O . GLU B 1 91 ? 16.41 -6.465 0.267 1 88.03 91 GLU B O 1
ATOM 3335 N N . ARG B 1 92 ? 16.972 -6.456 -1.841 1 87.77 92 ARG B N 1
ATOM 3336 C CA . ARG B 1 92 ? 18.326 -5.999 -1.548 1 87.77 92 ARG B CA 1
ATOM 3337 C C . ARG B 1 92 ? 18.331 -4.531 -1.135 1 87.77 92 ARG B C 1
ATOM 3339 O O . ARG B 1 92 ? 17.45 -3.766 -1.533 1 87.77 92 ARG B O 1
ATOM 3346 N N . ALA B 1 93 ? 19.351 -4.199 -0.335 1 87.12 93 ALA B N 1
ATOM 3347 C CA . ALA B 1 93 ? 19.534 -2.805 0.06 1 87.12 93 ALA B CA 1
ATOM 3348 C C . ALA B 1 93 ? 19.985 -1.955 -1.124 1 87.12 93 ALA B C 1
ATOM 3350 O O . ALA B 1 93 ? 20.952 -2.296 -1.809 1 87.12 93 ALA B O 1
ATOM 3351 N N . PRO B 1 94 ? 19.258 -0.969 -1.389 1 88.87 94 PRO B N 1
ATOM 3352 C CA . PRO B 1 94 ? 19.699 -0.096 -2.479 1 88.87 94 PRO B CA 1
ATOM 3353 C C . PRO B 1 94 ? 20.912 0.752 -2.101 1 88.87 94 PRO B C 1
ATOM 3355 O O . PRO B 1 94 ? 21.178 0.962 -0.915 1 88.87 94 PRO B O 1
ATOM 3358 N N . LYS B 1 95 ? 21.619 1.125 -3.073 1 90.79 95 LYS B N 1
ATOM 3359 C CA . LYS B 1 95 ? 22.727 2.053 -2.867 1 90.79 95 LYS B CA 1
ATOM 3360 C C . LYS B 1 95 ? 22.268 3.5 -3.023 1 90.79 95 LYS B C 1
ATOM 3362 O O . LYS B 1 95 ? 21.88 3.919 -4.116 1 90.79 95 LYS B O 1
ATOM 3367 N N . LEU B 1 96 ? 22.286 4.183 -1.927 1 93.56 96 LEU B N 1
ATOM 3368 C CA . LEU B 1 96 ? 21.887 5.586 -1.933 1 93.56 96 LEU B CA 1
ATOM 3369 C C . LEU B 1 96 ? 23.081 6.492 -1.654 1 93.56 96 LEU B C 1
ATOM 3371 O O . LEU B 1 96 ? 23.965 6.138 -0.87 1 93.56 96 LEU B O 1
ATOM 3375 N N . THR B 1 97 ? 23.109 7.595 -2.323 1 94.25 97 THR B N 1
ATOM 3376 C CA . THR B 1 97 ? 24.067 8.63 -1.949 1 94.25 97 THR B CA 1
ATOM 3377 C C . THR B 1 97 ? 23.742 9.195 -0.57 1 94.25 97 THR B C 1
ATOM 3379 O O . THR B 1 97 ? 22.659 8.952 -0.033 1 94.25 97 THR B O 1
ATOM 3382 N N . ASP B 1 98 ? 24.655 9.932 -0.02 1 94.17 98 ASP B N 1
ATOM 3383 C CA . ASP B 1 98 ? 24.45 10.493 1.311 1 94.17 98 ASP B CA 1
ATOM 3384 C C . ASP B 1 98 ? 23.226 11.407 1.339 1 94.17 98 ASP B C 1
ATOM 3386 O O . ASP B 1 98 ? 22.424 11.35 2.274 1 94.17 98 ASP B O 1
ATOM 3390 N N . ASP B 1 99 ? 23.116 12.153 0.283 1 94.5 99 ASP B N 1
ATOM 3391 C CA . ASP B 1 99 ? 21.978 13.064 0.222 1 94.5 99 ASP B CA 1
ATOM 3392 C C . ASP B 1 99 ? 20.67 12.297 0.042 1 94.5 99 ASP B C 1
ATOM 3394 O O . ASP B 1 99 ? 19.664 12.618 0.679 1 94.5 99 ASP B O 1
ATOM 3398 N N . GLU B 1 100 ? 20.769 11.289 -0.777 1 94.28 100 GLU B N 1
ATOM 3399 C CA . GLU B 1 100 ? 19.583 10.462 -0.981 1 94.28 100 GLU B CA 1
ATOM 3400 C C . GLU B 1 100 ? 19.181 9.747 0.305 1 94.28 100 GLU B C 1
ATOM 3402 O O . GLU B 1 100 ? 17.995 9.668 0.633 1 94.28 100 GLU B O 1
ATOM 3407 N N . ALA B 1 101 ? 20.173 9.278 0.995 1 95.28 101 ALA B N 1
ATOM 3408 C CA . ALA B 1 101 ? 19.909 8.569 2.244 1 95.28 101 ALA B CA 1
ATOM 3409 C C . ALA B 1 101 ? 19.268 9.494 3.274 1 95.28 101 ALA B C 1
ATOM 3411 O O . ALA B 1 101 ? 18.382 9.077 4.025 1 95.28 101 ALA B O 1
ATOM 3412 N N . ALA B 1 102 ? 19.734 10.662 3.306 1 93.63 102 ALA B N 1
ATOM 3413 C CA . ALA B 1 102 ? 19.171 11.633 4.241 1 93.63 102 ALA B CA 1
ATOM 3414 C C . ALA B 1 102 ? 17.69 11.871 3.959 1 93.63 102 ALA B C 1
ATOM 3416 O O . ALA B 1 102 ? 16.864 11.831 4.874 1 93.63 102 ALA B O 1
ATOM 3417 N N . LEU B 1 103 ? 17.412 12.086 2.669 1 90.15 103 LEU B N 1
ATOM 3418 C CA . LEU B 1 103 ? 16.015 12.301 2.309 1 90.15 103 LEU B CA 1
ATOM 3419 C C . LEU B 1 103 ? 15.188 11.046 2.568 1 90.15 103 LEU B C 1
ATOM 3421 O O . LEU B 1 103 ? 14.045 11.133 3.023 1 90.15 103 LEU B O 1
ATOM 3425 N N . TRP B 1 104 ? 15.745 9.9 2.305 1 89.02 104 TRP B N 1
ATOM 3426 C CA . TRP B 1 104 ? 15.039 8.651 2.572 1 89.02 104 TRP B CA 1
ATOM 3427 C C . TRP B 1 104 ? 14.687 8.529 4.05 1 89.02 104 TRP B C 1
ATOM 3429 O O . TRP B 1 104 ? 13.574 8.13 4.399 1 89.02 104 TRP B O 1
ATOM 3439 N N . ARG B 1 105 ? 15.617 8.817 4.924 1 86.72 105 ARG B N 1
ATOM 3440 C CA . ARG B 1 105 ? 15.379 8.701 6.359 1 86.72 105 ARG B CA 1
ATOM 3441 C C . ARG B 1 105 ? 14.207 9.575 6.793 1 86.72 105 ARG B C 1
ATOM 3443 O O . ARG B 1 105 ? 13.405 9.173 7.638 1 86.72 105 ARG B O 1
ATOM 3450 N N . MET B 1 106 ? 14.113 10.697 6.171 1 80.6 106 MET B N 1
ATOM 3451 C CA . MET B 1 106 ? 12.974 11.56 6.47 1 80.6 106 MET B CA 1
ATOM 3452 C C . MET B 1 106 ? 11.666 10.899 6.05 1 80.6 106 MET B C 1
ATOM 3454 O O . MET B 1 106 ? 10.704 10.872 6.819 1 80.6 106 MET B O 1
ATOM 3458 N N . MET B 1 107 ? 11.72 10.351 4.831 1 78.78 107 MET B N 1
ATOM 3459 C CA . MET B 1 107 ? 10.502 9.751 4.293 1 78.78 107 MET B CA 1
ATOM 3460 C C . MET B 1 107 ? 10.164 8.456 5.024 1 78.78 107 MET B C 1
ATOM 3462 O O . MET B 1 107 ? 8.99 8.125 5.198 1 78.78 107 MET B O 1
ATOM 3466 N N . TYR B 1 108 ? 11.131 7.813 5.469 1 79.64 108 TYR B N 1
ATOM 3467 C CA . TYR B 1 108 ? 10.908 6.601 6.249 1 79.64 108 TYR B CA 1
ATOM 3468 C C . TYR B 1 108 ? 10.301 6.93 7.608 1 79.64 108 TYR B C 1
ATOM 3470 O O . TYR B 1 108 ? 9.331 6.297 8.031 1 79.64 108 TYR B O 1
ATOM 3478 N N . ARG B 1 109 ? 10.858 7.93 8.258 1 73.18 109 ARG B N 1
ATOM 3479 C CA . ARG B 1 109 ? 10.385 8.319 9.582 1 73.18 109 ARG B CA 1
ATOM 3480 C C . ARG B 1 109 ? 8.95 8.832 9.522 1 73.18 109 ARG B C 1
ATOM 3482 O O . ARG B 1 109 ? 8.176 8.639 10.462 1 73.18 109 ARG B O 1
ATOM 3489 N N . THR B 1 110 ? 8.697 9.36 8.361 1 69.55 110 THR B N 1
ATOM 3490 C CA . THR B 1 110 ? 7.399 10.019 8.267 1 69.55 110 THR B CA 1
ATOM 3491 C C . THR B 1 110 ? 6.343 9.059 7.725 1 69.55 110 THR B C 1
ATOM 3493 O O . THR B 1 110 ? 5.185 9.1 8.147 1 69.55 110 THR B O 1
ATOM 3496 N N . GLY B 1 111 ? 6.725 8.23 6.789 1 68.8 111 GLY B N 1
ATOM 3497 C CA . GLY B 1 111 ? 5.706 7.432 6.127 1 68.8 111 GLY B CA 1
ATOM 3498 C C . GLY B 1 111 ? 6.076 5.965 6.014 1 68.8 111 GLY B C 1
ATOM 3499 O O . GLY B 1 111 ? 5.303 5.163 5.487 1 68.8 111 GLY B O 1
ATOM 3500 N N . GLY B 1 112 ? 7.257 5.638 6.358 1 75.79 112 GLY B N 1
ATOM 3501 C CA . GLY B 1 112 ? 7.666 4.243 6.323 1 75.79 112 GLY B CA 1
ATOM 3502 C C . GLY B 1 112 ? 8.052 3.77 4.934 1 75.79 112 GLY B C 1
ATOM 3503 O O . GLY B 1 112 ? 7.933 2.583 4.622 1 75.79 112 GLY B O 1
ATOM 3504 N N . LEU B 1 113 ? 8.408 4.668 4.081 1 77.82 113 LEU B N 1
ATOM 3505 C CA . LEU B 1 113 ? 8.814 4.307 2.727 1 77.82 113 LEU B CA 1
ATOM 3506 C C . LEU B 1 113 ? 10.08 3.456 2.747 1 77.82 113 LEU B C 1
ATOM 3508 O O . LEU B 1 113 ? 11.065 3.817 3.394 1 77.82 113 LEU B O 1
ATOM 3512 N N . SER B 1 114 ? 9.989 2.366 2.093 1 82.37 114 SER B N 1
ATOM 3513 C CA . SER B 1 114 ? 11.183 1.531 2.009 1 82.37 114 SER B CA 1
ATOM 3514 C C . SER B 1 114 ? 12.254 2.184 1.142 1 82.37 114 SER B C 1
ATOM 3516 O O . SER B 1 114 ? 11.94 2.964 0.24 1 82.37 114 SER B O 1
ATOM 3518 N N . ALA B 1 115 ? 13.528 1.782 1.372 1 86.94 115 ALA B N 1
ATOM 3519 C CA . ALA B 1 115 ? 14.646 2.352 0.624 1 86.94 115 ALA B CA 1
ATOM 3520 C C . ALA B 1 115 ? 14.56 1.986 -0.855 1 86.94 115 ALA B C 1
ATOM 3522 O O . ALA B 1 115 ? 14.892 2.798 -1.722 1 86.94 115 ALA B O 1
ATOM 3523 N N . ARG B 1 116 ? 14.065 0.911 -1.122 1 87.04 116 ARG B N 1
ATOM 3524 C CA . ARG B 1 116 ? 13.949 0.453 -2.503 1 87.04 116 ARG B CA 1
ATOM 3525 C C . ARG B 1 116 ? 12.903 1.261 -3.262 1 87.04 116 ARG B C 1
ATOM 3527 O O . ARG B 1 116 ? 13.144 1.695 -4.39 1 87.04 116 ARG B O 1
ATOM 3534 N N . LEU B 1 117 ? 11.769 1.379 -2.682 1 82.88 117 LEU B N 1
ATOM 3535 C CA . LEU B 1 117 ? 10.722 2.167 -3.324 1 82.88 117 LEU B CA 1
ATOM 3536 C C . LEU B 1 117 ? 11.159 3.619 -3.49 1 82.88 117 LEU B C 1
ATOM 3538 O O . LEU B 1 117 ? 10.846 4.254 -4.499 1 82.88 117 LEU B O 1
ATOM 3542 N N . PHE B 1 118 ? 11.877 4.102 -2.432 1 86.05 118 PHE B N 1
ATOM 3543 C CA . PHE B 1 118 ? 12.412 5.455 -2.524 1 86.05 118 PHE B CA 1
ATOM 3544 C C . PHE B 1 118 ? 13.314 5.598 -3.744 1 86.05 118 PHE B C 1
ATOM 3546 O O . PHE B 1 118 ? 13.184 6.557 -4.509 1 86.05 118 PHE B O 1
ATOM 3553 N N . GLN B 1 119 ? 14.196 4.677 -3.947 1 88.82 119 GLN B N 1
ATOM 3554 C CA . GLN B 1 119 ? 15.14 4.715 -5.059 1 88.82 119 GLN B CA 1
ATOM 3555 C C . GLN B 1 119 ? 14.412 4.674 -6.4 1 88.82 119 GLN B C 1
ATOM 3557 O O . GLN B 1 119 ? 14.753 5.42 -7.32 1 88.82 119 GLN B O 1
ATOM 3562 N N . ASP B 1 120 ? 13.38 3.929 -6.438 1 84.47 120 ASP B N 1
ATOM 3563 C CA . ASP B 1 120 ? 12.717 3.688 -7.716 1 84.47 120 ASP B CA 1
ATOM 3564 C C . ASP B 1 120 ? 11.718 4.799 -8.034 1 84.47 120 ASP B C 1
ATOM 3566 O O . ASP B 1 120 ? 11.517 5.145 -9.2 1 84.47 120 ASP B O 1
ATOM 3570 N N . VAL B 1 121 ? 11.13 5.395 -6.987 1 82.77 121 VAL B N 1
ATOM 3571 C CA . VAL B 1 121 ? 9.986 6.266 -7.234 1 82.77 121 VAL B CA 1
ATOM 3572 C C . VAL B 1 121 ? 10.388 7.723 -7.014 1 82.77 121 VAL B C 1
ATOM 3574 O O . VAL B 1 121 ? 9.89 8.621 -7.697 1 82.77 121 VAL B O 1
ATOM 3577 N N . VAL B 1 122 ? 11.317 7.922 -6.061 1 86.95 122 VAL B N 1
ATOM 3578 C CA . VAL B 1 122 ? 11.579 9.3 -5.66 1 86.95 122 VAL B CA 1
ATOM 3579 C C . VAL B 1 122 ? 12.97 9.72 -6.129 1 86.95 122 VAL B C 1
ATOM 3581 O O . VAL B 1 122 ? 13.127 10.761 -6.771 1 86.95 122 VAL B O 1
ATOM 3584 N N . ALA B 1 123 ? 13.957 8.906 -5.861 1 90.11 123 ALA B N 1
ATOM 3585 C CA . ALA B 1 123 ? 15.356 9.28 -6.054 1 90.11 123 ALA B CA 1
ATOM 3586 C C . ALA B 1 123 ? 15.627 9.661 -7.506 1 90.11 123 ALA B C 1
ATOM 3588 O O . ALA B 1 123 ? 16.416 10.568 -7.78 1 90.11 123 ALA B O 1
ATOM 3589 N N . ARG B 1 124 ? 14.943 9.068 -8.405 1 88.17 124 ARG B N 1
ATOM 3590 C CA . ARG B 1 124 ? 15.181 9.316 -9.823 1 88.17 124 ARG B CA 1
ATOM 3591 C C . ARG B 1 124 ? 14.731 10.719 -10.217 1 88.17 124 ARG B C 1
ATOM 3593 O O . ARG B 1 124 ? 15.147 11.242 -11.253 1 88.17 124 ARG B O 1
ATOM 3600 N N . HIS B 1 125 ? 13.89 11.309 -9.431 1 88.5 125 HIS B N 1
ATOM 3601 C CA . HIS B 1 125 ? 13.346 12.625 -9.748 1 88.5 125 HIS B CA 1
ATOM 3602 C C . HIS B 1 125 ? 13.925 13.696 -8.829 1 88.5 125 HIS B C 1
ATOM 3604 O O . HIS B 1 125 ? 13.504 14.854 -8.877 1 88.5 125 HIS B O 1
ATOM 3610 N N . LEU B 1 126 ? 14.806 13.299 -7.991 1 89.52 126 LEU B N 1
ATOM 3611 C CA . LEU B 1 126 ? 15.341 14.177 -6.957 1 89.52 126 LEU B CA 1
ATOM 3612 C C . LEU B 1 126 ? 16.596 14.891 -7.445 1 89.52 126 LEU B C 1
ATOM 3614 O O . LEU B 1 126 ? 17.472 14.27 -8.052 1 89.52 126 LEU B O 1
ATOM 3618 N N . HIS B 1 127 ? 16.619 16.172 -7.218 1 94.03 127 HIS B N 1
ATOM 3619 C CA . HIS B 1 127 ? 17.831 16.963 -7.404 1 94.03 127 HIS B CA 1
ATOM 3620 C C . HIS B 1 127 ? 18.214 17.693 -6.121 1 94.03 127 HIS B C 1
ATOM 3622 O O . HIS B 1 127 ? 17.343 18.158 -5.382 1 94.03 127 HIS B O 1
ATOM 3628 N N . VAL B 1 128 ? 19.45 17.63 -5.864 1 95.81 128 VAL B N 1
ATOM 3629 C CA . VAL B 1 128 ? 19.973 18.407 -4.744 1 95.81 128 VAL B CA 1
ATOM 3630 C C . VAL B 1 128 ? 20.564 19.718 -5.256 1 95.81 128 VAL B C 1
ATOM 3632 O O . VAL B 1 128 ? 21.47 19.713 -6.093 1 95.81 128 VAL B O 1
ATOM 3635 N N . VAL B 1 129 ? 20.015 20.797 -4.793 1 96.02 129 VAL B N 1
ATOM 3636 C CA . VAL B 1 129 ? 20.456 22.098 -5.285 1 96.02 129 VAL B CA 1
ATOM 3637 C C . VAL B 1 129 ? 20.986 22.937 -4.124 1 96.02 129 VAL B C 1
ATOM 3639 O O . VAL B 1 129 ? 20.467 22.86 -3.007 1 96.02 129 VAL B O 1
ATOM 3642 N N . GLU B 1 130 ? 21.981 23.649 -4.413 1 96.14 130 GLU B N 1
ATOM 3643 C CA . GLU B 1 130 ? 22.526 24.619 -3.468 1 96.14 130 GLU B CA 1
ATOM 3644 C C . GLU B 1 130 ? 22.205 26.048 -3.897 1 96.14 130 GLU B C 1
ATOM 3646 O O . GLU B 1 130 ? 22.384 26.406 -5.063 1 96.14 130 GLU B O 1
ATOM 3651 N N . VAL B 1 131 ? 21.661 26.717 -2.978 1 95.4 131 VAL B N 1
ATOM 3652 C CA . VAL B 1 131 ? 21.305 28.105 -3.255 1 95.4 131 VAL B CA 1
ATOM 3653 C C . VAL B 1 131 ? 22.103 29.035 -2.344 1 95.4 131 VAL B C 1
ATOM 3655 O O . VAL B 1 131 ? 22.362 28.706 -1.184 1 95.4 131 VAL B O 1
ATOM 3658 N N . GLU B 1 132 ? 22.471 30.156 -2.915 1 95.57 132 GLU B N 1
ATOM 3659 C CA . GLU B 1 132 ? 23.223 31.141 -2.144 1 95.57 132 GLU B CA 1
ATOM 3660 C C . GLU B 1 132 ? 22.288 32.1 -1.412 1 95.57 132 GLU B C 1
ATOM 3662 O O . GLU B 1 132 ? 21.102 32.189 -1.739 1 95.57 132 GLU B O 1
ATOM 3667 N N . ALA B 1 133 ? 22.873 32.759 -0.447 1 94.79 133 ALA B N 1
ATOM 3668 C CA . ALA B 1 133 ? 22.103 33.751 0.299 1 94.79 133 ALA B CA 1
ATOM 3669 C C . ALA B 1 133 ? 21.551 34.828 -0.629 1 94.79 133 ALA B C 1
ATOM 3671 O O . ALA B 1 133 ? 22.273 35.355 -1.479 1 94.79 133 ALA B O 1
ATOM 3672 N N . GLY B 1 134 ? 20.254 35.082 -0.525 1 94.29 134 GLY B N 1
ATOM 3673 C CA . GLY B 1 134 ? 19.633 36.12 -1.333 1 94.29 134 GLY B CA 1
ATOM 3674 C C . GLY B 1 134 ? 18.973 35.583 -2.589 1 94.29 134 GLY B C 1
ATOM 3675 O O . GLY B 1 134 ? 18.219 36.296 -3.254 1 94.29 134 GLY B O 1
ATOM 3676 N N . ASP B 1 135 ? 19.248 34.369 -2.946 1 94.99 135 ASP B N 1
ATOM 3677 C CA . ASP B 1 135 ? 18.678 33.791 -4.16 1 94.99 135 ASP B CA 1
ATOM 3678 C C . ASP B 1 135 ? 17.178 33.556 -4.005 1 94.99 135 ASP B C 1
ATOM 3680 O O . ASP B 1 135 ? 16.716 33.139 -2.941 1 94.99 135 ASP B O 1
ATOM 3684 N N . VAL B 1 136 ? 16.456 33.864 -5.071 1 93.36 136 VAL B N 1
ATOM 3685 C CA . VAL B 1 136 ? 15.028 33.566 -5.127 1 93.36 136 VAL B CA 1
ATOM 3686 C C . VAL B 1 136 ? 14.814 32.174 -5.718 1 93.36 136 VAL B C 1
ATOM 3688 O O . VAL B 1 136 ? 15.371 31.847 -6.769 1 93.36 136 VAL B O 1
ATOM 3691 N N . VAL B 1 137 ? 14.064 31.381 -5.014 1 90.66 137 VAL B N 1
ATOM 3692 C CA . VAL B 1 137 ? 13.839 30 -5.426 1 90.66 137 VAL B CA 1
ATOM 3693 C C . VAL B 1 137 ? 12.559 29.909 -6.253 1 90.66 137 VAL B C 1
ATOM 3695 O O . VAL B 1 137 ? 11.532 30.485 -5.885 1 90.66 137 VAL B O 1
ATOM 3698 N N . ASP B 1 138 ? 12.538 29.2 -7.346 1 86.21 138 ASP B N 1
ATOM 3699 C CA . ASP B 1 138 ? 11.402 29.03 -8.247 1 86.21 138 ASP B CA 1
ATOM 3700 C C . ASP B 1 138 ? 10.378 28.06 -7.662 1 86.21 138 ASP B C 1
ATOM 3702 O O . ASP B 1 138 ? 10.535 26.842 -7.772 1 86.21 138 ASP B O 1
ATOM 3706 N N . THR B 1 139 ? 9.303 28.568 -7.148 1 81.05 139 THR B N 1
ATOM 3707 C CA . THR B 1 139 ? 8.278 27.718 -6.553 1 81.05 139 THR B CA 1
ATOM 3708 C C . THR B 1 139 ? 7.169 27.423 -7.558 1 81.05 139 THR B C 1
ATOM 3710 O O . THR B 1 139 ? 6.207 26.72 -7.241 1 81.05 139 THR B O 1
ATOM 3713 N N . GLU B 1 140 ? 7.246 27.927 -8.711 1 78.96 140 GLU B N 1
ATOM 3714 C CA . GLU B 1 140 ? 6.21 27.7 -9.714 1 78.96 140 GLU B CA 1
ATOM 3715 C C . GLU B 1 140 ? 6.324 26.303 -10.32 1 78.96 140 GLU B C 1
ATOM 3717 O O . GLU B 1 140 ? 5.314 25.632 -10.541 1 78.96 140 GLU B O 1
ATOM 3722 N N . ASN B 1 141 ? 7.58 25.899 -10.441 1 84.49 141 ASN B N 1
ATOM 3723 C CA . ASN B 1 141 ? 7.755 24.649 -11.173 1 84.49 141 ASN B CA 1
ATOM 3724 C C . ASN B 1 141 ? 8.331 23.553 -10.281 1 84.49 141 ASN B C 1
ATOM 3726 O O . ASN B 1 141 ? 8.311 22.376 -10.645 1 84.49 141 ASN B O 1
ATOM 3730 N N . PHE B 1 142 ? 8.78 24.06 -9.084 1 85.87 142 PHE B N 1
ATOM 3731 C CA . PHE B 1 142 ? 9.501 23.079 -8.283 1 85.87 142 PHE B CA 1
ATOM 3732 C C . PHE B 1 142 ? 8.961 23.039 -6.859 1 85.87 142 PHE B C 1
ATOM 3734 O O . PHE B 1 142 ? 8.443 24.039 -6.358 1 85.87 142 PHE B O 1
ATOM 3741 N N . PHE B 1 143 ? 9.038 21.845 -6.338 1 83.48 143 PHE B N 1
ATOM 3742 C CA . PHE B 1 143 ? 8.803 21.587 -4.922 1 83.48 143 PHE B CA 1
ATOM 3743 C C . PHE B 1 143 ? 10.12 21.385 -4.183 1 83.48 143 PHE B C 1
ATOM 3745 O O . PHE B 1 143 ? 11.033 20.733 -4.696 1 83.48 143 PHE B O 1
ATOM 3752 N N . PHE B 1 144 ? 10.152 21.995 -2.952 1 86.27 144 PHE B N 1
ATOM 3753 C CA . PHE B 1 144 ? 11.439 21.959 -2.268 1 86.27 144 PHE B CA 1
ATOM 3754 C C . PHE B 1 144 ? 11.285 21.414 -0.853 1 86.27 144 PHE B C 1
ATOM 3756 O O . PHE B 1 144 ? 10.269 21.651 -0.198 1 86.27 144 PHE B O 1
ATOM 3763 N N . ILE B 1 145 ? 12.277 20.692 -0.448 1 84.96 145 ILE B N 1
ATOM 3764 C CA . ILE B 1 145 ? 12.504 20.326 0.946 1 84.96 145 ILE B CA 1
ATOM 3765 C C . ILE B 1 145 ? 13.829 20.915 1.425 1 84.96 145 ILE B C 1
ATOM 3767 O O . ILE B 1 145 ? 14.86 20.759 0.766 1 84.96 145 ILE B O 1
ATOM 3771 N N . ILE B 1 146 ? 13.783 21.582 2.508 1 87.49 146 ILE B N 1
ATOM 3772 C CA . ILE B 1 146 ? 15.003 22.201 3.016 1 87.49 146 ILE B CA 1
ATOM 3773 C C . ILE B 1 146 ? 15.849 21.156 3.738 1 87.49 146 ILE B C 1
ATOM 3775 O O . ILE B 1 146 ? 15.445 20.631 4.779 1 87.49 146 ILE B O 1
ATOM 3779 N N . TYR B 1 147 ? 16.952 20.888 3.174 1 92.6 147 TYR B N 1
ATOM 3780 C CA . TYR B 1 147 ? 17.898 19.987 3.821 1 92.6 147 TYR B CA 1
ATOM 3781 C C . TYR B 1 147 ? 18.708 20.718 4.885 1 92.6 147 TYR B C 1
ATOM 3783 O O . TYR B 1 147 ? 18.712 20.32 6.053 1 92.6 147 TYR B O 1
ATOM 3791 N N . ARG B 1 148 ? 19.343 21.757 4.458 1 92.76 148 ARG B N 1
ATOM 3792 C CA . ARG B 1 148 ? 20.11 22.645 5.326 1 92.76 148 ARG B CA 1
ATOM 3793 C C . ARG B 1 148 ? 19.882 24.106 4.954 1 92.76 148 ARG B C 1
ATOM 3795 O O . ARG B 1 148 ? 19.788 24.444 3.772 1 92.76 148 ARG B O 1
ATOM 3802 N N . GLY B 1 149 ? 19.779 24.89 6.079 1 90.74 149 GLY B N 1
ATOM 3803 C CA . GLY B 1 149 ? 19.664 26.322 5.852 1 90.74 149 GLY B CA 1
ATOM 3804 C C . GLY B 1 149 ? 18.305 26.879 6.231 1 90.74 149 GLY B C 1
ATOM 3805 O O . GLY B 1 149 ? 17.563 26.256 6.993 1 90.74 149 GLY B O 1
ATOM 3806 N N . ARG B 1 150 ? 18.112 28.137 5.761 1 88.18 150 ARG B N 1
ATOM 3807 C CA . ARG B 1 150 ? 16.898 28.873 6.098 1 88.18 150 ARG B CA 1
ATOM 3808 C C . ARG B 1 150 ? 16.348 29.609 4.881 1 88.18 150 ARG B C 1
ATOM 3810 O O . ARG B 1 150 ? 17.106 30.213 4.119 1 88.18 150 ARG B O 1
ATOM 3817 N N . ILE B 1 151 ? 15.055 29.44 4.72 1 86.32 151 ILE B N 1
ATOM 3818 C CA . ILE B 1 151 ? 14.362 30.082 3.608 1 86.32 151 ILE B CA 1
ATOM 3819 C C . ILE B 1 151 ? 13.254 30.987 4.144 1 86.32 151 ILE B C 1
ATOM 3821 O O . ILE B 1 151 ? 12.516 30.602 5.054 1 86.32 151 ILE B O 1
ATOM 3825 N N . GLU B 1 152 ? 13.206 32.159 3.66 1 83.87 152 GLU B N 1
ATOM 3826 C CA . GLU B 1 152 ? 12.111 33.061 4.003 1 83.87 152 GLU B CA 1
ATOM 3827 C C . GLU B 1 152 ? 10.974 32.958 2.99 1 83.87 152 GLU B C 1
ATOM 3829 O O . GLU B 1 152 ? 11.191 33.114 1.787 1 83.87 152 GLU B O 1
ATOM 3834 N N . LEU B 1 153 ? 9.865 32.578 3.499 1 78.72 153 LEU B N 1
ATOM 3835 C CA . LEU B 1 153 ? 8.645 32.515 2.701 1 78.72 153 LEU B CA 1
ATOM 3836 C C . LEU B 1 153 ? 7.806 33.774 2.889 1 78.72 153 LEU B C 1
ATOM 3838 O O . LEU B 1 153 ? 7.352 34.062 3.999 1 78.72 153 LEU B O 1
ATOM 3842 N N . GLU B 1 154 ? 7.663 34.532 1.819 1 76.53 154 GLU B N 1
ATOM 3843 C CA . GLU B 1 154 ? 6.807 35.714 1.826 1 76.53 154 GLU B CA 1
ATOM 3844 C C . GLU B 1 154 ? 5.494 35.449 1.094 1 76.53 154 GLU B C 1
ATOM 3846 O O . GLU B 1 154 ? 5.497 35.054 -0.074 1 76.53 154 GLU B O 1
ATOM 3851 N N . VAL B 1 155 ? 4.465 35.467 1.843 1 71.68 155 VAL B N 1
ATOM 3852 C CA . VAL B 1 155 ? 3.145 35.293 1.244 1 71.68 155 VAL B CA 1
ATOM 3853 C C . VAL B 1 155 ? 2.636 36.632 0.716 1 71.68 155 VAL B C 1
ATOM 3855 O O . VAL B 1 155 ? 2.639 37.632 1.437 1 71.68 155 VAL B O 1
ATOM 3858 N N . LEU B 1 156 ? 2.363 36.518 -0.551 1 70.37 156 LEU B N 1
ATOM 3859 C CA . LEU B 1 156 ? 1.88 37.73 -1.204 1 70.37 156 LEU B CA 1
ATOM 3860 C C . LEU B 1 156 ? 0.394 37.617 -1.53 1 70.37 156 LEU B C 1
ATOM 3862 O O . LEU B 1 156 ? -0.061 36.581 -2.021 1 70.37 156 LEU B O 1
ATOM 3866 N N . GLU B 1 157 ? -0.493 38.329 -0.992 1 63.44 157 GLU B N 1
ATOM 3867 C CA . GLU B 1 157 ? -1.879 38.48 -1.424 1 63.44 157 GLU B CA 1
ATOM 3868 C C . GLU B 1 157 ? -1.997 39.495 -2.557 1 63.44 157 GLU B C 1
ATOM 3870 O O . GLU B 1 157 ? -1.946 40.704 -2.323 1 63.44 157 GLU B O 1
ATOM 3875 N N . GLY B 1 158 ? -2.085 39.006 -3.737 1 63.85 158 GLY B N 1
ATOM 3876 C CA . GLY B 1 158 ? -1.918 39.908 -4.865 1 63.85 158 GLY B CA 1
ATOM 3877 C C . GLY B 1 158 ? -0.505 40.444 -4.997 1 63.85 158 GLY B C 1
ATOM 3878 O O . GLY B 1 158 ? 0.436 39.679 -5.219 1 63.85 158 GLY B O 1
ATOM 3879 N N . LYS B 1 159 ? -0.308 41.748 -4.972 1 62.87 159 LYS B N 1
ATOM 3880 C CA . LYS B 1 159 ? 0.997 42.4 -5.035 1 62.87 159 LYS B CA 1
ATOM 3881 C C . LYS B 1 159 ? 1.435 42.887 -3.656 1 62.87 159 LYS B C 1
ATOM 3883 O O . LYS B 1 159 ? 2.513 43.467 -3.511 1 62.87 159 LYS B O 1
ATOM 3888 N N . LYS B 1 160 ? 0.587 42.5 -2.606 1 68.58 160 LYS B N 1
ATOM 3889 C CA . LYS B 1 160 ? 0.905 43.04 -1.287 1 68.58 160 LYS B CA 1
ATOM 3890 C C . LYS B 1 160 ? 1.389 41.941 -0.345 1 68.58 160 LYS B C 1
ATOM 3892 O O . LYS B 1 160 ? 0.847 40.834 -0.345 1 68.58 160 LYS B O 1
ATOM 3897 N N . PHE B 1 161 ? 2.555 42.232 0.329 1 63.52 161 PHE B N 1
ATOM 3898 C CA . PHE B 1 161 ? 3.117 41.37 1.362 1 63.52 161 PHE B CA 1
ATOM 3899 C C . PHE B 1 161 ? 2.113 41.146 2.486 1 63.52 161 PHE B C 1
ATOM 3901 O O . PHE B 1 161 ? 1.506 42.097 2.983 1 63.52 161 PHE B O 1
ATOM 3908 N N . SER B 1 162 ? 1.863 40.104 2.726 1 67.16 162 SER B N 1
ATOM 3909 C CA . SER B 1 162 ? 0.932 39.769 3.798 1 67.16 162 SER B CA 1
ATOM 3910 C C . SER B 1 162 ? 1.671 39.286 5.041 1 67.16 162 SER B C 1
ATOM 3912 O O . SER B 1 162 ? 1.69 39.973 6.064 1 67.16 162 SER B O 1
ATOM 3914 N N . HIS B 1 163 ? 2.382 38.269 4.927 1 68.72 163 HIS B N 1
ATOM 3915 C CA . HIS B 1 163 ? 3.12 37.705 6.052 1 68.72 163 HIS B CA 1
ATOM 3916 C C . HIS B 1 163 ? 4.34 36.924 5.575 1 68.72 163 HIS B C 1
ATOM 3918 O O . HIS B 1 163 ? 4.413 36.53 4.409 1 68.72 163 HIS B O 1
ATOM 3924 N N . SER B 1 164 ? 5.353 36.979 6.449 1 71.18 164 SER B N 1
ATOM 3925 C CA . SER B 1 164 ? 6.552 36.209 6.134 1 71.18 164 SER B CA 1
ATOM 3926 C C . SER B 1 164 ? 6.851 35.182 7.22 1 71.18 164 SER B C 1
ATOM 3928 O O . SER B 1 164 ? 6.481 35.373 8.381 1 71.18 164 SER B O 1
ATOM 3930 N N . ARG B 1 165 ? 7.371 34.12 6.745 1 73.08 165 ARG B N 1
ATOM 3931 C CA . ARG B 1 165 ? 7.805 33.062 7.651 1 73.08 165 ARG B CA 1
ATOM 3932 C C . ARG B 1 165 ? 9.162 32.505 7.232 1 73.08 165 ARG B C 1
ATOM 3934 O O . ARG B 1 165 ? 9.443 32.371 6.039 1 73.08 165 ARG B O 1
ATOM 3941 N N . VAL B 1 166 ? 9.92 32.229 8.29 1 77.38 166 VAL B N 1
ATOM 3942 C CA . VAL B 1 166 ? 11.213 31.62 7.998 1 77.38 166 VAL B CA 1
ATOM 3943 C C . VAL B 1 166 ? 11.116 30.103 8.15 1 77.38 166 VAL B C 1
ATOM 3945 O O . VAL B 1 166 ? 10.686 29.604 9.192 1 77.38 166 VAL B O 1
ATOM 3948 N N . LEU B 1 167 ? 11.431 29.467 7.111 1 78.03 167 LEU B N 1
ATOM 3949 C CA . LEU B 1 167 ? 11.472 28.009 7.1 1 78.03 167 LEU B CA 1
ATOM 3950 C C . LEU B 1 167 ? 12.891 27.503 7.333 1 78.03 167 LEU B C 1
ATOM 3952 O O . LEU B 1 167 ? 13.859 28.135 6.903 1 78.03 167 LEU B O 1
ATOM 3956 N N . THR B 1 168 ? 12.952 26.396 7.994 1 80.97 168 THR B N 1
ATOM 3957 C CA . THR B 1 168 ? 14.255 25.822 8.31 1 80.97 168 THR B CA 1
ATOM 3958 C C . THR B 1 168 ? 14.343 24.379 7.819 1 80.97 168 THR B C 1
ATOM 3960 O O . THR B 1 168 ? 13.422 23.882 7.169 1 80.97 168 THR B O 1
ATOM 3963 N N . SER B 1 169 ? 15.414 23.721 8.166 1 84.52 169 SER B N 1
ATOM 3964 C CA . SER B 1 169 ? 15.683 22.348 7.75 1 84.52 169 SER B CA 1
ATOM 3965 C C . SER B 1 169 ? 14.532 21.42 8.128 1 84.52 169 SER B C 1
ATOM 3967 O O . SER B 1 169 ? 14.02 21.482 9.248 1 84.52 169 SER B O 1
ATOM 3969 N N . GLY B 1 170 ? 14.142 20.573 7.132 1 77.91 170 GLY B N 1
ATOM 3970 C CA . GLY B 1 170 ? 13.065 19.629 7.376 1 77.91 170 GLY B CA 1
ATOM 3971 C C . GLY B 1 170 ? 11.718 20.118 6.879 1 77.91 170 GLY B C 1
ATOM 3972 O O . GLY B 1 170 ? 10.784 19.329 6.722 1 77.91 170 GLY B O 1
ATOM 3973 N N . GLU B 1 171 ? 11.637 21.41 6.634 1 75.15 171 GLU B N 1
ATOM 3974 C CA . GLU B 1 171 ? 10.376 21.973 6.162 1 75.15 171 GLU B CA 1
ATOM 3975 C C . GLU B 1 171 ? 10.31 21.977 4.637 1 75.15 171 GLU B C 1
ATOM 3977 O O . GLU B 1 171 ? 11.333 21.829 3.966 1 75.15 171 GLU B O 1
ATOM 3982 N N . MET B 1 172 ? 9.044 22.024 4.237 1 77.3 172 MET B N 1
ATOM 3983 C CA . MET B 1 172 ? 8.792 21.992 2.799 1 77.3 172 MET B CA 1
ATOM 3984 C C . MET B 1 172 ? 8.053 23.247 2.348 1 77.3 172 MET B C 1
ATOM 3986 O O . MET B 1 172 ? 7.353 23.879 3.141 1 77.3 172 MET B O 1
ATOM 3990 N N . PHE B 1 173 ? 8.42 23.679 1.279 1 68.36 173 PHE B N 1
ATOM 3991 C CA . PHE B 1 173 ? 7.691 24.842 0.788 1 68.36 173 PHE B CA 1
ATOM 3992 C C . PHE B 1 173 ? 7.382 24.699 -0.698 1 68.36 173 PHE B C 1
ATOM 3994 O O . PHE B 1 173 ? 8.11 24.022 -1.427 1 68.36 173 PHE B O 1
ATOM 4001 N N . ASP B 1 174 ? 6.146 25.41 -1.005 1 58.46 174 ASP B N 1
ATOM 4002 C CA . ASP B 1 174 ? 5.05 25.607 -1.948 1 58.46 174 ASP B CA 1
ATOM 4003 C C . ASP B 1 174 ? 3.933 24.593 -1.713 1 58.46 174 ASP B C 1
ATOM 4005 O O . ASP B 1 174 ? 3.987 23.472 -2.223 1 58.46 174 ASP B O 1
ATOM 4009 N N . LEU B 1 175 ? 3.28 24.907 -0.657 1 53.74 175 LEU B N 1
ATOM 4010 C CA . LEU B 1 175 ? 2.165 24.134 -0.119 1 53.74 175 LEU B CA 1
ATOM 4011 C C . LEU B 1 175 ? 1.114 23.876 -1.194 1 53.74 175 LEU B C 1
ATOM 4013 O O . LEU B 1 175 ? 0.336 22.925 -1.091 1 53.74 175 LEU B O 1
ATOM 4017 N N . LYS B 1 176 ? 1.211 24.779 -2.197 1 55.53 176 LYS B N 1
ATOM 4018 C CA . LYS B 1 176 ? 0.256 24.576 -3.283 1 55.53 176 LYS B CA 1
ATOM 4019 C C . LYS B 1 176 ? 0.408 23.186 -3.896 1 55.53 176 LYS B C 1
ATOM 4021 O O . LYS B 1 176 ? -0.579 22.571 -4.305 1 55.53 176 LYS B O 1
ATOM 4026 N N . SER B 1 177 ? 1.679 22.885 -3.835 1 53.9 177 SER B N 1
ATOM 4027 C CA . SER B 1 177 ? 1.959 21.605 -4.478 1 53.9 177 SER B CA 1
ATOM 4028 C C . SER B 1 177 ? 1.529 20.438 -3.596 1 53.9 177 SER B C 1
ATOM 4030 O O . SER B 1 177 ? 1.403 19.307 -4.072 1 53.9 177 SER B O 1
ATOM 4032 N N . LEU B 1 178 ? 1.485 20.859 -2.383 1 52.13 178 LEU B N 1
ATOM 4033 C CA . LEU B 1 178 ? 1.072 19.797 -1.473 1 52.13 178 LEU B CA 1
ATOM 4034 C C . LEU B 1 178 ? -0.425 19.53 -1.593 1 52.13 178 LEU B C 1
ATOM 4036 O O . LEU B 1 178 ? -0.901 18.457 -1.214 1 52.13 178 LEU B O 1
ATOM 4040 N N . GLY B 1 179 ? -1.15 20.628 -2.029 1 49.17 179 GLY B N 1
ATOM 4041 C CA . GLY B 1 179 ? -2.568 20.483 -2.318 1 49.17 179 GLY B CA 1
ATOM 4042 C C . GLY B 1 179 ? -2.852 19.493 -3.431 1 49.17 179 GLY B C 1
ATOM 4043 O O . GLY B 1 179 ? -4.011 19.25 -3.772 1 49.17 179 GLY B O 1
ATOM 4044 N N . LEU B 1 180 ? -1.786 19.263 -4.104 1 44.61 180 LEU B N 1
ATOM 4045 C CA . LEU B 1 180 ? -2.061 18.303 -5.168 1 44.61 180 LEU B CA 1
ATOM 4046 C C . LEU B 1 180 ? -2.924 17.156 -4.654 1 44.61 180 LEU B C 1
ATOM 4048 O O . LEU B 1 180 ? -3.468 16.381 -5.444 1 44.61 180 LEU B O 1
ATOM 4052 N N . VAL B 1 181 ? -3.004 17.162 -3.344 1 43.38 181 VAL B N 1
ATOM 4053 C CA . VAL B 1 181 ? -3.874 16.104 -2.841 1 43.38 181 VAL B CA 1
ATOM 4054 C C . VAL B 1 181 ? -5.295 16.638 -2.676 1 43.38 181 VAL B C 1
ATOM 4056 O O . VAL B 1 181 ? -6.265 15.884 -2.783 1 43.38 181 VAL B O 1
ATOM 4059 N N . ARG B 1 182 ? -5.446 17.961 -2.075 1 43.41 182 ARG B N 1
ATOM 4060 C CA . ARG B 1 182 ? -6.808 18.431 -1.844 1 43.41 182 ARG B CA 1
ATOM 4061 C C . ARG B 1 182 ? -7.216 19.462 -2.892 1 43.41 182 ARG B C 1
ATOM 4063 O O . ARG B 1 182 ? -6.366 20.16 -3.448 1 43.41 182 ARG B O 1
ATOM 4070 N N . THR B 1 183 ? -8.436 19.308 -3.424 1 39.16 183 THR B N 1
ATOM 4071 C CA . THR B 1 183 ? -9.161 20.163 -4.358 1 39.16 183 THR B CA 1
ATOM 4072 C C . THR B 1 183 ? -9.006 21.633 -3.978 1 39.16 183 THR B C 1
ATOM 4074 O O . THR B 1 183 ? -8.847 22.491 -4.849 1 39.16 183 THR B O 1
ATOM 4077 N N . GLU B 1 184 ? -9.636 22.053 -2.888 1 37.91 184 GLU B N 1
ATOM 4078 C CA . GLU B 1 184 ? -9.718 23.459 -2.504 1 37.91 184 GLU B CA 1
ATOM 4079 C C . GLU B 1 184 ? -8.669 23.806 -1.452 1 37.91 184 GLU B C 1
ATOM 4081 O O . GLU B 1 184 ? -8.696 23.273 -0.34 1 37.91 184 GLU B O 1
ATOM 4086 N N . SER B 1 185 ? -7.505 23.86 -1.926 1 46.27 185 SER B N 1
ATOM 4087 C CA . SER B 1 185 ? -6.516 24.157 -0.895 1 46.27 185 SER B CA 1
ATOM 4088 C C . SER B 1 185 ? -6.479 25.649 -0.579 1 46.27 185 SER B C 1
ATOM 4090 O O . SER B 1 185 ? -6.682 26.482 -1.465 1 46.27 185 SER B O 1
ATOM 4092 N N . ILE B 1 186 ? -6.604 26.014 0.641 1 46.42 186 ILE B N 1
ATOM 4093 C CA . ILE B 1 186 ? -6.423 27.368 1.153 1 46.42 186 ILE B CA 1
ATOM 4094 C C . ILE B 1 186 ? -5.166 27.986 0.544 1 46.42 186 ILE B C 1
ATOM 4096 O O . ILE B 1 186 ? -4.98 29.204 0.592 1 46.42 186 ILE B O 1
ATOM 4100 N N . PHE B 1 187 ? -4.398 27.199 -0.065 1 49.82 187 PHE B N 1
ATOM 4101 C CA . PHE B 1 187 ? -3.114 27.713 -0.527 1 49.82 187 PHE B CA 1
ATOM 4102 C C . PHE B 1 187 ? -3.208 28.183 -1.974 1 49.82 187 PHE B C 1
ATOM 4104 O O . PHE B 1 187 ? -2.244 28.722 -2.521 1 49.82 187 PHE B O 1
ATOM 4111 N N . ASP B 1 188 ? -4.348 27.922 -2.567 1 52.29 188 ASP B N 1
ATOM 4112 C CA . ASP B 1 188 ? -4.463 28.137 -4.006 1 52.29 188 ASP B CA 1
ATOM 4113 C C . ASP B 1 188 ? -4.351 29.62 -4.35 1 52.29 188 ASP B C 1
ATOM 4115 O O . ASP B 1 188 ? -3.831 29.98 -5.408 1 52.29 188 ASP B O 1
ATOM 4119 N N . ASN B 1 189 ? -4.916 30.492 -3.523 1 54.33 189 ASN B N 1
ATOM 4120 C CA . ASN B 1 189 ? -5.032 31.869 -3.99 1 54.33 189 ASN B CA 1
ATOM 4121 C C . ASN B 1 189 ? -3.827 32.707 -3.572 1 54.33 189 ASN B C 1
ATOM 4123 O O . ASN B 1 189 ? -3.766 33.902 -3.864 1 54.33 189 ASN B O 1
ATOM 4127 N N . SER B 1 190 ? -2.879 32.175 -2.879 1 57.33 190 SER B N 1
ATOM 4128 C CA . SER B 1 190 ? -1.755 32.989 -2.429 1 57.33 190 SER B CA 1
ATOM 4129 C C . SER B 1 190 ? -0.479 32.637 -3.187 1 57.33 190 SER B C 1
ATOM 4131 O O . SER B 1 190 ? -0.294 31.492 -3.603 1 57.33 190 SER B O 1
ATOM 4133 N N . SER B 1 191 ? 0.127 33.841 -3.701 1 68.61 191 SER B N 1
ATOM 4134 C CA . SER B 1 191 ? 1.454 33.637 -4.272 1 68.61 191 SER B CA 1
ATOM 4135 C C . SER B 1 191 ? 2.533 33.691 -3.196 1 68.61 191 SER B C 1
ATOM 4137 O O . SER B 1 191 ? 2.354 34.337 -2.161 1 68.61 191 SER B O 1
ATOM 4139 N N . VAL B 1 192 ? 3.546 32.916 -3.369 1 73.51 192 VAL B N 1
ATOM 4140 C CA . VAL B 1 192 ? 4.609 32.874 -2.37 1 73.51 192 VAL B CA 1
ATOM 4141 C C . VAL B 1 192 ? 5.952 33.174 -3.032 1 73.51 192 VAL B C 1
ATOM 4143 O O . VAL B 1 192 ? 6.186 32.788 -4.18 1 73.51 192 VAL B O 1
ATOM 4146 N N . ARG B 1 193 ? 6.729 34.096 -2.424 1 81.55 193 ARG B N 1
ATOM 4147 C CA . ARG B 1 193 ? 8.123 34.333 -2.788 1 81.55 193 ARG B CA 1
ATOM 4148 C C . ARG B 1 193 ? 9.068 33.751 -1.742 1 81.55 193 ARG B C 1
ATOM 4150 O O . ARG B 1 193 ? 8.93 34.029 -0.549 1 81.55 193 ARG B O 1
ATOM 4157 N N . CYS B 1 194 ? 9.977 32.858 -2.196 1 86.89 194 CYS B N 1
ATOM 4158 C CA . CYS B 1 194 ? 10.917 32.209 -1.289 1 86.89 194 CYS B CA 1
ATOM 4159 C C . CYS B 1 194 ? 12.342 32.682 -1.55 1 86.89 194 CYS B C 1
ATOM 4161 O O . CYS B 1 194 ? 12.83 32.603 -2.678 1 86.89 194 CYS B O 1
ATOM 4163 N N . THR B 1 195 ? 12.973 33.235 -0.499 1 91.87 195 THR B N 1
ATOM 4164 C CA . THR B 1 195 ? 14.338 33.738 -0.603 1 91.87 195 THR B CA 1
ATOM 4165 C C . THR B 1 195 ? 15.248 33.046 0.408 1 91.87 195 THR B C 1
ATOM 4167 O O . THR B 1 195 ? 14.893 32.912 1.581 1 91.87 195 THR B O 1
ATOM 4170 N N . ALA B 1 196 ? 16.404 32.63 -0.055 1 94 196 ALA B N 1
ATOM 4171 C CA . ALA B 1 196 ? 17.361 31.995 0.847 1 94 196 ALA B CA 1
ATOM 4172 C C . ALA B 1 196 ? 18.024 33.025 1.757 1 94 196 ALA B C 1
ATOM 4174 O O . ALA B 1 196 ? 18.593 34.009 1.279 1 94 196 ALA B O 1
ATOM 4175 N N . LEU B 1 197 ? 17.994 32.803 3.022 1 93.34 197 LEU B N 1
ATOM 4176 C CA . LEU B 1 197 ? 18.589 33.727 3.982 1 93.34 197 LEU B CA 1
ATOM 4177 C C . LEU B 1 197 ? 20.073 33.432 4.173 1 93.34 197 LEU B C 1
ATOM 4179 O O . LEU B 1 197 ? 20.824 34.287 4.648 1 93.34 197 LEU B O 1
ATOM 4183 N N . CYS B 1 198 ? 20.561 32.26 3.896 1 94.47 198 CYS B N 1
ATOM 4184 C CA . CYS B 1 198 ? 21.926 31.753 3.968 1 94.47 198 CYS B CA 1
ATOM 4185 C C . CYS B 1 198 ? 22.168 30.684 2.908 1 94.47 198 CYS B C 1
ATOM 4187 O O . CYS B 1 198 ? 21.24 30.28 2.205 1 94.47 198 CYS B O 1
ATOM 4189 N N . PRO B 1 199 ? 23.461 30.377 2.709 1 94.53 199 PRO B N 1
ATOM 4190 C CA . PRO B 1 199 ? 23.678 29.229 1.825 1 94.53 199 PRO B CA 1
ATOM 4191 C C . PRO B 1 199 ? 22.906 27.988 2.268 1 94.53 199 PRO B C 1
ATOM 4193 O O . PRO B 1 199 ? 23.032 27.556 3.416 1 94.53 199 PRO B O 1
ATOM 4196 N N . SER B 1 200 ? 22.055 27.602 1.362 1 94.82 200 SER B N 1
ATOM 4197 C CA . SER B 1 200 ? 21.142 26.519 1.714 1 94.82 200 SER B CA 1
ATOM 4198 C C . SER B 1 200 ? 21.229 25.376 0.709 1 94.82 200 SER B C 1
ATOM 4200 O O . SER B 1 200 ? 21.557 25.592 -0.459 1 94.82 200 SER B O 1
ATOM 4202 N N . LYS B 1 201 ? 21.104 24.189 1.21 1 95.76 201 LYS B N 1
ATOM 4203 C CA . LYS B 1 201 ? 20.984 22.982 0.397 1 95.76 201 LYS B CA 1
ATOM 4204 C C . LYS B 1 201 ? 19.547 22.467 0.388 1 95.76 201 LYS B C 1
ATOM 4206 O O . LYS B 1 201 ? 18.955 22.246 1.447 1 95.76 201 LYS B O 1
ATOM 4211 N N . LEU B 1 202 ? 18.961 22.287 -0.816 1 94.79 202 LEU B N 1
ATOM 4212 C CA . LEU B 1 202 ? 17.554 21.932 -0.966 1 94.79 202 LEU B CA 1
ATOM 4213 C C . LEU B 1 202 ? 17.398 20.665 -1.801 1 94.79 202 LEU B C 1
ATOM 4215 O O . LEU B 1 202 ? 18.195 20.412 -2.707 1 94.79 202 LEU B O 1
ATOM 4219 N N . PHE B 1 203 ? 16.431 19.882 -1.423 1 93.62 203 PHE B N 1
ATOM 4220 C CA . PHE B 1 203 ? 15.945 18.847 -2.327 1 93.62 203 PHE B CA 1
ATOM 4221 C C . PHE B 1 203 ? 14.888 19.406 -3.273 1 93.62 203 PHE B C 1
ATOM 4223 O O . PHE B 1 203 ? 13.892 19.981 -2.829 1 93.62 203 PHE B O 1
ATOM 4230 N N . GLU B 1 204 ? 15.127 19.242 -4.492 1 92.9 204 GLU B N 1
ATOM 4231 C CA . GLU B 1 204 ? 14.268 19.792 -5.537 1 92.9 204 GLU B CA 1
ATOM 4232 C C . GLU B 1 204 ? 13.585 18.681 -6.329 1 92.9 204 GLU B C 1
ATOM 4234 O O . GLU B 1 204 ? 14.237 17.73 -6.764 1 92.9 204 GLU B O 1
ATOM 4239 N N . ILE B 1 205 ? 12.29 18.836 -6.48 1 88.49 205 ILE B N 1
ATOM 4240 C CA . ILE B 1 205 ? 11.498 17.931 -7.306 1 88.49 205 ILE B CA 1
ATOM 4241 C C . ILE B 1 205 ? 10.6 18.739 -8.24 1 88.49 205 ILE B C 1
ATOM 4243 O O . ILE B 1 205 ? 9.899 19.654 -7.801 1 88.49 205 ILE B O 1
ATOM 4247 N N . ARG B 1 206 ? 10.637 18.364 -9.492 1 87.81 206 ARG B N 1
ATOM 4248 C CA . ARG B 1 206 ? 9.721 19.02 -10.42 1 87.81 206 ARG B CA 1
ATOM 4249 C C . ARG B 1 206 ? 8.271 18.698 -10.077 1 87.81 206 ARG B C 1
ATOM 4251 O O . ARG B 1 206 ? 7.943 17.555 -9.75 1 87.81 206 ARG B O 1
ATOM 4258 N N . LYS B 1 207 ? 7.412 19.63 -10.181 1 79.01 207 LYS B N 1
ATOM 4259 C CA . LYS B 1 207 ? 6.01 19.46 -9.811 1 79.01 207 LYS B CA 1
ATOM 4260 C C . LYS B 1 207 ? 5.358 18.346 -10.625 1 79.01 207 LYS B C 1
ATOM 4262 O O . LYS B 1 207 ? 4.552 17.575 -10.099 1 79.01 207 LYS B O 1
ATOM 4267 N N . GLU B 1 208 ? 5.675 18.247 -11.866 1 79.33 208 GLU B N 1
ATOM 4268 C CA . GLU B 1 208 ? 5.139 17.179 -12.705 1 79.33 208 GLU B CA 1
ATOM 4269 C C . GLU B 1 208 ? 5.506 15.805 -12.151 1 79.33 208 GLU B C 1
ATOM 4271 O O . GLU B 1 208 ? 4.683 14.888 -12.156 1 79.33 208 GLU B O 1
ATOM 4276 N N . ASN B 1 209 ? 6.726 15.724 -11.634 1 82.09 209 ASN B N 1
ATOM 4277 C CA . ASN B 1 209 ? 7.187 14.461 -11.067 1 82.09 209 ASN B CA 1
ATOM 4278 C C . ASN B 1 209 ? 6.572 14.205 -9.694 1 82.09 209 ASN B C 1
ATOM 4280 O O . ASN B 1 209 ? 6.337 13.055 -9.32 1 82.09 209 ASN B O 1
ATOM 4284 N N . LEU B 1 210 ? 6.295 15.267 -9.056 1 77.81 210 LEU B N 1
ATOM 4285 C CA . LEU B 1 210 ? 5.656 15.142 -7.751 1 77.81 210 LEU B CA 1
ATOM 4286 C C . LEU B 1 210 ? 4.262 14.538 -7.884 1 77.81 210 LEU B C 1
ATOM 4288 O O . LEU B 1 210 ? 3.858 13.711 -7.063 1 77.81 210 LEU B O 1
ATOM 4292 N N . VAL B 1 211 ? 3.608 14.959 -8.906 1 73.08 211 VAL B N 1
ATOM 4293 C CA . VAL B 1 211 ? 2.276 14.421 -9.164 1 73.08 211 VAL B CA 1
ATOM 4294 C C . VAL B 1 211 ? 2.371 12.927 -9.463 1 73.08 211 VAL B C 1
ATOM 4296 O O . VAL B 1 211 ? 1.563 12.136 -8.97 1 73.08 211 VAL B O 1
ATOM 4299 N N . LYS B 1 212 ? 3.381 12.533 -10.092 1 74.93 212 LYS B N 1
ATOM 4300 C CA . LYS B 1 212 ? 3.592 11.124 -10.409 1 74.93 212 LYS B CA 1
ATOM 4301 C C . LYS B 1 212 ? 3.889 10.316 -9.149 1 74.93 212 LYS B C 1
ATOM 4303 O O . LYS B 1 212 ? 3.405 9.192 -8.997 1 74.93 212 LYS B O 1
ATOM 4308 N N . ILE B 1 213 ? 4.661 10.937 -8.307 1 75.5 213 ILE B N 1
ATOM 4309 C CA . ILE B 1 213 ? 5.018 10.268 -7.061 1 75.5 213 ILE B CA 1
ATOM 4310 C C . ILE B 1 213 ? 3.781 10.128 -6.178 1 75.5 213 ILE B C 1
ATOM 4312 O O . ILE B 1 213 ? 3.531 9.06 -5.614 1 75.5 213 ILE B O 1
ATOM 4316 N N . ALA B 1 214 ? 3.002 11.113 -6.204 1 68.82 214 ALA B N 1
ATOM 4317 C CA . ALA B 1 214 ? 1.821 11.148 -5.345 1 68.82 214 ALA B CA 1
ATOM 4318 C C . ALA B 1 214 ? 0.758 10.168 -5.833 1 68.82 214 ALA B C 1
ATOM 4320 O O . ALA B 1 214 ? -0.035 9.656 -5.04 1 68.82 214 ALA B O 1
ATOM 4321 N N . GLN B 1 215 ? 0.752 9.922 -7.03 1 66.62 215 GLN B N 1
ATOM 4322 C CA . GLN B 1 215 ? -0.268 9.056 -7.613 1 66.62 215 GLN B CA 1
ATOM 4323 C C . GLN B 1 215 ? 0.223 7.614 -7.709 1 66.62 215 GLN B C 1
ATOM 4325 O O . GLN B 1 215 ? -0.534 6.719 -8.087 1 66.62 215 GLN B O 1
ATOM 4330 N N . ASN B 1 216 ? 1.442 7.527 -7.319 1 68.36 216 ASN B N 1
ATOM 4331 C CA . ASN B 1 216 ? 1.958 6.162 -7.334 1 68.36 216 ASN B CA 1
ATOM 4332 C C . ASN B 1 216 ? 1.33 5.313 -6.232 1 68.36 216 ASN B C 1
ATOM 4334 O O . ASN B 1 216 ? 1.365 5.687 -5.058 1 68.36 216 ASN B O 1
ATOM 4338 N N . PRO B 1 217 ? 0.722 4.267 -6.641 1 64.76 217 PRO B N 1
ATOM 4339 C CA . PRO B 1 217 ? -0.002 3.446 -5.668 1 64.76 217 PRO B CA 1
ATOM 4340 C C . PRO B 1 217 ? 0.886 2.969 -4.521 1 64.76 217 PRO B C 1
ATOM 4342 O O . PRO B 1 217 ? 0.39 2.693 -3.426 1 64.76 217 PRO B O 1
ATOM 4345 N N . LEU B 1 218 ? 2.222 2.943 -4.731 1 64.27 218 LEU B N 1
ATOM 4346 C CA . LEU B 1 218 ? 3.112 2.405 -3.709 1 64.27 218 LEU B CA 1
ATOM 4347 C C . LEU B 1 218 ? 3.648 3.518 -2.814 1 64.27 218 LEU B C 1
ATOM 4349 O O . LEU B 1 218 ? 4.181 3.25 -1.735 1 64.27 218 LEU B O 1
ATOM 4353 N N . SER B 1 219 ? 3.52 4.759 -3.283 1 62.14 219 SER B N 1
ATOM 4354 C CA . SER B 1 219 ? 4.172 5.829 -2.536 1 62.14 219 SER B CA 1
ATOM 4355 C C . SER B 1 219 ? 3.175 6.915 -2.142 1 62.14 219 SER B C 1
ATOM 4357 O O . SER B 1 219 ? 3.554 7.927 -1.549 1 62.14 219 SER B O 1
ATOM 4359 N N . LYS B 1 220 ? 1.985 6.715 -2.416 1 62.68 220 LYS B N 1
ATOM 4360 C CA . LYS B 1 220 ? 0.986 7.733 -2.108 1 62.68 220 LYS B CA 1
ATOM 4361 C C . LYS B 1 220 ? 0.993 8.079 -0.622 1 62.68 220 LYS B C 1
ATOM 4363 O O . LYS B 1 220 ? 0.902 9.251 -0.251 1 62.68 220 LYS B O 1
ATOM 4368 N N . SER B 1 221 ? 1.108 7.063 0.154 1 60.17 221 SER B N 1
ATOM 4369 C CA . SER B 1 221 ? 1.109 7.267 1.599 1 60.17 221 SER B CA 1
ATOM 4370 C C . SER B 1 221 ? 2.285 8.136 2.034 1 60.17 221 SER B C 1
ATOM 4372 O O . SER B 1 221 ? 2.19 8.871 3.018 1 60.17 221 SER B O 1
ATOM 4374 N N . LEU B 1 222 ? 3.217 8.098 1.194 1 59.07 222 LEU B N 1
ATOM 4375 C CA . LEU B 1 222 ? 4.402 8.896 1.489 1 59.07 222 LEU B CA 1
ATOM 4376 C C . LEU B 1 222 ? 4.09 10.386 1.398 1 59.07 222 LEU B C 1
ATOM 4378 O O . LEU B 1 222 ? 4.464 11.158 2.283 1 59.07 222 LEU B O 1
ATOM 4382 N N . PHE B 1 223 ? 3.477 10.661 0.367 1 60.8 223 PHE B N 1
ATOM 4383 C CA . PHE B 1 223 ? 3.159 12.07 0.169 1 60.8 223 PHE B CA 1
ATOM 4384 C C . PHE B 1 223 ? 2.24 12.578 1.274 1 60.8 223 PHE B C 1
ATOM 4386 O O . PHE B 1 223 ? 2.414 13.694 1.769 1 60.8 223 PHE B O 1
ATOM 4393 N N . GLN B 1 224 ? 1.442 11.715 1.666 1 61.95 224 GLN B N 1
ATOM 4394 C CA . GLN B 1 224 ? 0.555 12.074 2.768 1 61.95 224 GLN B CA 1
ATOM 4395 C C . GLN B 1 224 ? 1.342 12.298 4.057 1 61.95 224 GLN B C 1
ATOM 4397 O O . GLN B 1 224 ? 1.077 13.249 4.795 1 61.95 224 GLN B O 1
ATOM 4402 N N . ALA B 1 225 ? 2.243 11.463 4.212 1 57.6 225 ALA B N 1
ATOM 4403 C CA . ALA B 1 225 ? 3.08 11.596 5.402 1 57.6 225 ALA B CA 1
ATOM 4404 C C . ALA B 1 225 ? 3.885 12.892 5.364 1 57.6 225 ALA B C 1
ATOM 4406 O O . ALA B 1 225 ? 4.026 13.572 6.383 1 57.6 225 ALA B O 1
ATOM 4407 N N . LEU B 1 226 ? 4.369 13.183 4.214 1 58.38 226 LEU B N 1
ATOM 4408 C CA . LEU B 1 226 ? 5.114 14.426 4.051 1 58.38 226 LEU B CA 1
ATOM 4409 C C . LEU B 1 226 ? 4.229 15.633 4.345 1 58.38 226 LEU B C 1
ATOM 4411 O O . LEU B 1 226 ? 4.658 16.574 5.017 1 58.38 226 LEU B O 1
ATOM 4415 N N . LEU B 1 227 ? 3.064 15.546 3.903 1 62.49 227 LEU B N 1
ATOM 4416 C CA . LEU B 1 227 ? 2.111 16.628 4.127 1 62.49 227 LEU B CA 1
ATOM 4417 C C . LEU B 1 227 ? 1.798 16.778 5.612 1 62.49 227 LEU B C 1
ATOM 4419 O O . LEU B 1 227 ? 1.744 17.896 6.129 1 62.49 227 LEU B O 1
ATOM 4423 N N . ILE B 1 228 ? 1.653 15.709 6.21 1 59.11 228 ILE B N 1
ATOM 4424 C CA . ILE B 1 228 ? 1.376 15.711 7.643 1 59.11 228 ILE B CA 1
ATOM 4425 C C . ILE B 1 228 ? 2.517 16.399 8.388 1 59.11 228 ILE B C 1
ATOM 4427 O O . ILE B 1 228 ? 2.281 17.253 9.246 1 59.11 228 ILE B O 1
ATOM 4431 N N . ASN B 1 229 ? 3.632 16.024 8.035 1 51.28 229 ASN B N 1
ATOM 4432 C CA . ASN B 1 229 ? 4.797 16.6 8.698 1 51.28 229 ASN B CA 1
ATOM 4433 C C . ASN B 1 229 ? 4.865 18.111 8.499 1 51.28 229 ASN B C 1
ATOM 4435 O O . ASN B 1 229 ? 5.135 18.854 9.444 1 51.28 229 ASN B O 1
ATOM 4439 N N . ASN B 1 230 ? 4.615 18.49 7.314 1 53.92 230 ASN B N 1
ATOM 4440 C CA . ASN B 1 230 ? 4.64 19.919 7.018 1 53.92 230 ASN B CA 1
ATOM 4441 C C . ASN B 1 230 ? 3.554 20.669 7.783 1 53.92 230 ASN B C 1
ATOM 4443 O O . ASN B 1 230 ? 3.807 21.737 8.343 1 53.92 230 ASN B O 1
ATOM 4447 N N . LEU B 1 231 ? 2.447 20.058 7.764 1 60.4 231 LEU B N 1
ATOM 4448 C CA . LEU B 1 231 ? 1.324 20.684 8.453 1 60.4 231 LEU B CA 1
ATOM 4449 C C . LEU B 1 231 ? 1.575 20.746 9.956 1 60.4 231 LEU B C 1
ATOM 4451 O O . LEU B 1 231 ? 1.247 21.742 10.604 1 60.4 231 LEU B O 1
ATOM 4455 N N . MET B 1 232 ? 2.146 19.691 10.426 1 54.52 232 MET B N 1
ATOM 4456 C CA . MET B 1 232 ? 2.47 19.669 11.85 1 54.52 232 MET B CA 1
ATOM 4457 C C . MET B 1 232 ? 3.454 20.78 12.201 1 54.52 232 MET B C 1
ATOM 4459 O O . MET B 1 232 ? 3.306 21.444 13.228 1 54.52 232 MET B O 1
ATOM 4463 N N . TYR B 1 233 ? 4.379 20.91 11.415 1 49.62 233 TYR B N 1
ATOM 4464 C CA . TYR B 1 233 ? 5.357 21.972 11.624 1 49.62 233 TYR B CA 1
ATOM 4465 C C . TYR B 1 233 ? 4.684 23.34 11.627 1 49.62 233 TYR B C 1
ATOM 4467 O O . TYR B 1 233 ? 4.988 24.186 12.471 1 49.62 233 TYR B O 1
ATOM 4475 N N . ILE B 1 234 ? 3.805 23.531 10.683 1 54.82 234 ILE B N 1
ATOM 4476 C CA . ILE B 1 234 ? 3.081 24.795 10.601 1 54.82 234 ILE B CA 1
ATOM 4477 C C . ILE B 1 234 ? 2.279 25.014 11.882 1 54.82 234 ILE B C 1
ATOM 4479 O O . ILE B 1 234 ? 2.289 26.109 12.449 1 54.82 234 ILE B O 1
ATOM 4483 N N . VAL B 1 235 ? 1.685 23.984 12.273 1 55.26 235 VAL B N 1
ATOM 4484 C CA . VAL B 1 235 ? 0.846 24.077 13.464 1 55.26 235 VAL B CA 1
ATOM 4485 C C . VAL B 1 235 ? 1.715 24.351 14.689 1 55.26 235 VAL B C 1
ATOM 4487 O O . VAL B 1 235 ? 1.353 25.162 15.545 1 55.26 235 VAL B O 1
ATOM 4490 N N . GLU B 1 236 ? 2.802 23.641 14.79 1 50.91 236 GLU B N 1
ATOM 4491 C CA . GLU B 1 236 ? 3.721 23.846 15.906 1 50.91 236 GLU B CA 1
ATOM 4492 C C . GLU B 1 236 ? 4.297 25.259 15.892 1 50.91 236 GLU B C 1
ATOM 4494 O O . GLU B 1 236 ? 4.425 25.893 16.942 1 50.91 236 GLU B O 1
ATOM 4499 N N . SER B 1 237 ? 4.761 25.602 14.732 1 48.76 237 SER B N 1
ATOM 4500 C CA . SER B 1 237 ? 5.32 26.944 14.607 1 48.76 237 SER B CA 1
ATOM 4501 C C . SER B 1 237 ? 4.295 28.008 14.985 1 48.76 237 SER B C 1
ATOM 4503 O O . SER B 1 237 ? 4.65 29.049 15.541 1 48.76 237 SER B O 1
ATOM 4505 N N . TYR B 1 238 ? 3.063 27.787 14.598 1 48.25 238 TYR B N 1
ATOM 4506 C CA . TYR B 1 238 ? 2.03 28.743 14.984 1 48.25 238 TYR B CA 1
ATOM 4507 C C . TYR B 1 238 ? 1.811 28.73 16.492 1 48.25 238 TYR B C 1
ATOM 4509 O O . TYR B 1 238 ? 1.452 29.752 17.081 1 48.25 238 TYR B O 1
ATOM 4517 N N . ARG B 1 239 ? 1.8 27.547 16.932 1 46.59 239 ARG B N 1
ATOM 4518 C CA . ARG B 1 239 ? 1.658 27.493 18.384 1 46.59 239 ARG B CA 1
ATOM 4519 C C . ARG B 1 239 ? 2.845 28.156 19.075 1 46.59 239 ARG B C 1
ATOM 4521 O O . ARG B 1 239 ? 2.68 28.824 20.098 1 46.59 239 ARG B O 1
ATOM 4528 N N . GLU B 1 240 ? 4.056 27.572 18.764 1 43.8 240 GLU B N 1
ATOM 4529 C CA . GLU B 1 240 ? 5.223 28.187 19.389 1 43.8 240 GLU B CA 1
ATOM 4530 C C . GLU B 1 240 ? 5.562 29.521 18.73 1 43.8 240 GLU B C 1
ATOM 4532 O O . GLU B 1 240 ? 6.178 29.554 17.663 1 43.8 240 GLU B O 1
ATOM 4537 N N . ILE B 1 241 ? 4.618 30.367 18.627 1 42.08 241 ILE B N 1
ATOM 4538 C CA . ILE B 1 241 ? 5.03 31.697 18.191 1 42.08 241 ILE B CA 1
ATOM 4539 C C . ILE B 1 241 ? 6.555 31.785 18.175 1 42.08 241 ILE B C 1
ATOM 4541 O O . ILE B 1 241 ? 7.139 32.378 17.265 1 42.08 241 ILE B O 1
ATOM 4545 N N . ASN B 1 242 ? 7.18 31.469 19.415 1 38.32 242 ASN B N 1
ATOM 4546 C CA . ASN B 1 242 ? 8.567 31.8 19.724 1 38.32 242 ASN B CA 1
ATOM 4547 C C . ASN B 1 242 ? 9.513 30.663 19.347 1 38.32 242 ASN B C 1
ATOM 4549 O O . ASN B 1 242 ? 10.613 30.558 19.893 1 38.32 242 ASN B O 1
ATOM 4553 N N . HIS B 1 243 ? 9.064 29.588 18.933 1 42.46 243 HIS B N 1
ATOM 4554 C CA . HIS B 1 243 ? 10.205 28.682 18.865 1 42.46 243 HIS B CA 1
ATOM 4555 C C . HIS B 1 243 ? 11.365 29.313 18.102 1 42.46 243 HIS B C 1
ATOM 4557 O O . HIS B 1 243 ? 11.184 29.804 16.985 1 42.46 243 HIS B O 1
ATOM 4563 N N . THR B 1 244 ? 12.109 29.773 18.868 1 42.37 244 THR B N 1
ATOM 4564 C CA . THR B 1 244 ? 13.441 30.267 18.535 1 42.37 244 THR B CA 1
ATOM 4565 C C . THR B 1 244 ? 14.074 29.416 17.438 1 42.37 244 THR B C 1
ATOM 4567 O O . THR B 1 244 ? 14.46 28.27 17.678 1 42.37 244 THR B O 1
ATOM 4570 N N . ARG B 1 245 ? 13.369 29.34 16.33 1 53.25 245 ARG B N 1
ATOM 4571 C CA . ARG B 1 245 ? 13.957 28.812 15.103 1 53.25 245 ARG B CA 1
ATOM 4572 C C . ARG B 1 245 ? 15.467 29.022 15.085 1 53.25 245 ARG B C 1
ATOM 4574 O O . ARG B 1 245 ? 15.959 30.074 15.499 1 53.25 245 ARG B O 1
ATOM 4581 N N . SER B 1 246 ? 16.205 28.004 15.153 1 53.58 246 SER B N 1
ATOM 4582 C CA . SER B 1 246 ? 17.662 28.086 15.145 1 53.58 246 SER B CA 1
ATOM 4583 C C . SER B 1 246 ? 18.151 29.152 14.17 1 53.58 246 SER B C 1
ATOM 4585 O O . SER B 1 246 ? 17.741 29.172 13.007 1 53.58 246 SER B O 1
ATOM 4587 N N . GLU B 1 247 ? 18.404 30.205 14.71 1 62.27 247 GLU B N 1
ATOM 4588 C CA . GLU B 1 247 ? 19.055 31.242 13.916 1 62.27 247 GLU B CA 1
ATOM 4589 C C . GLU B 1 247 ? 20.367 30.74 13.321 1 62.27 247 GLU B C 1
ATOM 4591 O O . GLU B 1 247 ? 21.077 31.489 12.647 1 62.27 247 GLU B O 1
ATOM 4596 N N . ASN B 1 248 ? 20.508 29.285 13.462 1 72.14 248 ASN B N 1
ATOM 4597 C CA . ASN B 1 248 ? 21.75 28.737 12.928 1 72.14 248 ASN B CA 1
ATOM 4598 C C . ASN B 1 248 ? 21.644 28.464 11.43 1 72.14 248 ASN B C 1
ATOM 4600 O O . ASN B 1 248 ? 20.814 27.662 10.998 1 72.14 248 ASN B O 1
ATOM 4604 N N . ASP B 1 249 ? 22.503 29.137 10.708 1 78.75 249 ASP B N 1
ATOM 4605 C CA . ASP B 1 249 ? 22.527 29.074 9.25 1 78.75 249 ASP B CA 1
ATOM 4606 C C . ASP B 1 249 ? 22.874 27.668 8.766 1 78.75 249 ASP B C 1
ATOM 4608 O O . ASP B 1 249 ? 22.57 27.305 7.628 1 78.75 249 ASP B O 1
ATOM 4612 N N . ASN B 1 250 ? 23.439 26.85 9.667 1 80.52 250 ASN B N 1
ATOM 4613 C CA . ASN B 1 250 ? 23.847 25.513 9.25 1 80.52 250 ASN B CA 1
ATOM 4614 C C . ASN B 1 250 ? 22.997 24.434 9.915 1 80.52 250 ASN B C 1
ATOM 4616 O O . ASN B 1 250 ? 23.382 23.264 9.944 1 80.52 250 ASN B O 1
ATOM 4620 N N . TYR B 1 251 ? 21.946 24.843 10.32 1 83.34 251 TYR B N 1
ATOM 4621 C CA . TYR B 1 251 ? 21.099 23.905 11.049 1 83.34 251 TYR B CA 1
ATOM 4622 C C . TYR B 1 251 ? 20.577 22.811 10.124 1 83.34 251 TYR B C 1
ATOM 4624 O O . TYR B 1 251 ? 20.171 23.088 8.993 1 83.34 251 TYR B O 1
ATOM 4632 N N . CYS B 1 252 ? 20.754 21.558 10.595 1 87.91 252 CYS B N 1
ATOM 4633 C CA . CYS B 1 252 ? 20.19 20.383 9.94 1 87.91 252 CYS B CA 1
ATOM 4634 C C . CYS B 1 252 ? 19.283 19.611 10.891 1 87.91 252 CYS B C 1
ATOM 4636 O O . CYS B 1 252 ? 19.714 19.201 11.97 1 87.91 252 CYS B O 1
ATOM 4638 N N . SER B 1 253 ? 18.131 19.449 10.486 1 81.59 253 SER B N 1
ATOM 4639 C CA . SER B 1 253 ? 17.146 18.762 11.314 1 81.59 253 SER B CA 1
ATOM 4640 C C . SER B 1 253 ? 17.573 17.327 11.606 1 81.59 253 SER B C 1
ATOM 4642 O O . SER B 1 253 ? 18.113 16.645 10.732 1 81.59 253 SER B O 1
ATOM 4644 N N . LYS B 1 254 ? 17.219 16.819 12.738 1 81.14 254 LYS B N 1
ATOM 4645 C CA . LYS B 1 254 ? 17.537 15.458 13.16 1 81.14 254 LYS B CA 1
ATOM 4646 C C . LYS B 1 254 ? 16.771 14.432 12.33 1 81.14 254 LYS B C 1
ATOM 4648 O O . LYS B 1 254 ? 17.113 13.248 12.327 1 81.14 254 LYS B O 1
ATOM 4653 N N . ILE B 1 255 ? 15.816 14.893 11.636 1 77.49 255 ILE B N 1
ATOM 4654 C CA . ILE B 1 255 ? 14.991 14.002 10.827 1 77.49 255 ILE B CA 1
ATOM 4655 C C . ILE B 1 255 ? 15.836 13.383 9.716 1 77.49 255 ILE B C 1
ATOM 4657 O O . ILE B 1 255 ? 15.48 12.339 9.165 1 77.49 255 ILE B O 1
ATOM 4661 N N . PHE B 1 256 ? 17.008 14.069 9.404 1 88.51 256 PHE B N 1
ATOM 4662 C CA . PHE B 1 256 ? 17.864 13.586 8.327 1 88.51 256 PHE B CA 1
ATOM 4663 C C . PHE B 1 256 ? 18.996 12.728 8.878 1 88.51 256 PHE B C 1
ATOM 4665 O O . PHE B 1 256 ? 19.764 12.139 8.114 1 88.51 256 PHE B O 1
ATOM 4672 N N . ASP B 1 257 ? 19.109 12.564 10.167 1 89.9 257 ASP B N 1
ATOM 4673 C CA . ASP B 1 257 ? 20.188 11.814 10.802 1 89.9 257 ASP B CA 1
ATOM 4674 C C . ASP B 1 257 ? 20.059 10.319 10.52 1 89.9 257 ASP B C 1
ATOM 4676 O O . ASP B 1 257 ? 18.972 9.834 10.201 1 89.9 257 ASP B O 1
ATOM 4680 N N . PRO B 1 258 ? 21.154 9.659 10.685 1 92.34 258 PRO B N 1
ATOM 4681 C CA . PRO B 1 258 ? 21.078 8.202 10.551 1 92.34 258 PRO B CA 1
ATOM 4682 C C . PRO B 1 258 ? 20.092 7.571 11.532 1 92.34 258 PRO B C 1
ATOM 4684 O O . PRO B 1 258 ? 19.905 8.081 12.64 1 92.34 258 PRO B O 1
ATOM 4687 N N . LEU B 1 259 ? 19.51 6.527 11.084 1 88.65 259 LEU B N 1
ATOM 4688 C CA . LEU B 1 259 ? 18.527 5.832 11.907 1 88.65 259 LEU B CA 1
ATOM 4689 C C . LEU B 1 259 ? 19.19 5.191 13.121 1 88.65 259 LEU B C 1
ATOM 4691 O O . LEU B 1 259 ? 20.274 4.614 13.009 1 88.65 259 LEU B O 1
ATOM 4695 N N . GLU B 1 260 ? 18.569 5.362 14.173 1 86.27 260 GLU B N 1
ATOM 4696 C CA . 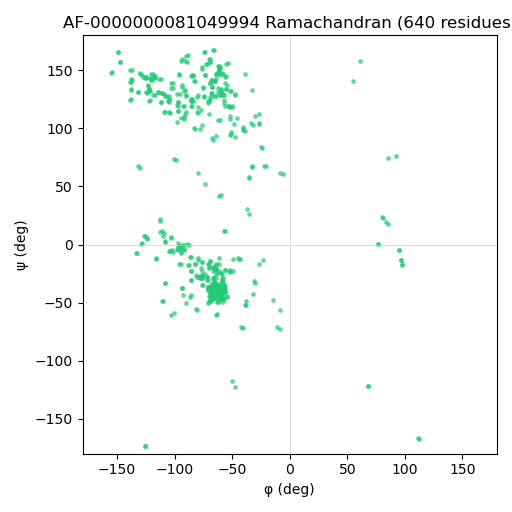GLU B 1 260 ? 18.978 4.611 15.356 1 86.27 260 GLU B CA 1
ATOM 4697 C C . GLU B 1 260 ? 18.562 3.146 15.251 1 86.27 260 GLU B C 1
ATOM 4699 O O . GLU B 1 260 ? 17.748 2.787 14.398 1 86.27 260 GLU B O 1
ATOM 4704 N N . GLU B 1 261 ? 19.058 2.311 16.042 1 84.06 261 GLU B N 1
ATOM 4705 C CA . GLU B 1 261 ? 18.794 0.876 15.999 1 84.06 261 GLU B CA 1
ATOM 4706 C C . GLU B 1 261 ? 17.31 0.581 16.196 1 84.06 261 GLU B C 1
ATOM 4708 O O . GLU B 1 261 ? 16.745 -0.274 15.511 1 84.06 261 GLU B O 1
ATOM 4713 N N . TRP B 1 262 ? 16.723 1.363 17.097 1 79.62 262 TRP B N 1
ATOM 4714 C CA . TRP B 1 262 ? 15.324 1.094 17.416 1 79.62 262 TRP B CA 1
ATOM 4715 C C . TRP B 1 262 ? 14.406 1.6 16.309 1 79.62 262 TRP B C 1
ATOM 4717 O O . TRP B 1 262 ? 13.244 1.195 16.224 1 79.62 262 TRP B O 1
ATOM 4727 N N . GLU B 1 263 ? 14.933 2.448 15.411 1 80.62 263 GLU B N 1
ATOM 4728 C CA . GLU B 1 263 ? 14.132 3.001 14.323 1 80.62 263 GLU B CA 1
ATOM 4729 C C . GLU B 1 263 ? 14.154 2.085 13.102 1 80.62 263 GLU B C 1
ATOM 4731 O O . GLU B 1 263 ? 13.319 2.218 12.205 1 80.62 263 GLU B O 1
ATOM 4736 N N . GLN B 1 264 ? 15.115 1.239 13.11 1 83.7 264 GLN B N 1
ATOM 4737 C CA . GLN B 1 264 ? 15.293 0.405 11.926 1 83.7 264 GLN B CA 1
ATOM 4738 C C . GLN B 1 264 ? 14.125 -0.562 11.754 1 83.7 264 GLN B C 1
ATOM 4740 O O . GLN B 1 264 ? 13.598 -1.088 12.736 1 83.7 264 GLN B O 1
ATOM 4745 N N . PRO B 1 265 ? 13.763 -0.716 10.53 1 80.78 265 PRO B N 1
ATOM 4746 C CA . PRO B 1 265 ? 12.729 -1.728 10.301 1 80.78 265 PRO B CA 1
ATOM 4747 C C . PRO B 1 265 ? 13.171 -3.129 10.717 1 80.78 265 PRO B C 1
ATOM 4749 O O . PRO B 1 265 ? 14.368 -3.43 10.711 1 80.78 265 PRO B O 1
ATOM 4752 N N . GLU B 1 266 ? 12.181 -3.925 11.043 1 82.56 266 GLU B N 1
ATOM 4753 C CA . GLU B 1 266 ? 12.505 -5.318 11.336 1 82.56 266 GLU B CA 1
ATOM 4754 C C . GLU B 1 266 ? 13.17 -5.993 10.14 1 82.56 266 GLU B C 1
ATOM 4756 O O . GLU B 1 266 ? 12.679 -5.895 9.013 1 82.56 266 GLU B O 1
ATOM 4761 N N . SER B 1 267 ? 14.169 -6.651 10.346 1 83.61 267 SER B N 1
ATOM 4762 C CA . SER B 1 267 ? 15.058 -7.165 9.31 1 83.61 267 SER B CA 1
ATOM 4763 C C . SER B 1 267 ? 14.348 -8.189 8.431 1 83.61 267 SER B C 1
ATOM 4765 O O . SER B 1 267 ? 14.768 -8.443 7.3 1 83.61 267 SER B O 1
ATOM 4767 N N . TYR B 1 268 ? 13.287 -8.759 8.959 1 84.98 268 TYR B N 1
ATOM 4768 C CA . TYR B 1 268 ? 12.673 -9.84 8.196 1 84.98 268 TYR B CA 1
ATOM 4769 C C . TYR B 1 268 ? 11.493 -9.328 7.377 1 84.98 268 TYR B C 1
ATOM 4771 O O . TYR B 1 268 ? 10.886 -10.081 6.613 1 84.98 268 TYR B O 1
ATOM 4779 N N . ARG B 1 269 ? 11.232 -8.097 7.452 1 83.49 269 ARG B N 1
ATOM 4780 C CA . ARG B 1 269 ? 10.105 -7.543 6.71 1 83.49 269 ARG B CA 1
ATOM 4781 C C . ARG B 1 269 ? 10.503 -7.213 5.275 1 83.49 269 ARG B C 1
ATOM 4783 O O . ARG B 1 269 ? 11.645 -6.83 5.015 1 83.49 269 ARG B O 1
ATOM 4790 N N . SER B 1 270 ? 9.522 -7.411 4.418 1 83.83 270 SER B N 1
ATOM 4791 C CA . SER B 1 270 ? 9.729 -6.984 3.039 1 83.83 270 SER B CA 1
ATOM 4792 C C . SER B 1 270 ? 9.99 -5.484 2.958 1 83.83 270 SER B C 1
ATOM 4794 O O . SER B 1 270 ? 9.314 -4.694 3.621 1 83.83 270 SER B O 1
ATOM 4796 N N . GLY B 1 271 ? 11.091 -5.105 2.257 1 82.36 271 GLY B N 1
ATOM 4797 C CA . GLY B 1 271 ? 11.407 -3.696 2.086 1 82.36 271 GLY B CA 1
ATOM 4798 C C . GLY B 1 271 ? 12.386 -3.174 3.121 1 82.36 271 GLY B C 1
ATOM 4799 O O . GLY B 1 271 ? 12.789 -2.01 3.071 1 82.36 271 GLY B O 1
ATOM 4800 N N . SER B 1 272 ? 12.777 -3.99 4.114 1 84.36 272 SER B N 1
ATOM 4801 C CA . SER B 1 272 ? 13.685 -3.552 5.169 1 84.36 272 SER B CA 1
ATOM 4802 C C . SER B 1 272 ? 15.101 -3.36 4.636 1 84.36 272 SER B C 1
ATOM 4804 O O . SER B 1 272 ? 15.927 -2.705 5.274 1 84.36 272 SER B O 1
ATOM 4806 N N . GLY B 1 273 ? 15.384 -3.896 3.495 1 85.29 273 GLY B N 1
ATOM 4807 C CA . GLY B 1 273 ? 16.737 -3.888 2.962 1 85.29 273 GLY B CA 1
ATOM 4808 C C . GLY B 1 273 ? 17.645 -4.908 3.623 1 85.29 273 GLY B C 1
ATOM 4809 O O . GLY B 1 273 ? 18.815 -5.035 3.257 1 85.29 273 GLY B O 1
ATOM 4810 N N . LYS B 1 274 ? 17.094 -5.676 4.599 1 87.48 274 LYS B N 1
ATOM 4811 C CA . LYS B 1 274 ? 17.895 -6.651 5.334 1 87.48 274 LYS B CA 1
ATOM 4812 C C . LYS B 1 274 ? 17.257 -8.036 5.284 1 87.48 274 LYS B C 1
ATOM 4814 O O . LYS B 1 274 ? 17.677 -8.945 6.003 1 87.48 274 LYS B O 1
ATOM 4819 N N . ALA B 1 275 ? 16.273 -8.172 4.541 1 86.34 275 ALA B N 1
ATOM 4820 C CA . ALA B 1 275 ? 15.528 -9.427 4.485 1 86.34 275 ALA B CA 1
ATOM 4821 C C . ALA B 1 275 ? 16.437 -10.587 4.09 1 86.34 275 ALA B C 1
ATOM 4823 O O . ALA B 1 275 ? 16.242 -11.718 4.542 1 86.34 275 ALA B O 1
ATOM 4824 N N . LEU B 1 276 ? 17.478 -10.334 3.324 1 89 276 LEU B N 1
ATOM 4825 C CA . LEU B 1 276 ? 18.356 -11.382 2.817 1 89 276 LEU B CA 1
ATOM 4826 C C . LEU B 1 276 ? 19.351 -11.822 3.886 1 89 276 LEU B C 1
ATOM 4828 O O . LEU B 1 276 ? 19.991 -12.867 3.752 1 89 276 LEU B O 1
ATOM 4832 N N . GLN B 1 277 ? 19.384 -10.96 4.948 1 89.94 277 GLN B N 1
ATOM 4833 C CA . GLN B 1 277 ? 20.264 -11.331 6.051 1 89.94 277 GLN B CA 1
ATOM 4834 C C . GLN B 1 277 ? 19.636 -12.425 6.911 1 89.94 277 GLN B C 1
ATOM 4836 O O . GLN B 1 277 ? 20.345 -13.175 7.585 1 89.94 277 GLN B O 1
ATOM 4841 N N . ARG B 1 278 ? 18.337 -12.515 6.959 1 90.28 278 ARG B N 1
ATOM 4842 C CA . ARG B 1 278 ? 17.583 -13.541 7.673 1 90.28 278 ARG B CA 1
ATOM 4843 C C . ARG B 1 278 ? 16.505 -14.148 6.782 1 90.28 278 ARG B C 1
ATOM 4845 O O . ARG B 1 278 ? 15.312 -14.025 7.069 1 90.28 278 ARG B O 1
ATOM 4852 N N . PRO B 1 279 ? 16.923 -14.835 5.799 1 90.6 279 PRO B N 1
ATOM 4853 C CA . PRO B 1 279 ? 15.985 -15.299 4.773 1 90.6 279 PRO B CA 1
ATOM 4854 C C . PRO B 1 279 ? 14.94 -16.267 5.324 1 90.6 279 PRO B C 1
ATOM 4856 O O . PRO B 1 279 ? 13.774 -16.214 4.925 1 90.6 279 PRO B O 1
ATOM 4859 N N . LEU B 1 280 ? 15.293 -17.186 6.25 1 92.68 280 LEU B N 1
ATOM 4860 C CA . LEU B 1 280 ? 14.344 -18.161 6.776 1 92.68 280 LEU B CA 1
ATOM 4861 C C . LEU B 1 280 ? 13.24 -17.47 7.57 1 92.68 280 LEU B C 1
ATOM 4863 O O . LEU B 1 280 ? 12.066 -17.829 7.45 1 92.68 280 LEU B O 1
ATOM 4867 N N . ARG B 1 281 ? 13.628 -16.494 8.339 1 91.72 281 ARG B N 1
ATOM 4868 C CA . ARG B 1 281 ? 12.631 -15.747 9.098 1 91.72 281 ARG B CA 1
ATOM 4869 C C . ARG B 1 281 ? 11.73 -14.938 8.171 1 91.72 281 ARG B C 1
ATOM 4871 O O . ARG B 1 281 ? 10.53 -14.806 8.423 1 91.72 281 ARG B O 1
ATOM 4878 N N . HIS B 1 282 ? 12.305 -14.403 7.142 1 90.61 282 HIS B N 1
ATOM 4879 C CA . HIS B 1 282 ? 11.544 -13.652 6.149 1 90.61 282 HIS B CA 1
ATOM 4880 C C . HIS B 1 282 ? 10.504 -14.535 5.468 1 90.61 282 HIS B C 1
ATOM 4882 O O . HIS B 1 282 ? 9.338 -14.15 5.35 1 90.61 282 HIS B O 1
ATOM 4888 N N . ILE B 1 283 ? 10.915 -15.693 5.141 1 90.59 283 ILE B N 1
ATOM 4889 C CA . ILE B 1 283 ? 10.022 -16.642 4.485 1 90.59 283 ILE B CA 1
ATOM 4890 C C . ILE B 1 283 ? 8.931 -17.083 5.459 1 90.59 283 ILE B C 1
ATOM 4892 O O . ILE B 1 283 ? 7.752 -17.13 5.1 1 90.59 283 ILE B O 1
ATOM 4896 N N . TRP B 1 284 ? 9.331 -17.35 6.635 1 91.72 284 TRP B N 1
ATOM 4897 C CA . TRP B 1 284 ? 8.377 -17.795 7.645 1 91.72 284 TRP B CA 1
ATOM 4898 C C . TRP B 1 284 ? 7.322 -16.725 7.907 1 91.72 284 TRP B C 1
ATOM 4900 O O . TRP B 1 284 ? 6.132 -17.031 8.015 1 91.72 284 TRP B O 1
ATOM 4910 N N . LYS B 1 285 ? 7.727 -15.558 7.985 1 87.15 285 LYS B N 1
ATOM 4911 C CA . LYS B 1 285 ? 6.779 -14.462 8.165 1 87.15 285 LYS B CA 1
ATOM 4912 C C . LYS B 1 285 ? 5.823 -14.362 6.98 1 87.15 285 LYS B C 1
ATOM 4914 O O . LYS B 1 285 ? 4.629 -14.115 7.158 1 87.15 285 LYS B O 1
ATOM 4919 N N . GLY B 1 286 ? 6.37 -14.531 5.813 1 85.57 286 GLY B N 1
ATOM 4920 C CA . GLY B 1 286 ? 5.527 -14.538 4.628 1 85.57 286 GLY B CA 1
ATOM 4921 C C . GLY B 1 286 ? 4.489 -15.643 4.641 1 85.57 286 GLY B C 1
ATOM 4922 O O . GLY B 1 286 ? 3.325 -15.413 4.308 1 85.57 286 GLY B O 1
ATOM 4923 N N . VAL B 1 287 ? 4.894 -16.763 5.086 1 88.7 287 VAL B N 1
ATOM 4924 C CA . VAL B 1 287 ? 3.989 -17.906 5.147 1 88.7 287 VAL B CA 1
ATOM 4925 C C . VAL B 1 287 ? 2.902 -17.651 6.19 1 88.7 287 VAL B C 1
ATOM 4927 O O . VAL B 1 287 ? 1.711 -17.776 5.897 1 88.7 287 VAL B O 1
ATOM 4930 N N . ARG B 1 288 ? 3.292 -17.199 7.295 1 86.49 288 ARG B N 1
ATOM 4931 C CA . ARG B 1 288 ? 2.347 -16.976 8.384 1 86.49 288 ARG B CA 1
ATOM 4932 C C . ARG B 1 288 ? 1.373 -15.854 8.043 1 86.49 288 ARG B C 1
ATOM 4934 O O . ARG B 1 288 ? 0.196 -15.915 8.406 1 86.49 288 ARG B O 1
ATOM 4941 N N . GLY B 1 289 ? 1.831 -14.899 7.369 1 80.62 289 GLY B N 1
ATOM 4942 C CA . GLY B 1 289 ? 1.024 -13.721 7.096 1 80.62 289 GLY B CA 1
ATOM 4943 C C . GLY B 1 289 ? 0.077 -13.904 5.925 1 80.62 289 GLY B C 1
ATOM 4944 O O . GLY B 1 289 ? -0.886 -13.149 5.775 1 80.62 289 GLY B O 1
ATOM 4945 N N . SER B 1 290 ? 0.311 -14.901 5.097 1 82.46 290 SER B N 1
ATOM 4946 C CA . SER B 1 290 ? -0.469 -14.964 3.865 1 82.46 290 SER B CA 1
ATOM 4947 C C . SER B 1 290 ? -1.085 -16.346 3.672 1 82.46 290 SER B C 1
ATOM 4949 O O . SER B 1 290 ? -1.729 -16.607 2.654 1 82.46 290 SER B O 1
ATOM 4951 N N . PHE B 1 291 ? -0.827 -17.196 4.599 1 85.76 291 PHE B N 1
ATOM 4952 C CA . PHE B 1 291 ? -1.364 -18.547 4.49 1 85.76 291 PHE B CA 1
ATOM 4953 C C . PHE B 1 291 ? -2.882 -18.539 4.626 1 85.76 291 PHE B C 1
ATOM 4955 O O . PHE B 1 291 ? -3.428 -17.872 5.508 1 85.76 291 PHE B O 1
ATOM 4962 N N . GLY B 1 292 ? -3.574 -19.104 3.733 1 84.66 292 GLY B N 1
ATOM 4963 C CA . GLY B 1 292 ? -5.02 -19.25 3.782 1 84.66 292 GLY B CA 1
ATOM 4964 C C . GLY B 1 292 ? -5.499 -20.611 3.314 1 84.66 292 GLY B C 1
ATOM 4965 O O . GLY B 1 292 ? -5.167 -21.045 2.209 1 84.66 292 GLY B O 1
ATOM 4966 N N . LEU B 1 293 ? -6.212 -21.226 4.127 1 87.32 293 LEU B N 1
ATOM 4967 C CA . LEU B 1 293 ? -6.837 -22.487 3.743 1 87.32 293 LEU B CA 1
ATOM 4968 C C . LEU B 1 293 ? -8.005 -22.247 2.792 1 87.32 293 LEU B C 1
ATOM 4970 O O . LEU B 1 293 ? -8.65 -21.197 2.847 1 87.32 293 LEU B O 1
ATOM 4974 N N . PRO B 1 294 ? -8.126 -23.17 1.931 1 88.76 294 PRO B N 1
ATOM 4975 C CA . PRO B 1 294 ? -9.242 -23.005 0.997 1 88.76 294 PRO B CA 1
ATOM 4976 C C . PRO B 1 294 ? -10.598 -22.972 1.698 1 88.76 294 PRO B C 1
ATOM 4978 O O . PRO B 1 294 ? -10.718 -23.425 2.84 1 88.76 294 PRO B O 1
ATOM 4981 N N . TRP B 1 295 ? -11.605 -22.289 1.125 1 82.54 295 TRP B N 1
ATOM 4982 C CA . TRP B 1 295 ? -12.974 -22.294 1.63 1 82.54 295 TRP B CA 1
ATOM 4983 C C . TRP B 1 295 ? -13.443 -23.716 1.918 1 82.54 295 TRP B C 1
ATOM 4985 O O . TRP B 1 295 ? -13.158 -24.639 1.151 1 82.54 295 TRP B O 1
ATOM 4995 N N . PRO B 1 296 ? -13.875 -23.839 2.9 1 81.17 296 PRO B N 1
ATOM 4996 C CA . PRO B 1 296 ? -14.447 -22.982 3.941 1 81.17 296 PRO B CA 1
ATOM 4997 C C . PRO B 1 296 ? -13.571 -22.906 5.189 1 81.17 296 PRO B C 1
ATOM 4999 O O . PRO B 1 296 ? -14.004 -22.387 6.221 1 81.17 296 PRO B O 1
ATOM 5002 N N . PHE B 1 297 ? -12.398 -23.391 5.062 1 82.75 297 PHE B N 1
ATOM 5003 C CA . PHE B 1 297 ? -11.607 -23.615 6.266 1 82.75 297 PHE B CA 1
ATOM 5004 C C . PHE B 1 297 ? -11.023 -22.305 6.782 1 82.75 297 PHE B C 1
ATOM 5006 O O . PHE B 1 297 ? -10.658 -22.2 7.955 1 82.75 297 PHE B O 1
ATOM 5013 N N . SER B 1 298 ? -10.786 -21.386 5.927 1 75.44 298 SER B N 1
ATOM 5014 C CA . SER B 1 298 ? -10.263 -20.11 6.405 1 75.44 298 SER B CA 1
ATOM 5015 C C . SER B 1 298 ? -10.757 -18.953 5.544 1 75.44 298 SER B C 1
ATOM 5017 O O . SER B 1 298 ? -11.242 -19.163 4.43 1 75.44 298 SER B O 1
ATOM 5019 N N . ARG B 1 299 ? -10.691 -17.802 6.263 1 72.05 299 ARG B N 1
ATOM 5020 C CA . ARG B 1 299 ? -10.991 -16.582 5.522 1 72.05 299 ARG B CA 1
ATOM 5021 C C . ARG B 1 299 ? -9.75 -16.058 4.806 1 72.05 299 ARG B C 1
ATOM 5023 O O . ARG B 1 299 ? -8.654 -16.06 5.37 1 72.05 299 ARG B O 1
ATOM 5030 N N . HIS B 1 300 ? -9.843 -15.873 3.599 1 72.84 300 HIS B N 1
ATOM 5031 C CA . HIS B 1 300 ? -8.783 -15.258 2.809 1 72.84 300 HIS B CA 1
ATOM 5032 C C . HIS B 1 300 ? -8.513 -13.829 3.266 1 72.84 300 HIS B C 1
ATOM 5034 O O . HIS B 1 300 ? -9.444 -13.097 3.611 1 72.84 300 HIS B O 1
ATOM 5040 N N . PRO B 1 301 ? -7.185 -13.523 3.486 1 71.64 301 PRO B N 1
ATOM 5041 C CA . PRO B 1 301 ? -6.903 -12.126 3.826 1 71.64 301 PRO B CA 1
ATOM 5042 C C . PRO B 1 301 ? -7.519 -11.142 2.834 1 71.64 301 PRO B C 1
ATOM 5044 O O . PRO B 1 301 ? -7.462 -11.363 1.622 1 71.64 301 PRO B O 1
ATOM 5047 N N . VAL B 1 302 ? -8.145 -10.203 3.376 1 69.41 302 VAL B N 1
ATOM 5048 C CA . VAL B 1 302 ? -8.852 -9.229 2.551 1 69.41 302 VAL B CA 1
ATOM 5049 C C . VAL B 1 302 ? -7.875 -8.165 2.055 1 69.41 302 VAL B C 1
ATOM 5051 O O . VAL B 1 302 ? -6.921 -7.815 2.754 1 69.41 302 VAL B O 1
ATOM 5054 N N . GLY B 1 303 ? -8.056 -7.775 0.865 1 69.74 303 GLY B N 1
ATOM 5055 C CA . GLY B 1 303 ? -7.382 -6.596 0.343 1 69.74 303 GLY B CA 1
ATOM 5056 C C . GLY B 1 303 ? -5.978 -6.883 -0.155 1 69.74 303 GLY B C 1
ATOM 5057 O O . GLY B 1 303 ? -5.145 -5.979 -0.234 1 69.74 303 GLY B O 1
ATOM 5058 N N . LEU B 1 304 ? -5.694 -8.094 -0.415 1 70 304 LEU B N 1
ATOM 5059 C CA . LEU B 1 304 ? -4.343 -8.451 -0.834 1 70 304 LEU B CA 1
ATOM 5060 C C . LEU B 1 304 ? -3.957 -7.712 -2.11 1 70 304 LEU B C 1
ATOM 5062 O O . LEU B 1 304 ? -2.773 -7.479 -2.363 1 70 304 LEU B O 1
ATOM 5066 N N . ARG B 1 305 ? -5.001 -7.333 -2.869 1 73.78 305 ARG B N 1
ATOM 5067 C CA . ARG B 1 305 ? -4.713 -6.663 -4.133 1 73.78 305 ARG B CA 1
ATOM 5068 C C . ARG B 1 305 ? -4.989 -5.166 -4.035 1 73.78 305 ARG B C 1
ATOM 5070 O O . ARG B 1 305 ? -4.827 -4.434 -5.014 1 73.78 305 ARG B O 1
ATOM 5077 N N . GLN B 1 306 ? -5.502 -4.869 -2.92 1 65.05 306 GLN B N 1
ATOM 5078 C CA . GLN B 1 306 ? -5.964 -3.487 -2.845 1 65.05 306 GLN B CA 1
ATOM 5079 C C . GLN B 1 306 ? -4.876 -2.573 -2.288 1 65.05 306 GLN B C 1
ATOM 5081 O O . GLN B 1 306 ? -4.135 -2.961 -1.382 1 65.05 306 GLN B O 1
ATOM 5086 N N . THR B 1 307 ? -4.397 -1.763 -3.205 1 61.78 307 THR B N 1
ATOM 5087 C CA . THR B 1 307 ? -3.569 -0.647 -2.761 1 61.78 307 THR B CA 1
ATOM 5088 C C . THR B 1 307 ? -4.411 0.614 -2.588 1 61.78 307 THR B C 1
ATOM 5090 O O . THR B 1 307 ? -5.573 0.653 -2.998 1 61.78 307 THR B O 1
ATOM 5093 N N . GLN B 1 308 ? -3.974 1.475 -1.848 1 62.46 308 GLN B N 1
ATOM 5094 C CA . GLN B 1 308 ? -4.685 2.743 -1.727 1 62.46 308 GLN B CA 1
ATOM 5095 C C . GLN B 1 308 ? -4.983 3.34 -3.1 1 62.46 308 GLN B C 1
ATOM 5097 O O . GLN B 1 308 ? -4.114 3.36 -3.975 1 62.46 308 GLN B O 1
ATOM 5102 N N . LEU B 1 309 ? -6.339 3.517 -3.373 1 61.19 309 LEU B N 1
ATOM 5103 C CA . LEU B 1 309 ? -6.789 4.183 -4.59 1 61.19 309 LEU B CA 1
ATOM 5104 C C . LEU B 1 309 ? -6.332 5.637 -4.616 1 61.19 309 LEU B C 1
ATOM 5106 O O . LEU B 1 309 ? -6.055 6.224 -3.567 1 61.19 309 LEU B O 1
ATOM 5110 N N . PRO B 1 310 ? -6.05 6.129 -5.868 1 57.98 310 PRO B N 1
ATOM 5111 C CA . PRO B 1 310 ? -5.81 7.573 -5.899 1 57.98 310 PRO B CA 1
ATOM 5112 C C . PRO B 1 310 ? -7.009 8.381 -5.406 1 57.98 310 PRO B C 1
ATOM 5114 O O . PRO B 1 310 ? -8.155 8.032 -5.699 1 57.98 310 PRO B O 1
ATOM 5117 N N . PRO B 1 311 ? -6.759 9.298 -4.552 1 59.81 311 PRO B N 1
ATOM 5118 C CA . PRO B 1 311 ? -7.864 10.199 -4.217 1 59.81 311 PRO B CA 1
ATOM 5119 C C . PRO B 1 311 ? -8.36 10.998 -5.42 1 59.81 311 PRO B C 1
ATOM 5121 O O . PRO B 1 311 ? -7.638 11.14 -6.411 1 59.81 311 PRO B O 1
ATOM 5124 N N . PRO B 1 312 ? -9.69 11.32 -5.444 1 57.03 312 PRO B N 1
ATOM 5125 C CA . PRO B 1 312 ? -10.206 12.099 -6.571 1 57.03 312 PRO B CA 1
ATOM 5126 C C . PRO B 1 312 ? -9.407 13.377 -6.82 1 57.03 312 PRO B C 1
ATOM 5128 O O . PRO B 1 312 ? -9.011 14.057 -5.87 1 57.03 312 PRO B O 1
ATOM 5131 N N . LEU B 1 313 ? -8.613 13.364 -8.066 1 50.91 313 LEU B N 1
ATOM 5132 C CA . LEU B 1 313 ? -7.908 14.589 -8.43 1 50.91 313 LEU B CA 1
ATOM 5133 C C . LEU B 1 313 ? -8.889 15.737 -8.643 1 50.91 313 LEU B C 1
ATOM 5135 O O . LEU B 1 313 ? -10.042 15.513 -9.016 1 50.91 313 LEU B O 1
ATOM 5139 N N . ARG B 1 314 ? -8.468 16.95 -8.405 1 48 314 ARG B N 1
ATOM 5140 C CA . ARG B 1 314 ? -9.292 18.134 -8.624 1 48 314 ARG B CA 1
ATOM 5141 C C . ARG B 1 314 ? -9.793 18.194 -10.063 1 48 314 ARG B C 1
ATOM 5143 O O . ARG B 1 314 ? -9.131 17.698 -10.977 1 48 314 ARG B O 1
ATOM 5150 N N . ARG B 1 315 ? -11.116 18.595 -10.324 1 43.17 315 ARG B N 1
ATOM 5151 C CA . ARG B 1 315 ? -11.808 18.823 -11.589 1 43.17 315 ARG B CA 1
ATOM 5152 C C . ARG B 1 315 ? -10.884 19.485 -12.606 1 43.17 315 ARG B C 1
ATOM 5154 O O . ARG B 1 315 ? -10.945 19.179 -13.799 1 43.17 315 ARG B O 1
ATOM 5161 N N . ASP B 1 316 ? -10.26 20.482 -12.379 1 40.07 316 ASP B N 1
ATOM 5162 C CA . ASP B 1 316 ? -9.612 21.235 -13.448 1 40.07 316 ASP B CA 1
ATOM 5163 C C . ASP B 1 316 ? -8.471 20.434 -14.07 1 40.07 316 ASP B C 1
ATOM 5165 O O . ASP B 1 316 ? -8.133 20.631 -15.239 1 40.07 316 ASP B O 1
ATOM 5169 N N . GLU B 1 317 ? -7.66 19.825 -13.46 1 37.13 317 GLU B N 1
ATOM 5170 C CA . GLU B 1 317 ? -6.519 19.164 -14.088 1 37.13 317 GLU B CA 1
ATOM 5171 C C . GLU B 1 317 ? -6.939 17.863 -14.765 1 37.13 317 GLU B C 1
ATOM 5173 O O . GLU B 1 317 ? -6.141 17.234 -15.463 1 37.13 317 GLU B O 1
ATOM 5178 N N . TYR B 1 318 ? -7.869 17.133 -14.492 1 32.68 318 TYR B N 1
ATOM 5179 C CA . TYR B 1 318 ? -8.295 16.018 -15.331 1 32.68 318 TYR B CA 1
ATOM 5180 C C . TYR B 1 318 ? -8.543 16.476 -16.763 1 32.68 318 TYR B C 1
ATOM 5182 O O . TYR B 1 318 ? -8.906 15.671 -17.625 1 32.68 318 TYR B O 1
ATOM 5190 N N . GLN B 1 319 ? -8.775 17.601 -16.982 1 31.58 319 GLN B N 1
ATOM 5191 C CA . GLN B 1 319 ? -9.096 17.839 -18.385 1 31.58 319 GLN B CA 1
ATOM 5192 C C . GLN B 1 319 ? -7.899 17.535 -19.282 1 31.58 319 GLN B C 1
ATOM 5194 O O . GLN B 1 319 ? -7.997 17.625 -20.508 1 31.58 319 GLN B O 1
ATOM 5199 N N . LYS B 1 320 ? -6.613 17.604 -18.816 1 30.14 320 LYS B N 1
ATOM 5200 C CA . LYS B 1 320 ? -5.804 17.177 -19.954 1 30.14 320 LYS B CA 1
ATOM 5201 C C . LYS B 1 320 ? -5.489 15.686 -19.876 1 30.14 320 LYS B C 1
ATOM 5203 O O . LYS B 1 320 ? -5.052 15.193 -18.834 1 30.14 320 LYS B O 1
ATOM 5208 N N . PRO B 1 321 ? -6.054 14.852 -20.704 1 28.77 321 PRO B N 1
ATOM 5209 C CA . PRO B 1 321 ? -5.72 13.44 -20.903 1 28.77 321 PRO B CA 1
ATOM 5210 C C . PRO B 1 321 ? -4.236 13.149 -20.691 1 28.77 321 PRO B C 1
ATOM 5212 O O . PRO B 1 321 ? -3.381 13.849 -21.239 1 28.77 321 PRO B O 1
ATOM 5215 N N . LEU B 1 322 ? -3.857 12.549 -19.494 1 22.23 322 LEU B N 1
ATOM 5216 C CA . LEU B 1 322 ? -2.502 12.035 -19.66 1 22.23 322 LEU B CA 1
ATOM 5217 C C . LEU B 1 322 ? -2.42 11.094 -20.858 1 22.23 322 LEU B C 1
ATOM 5219 O O . LEU B 1 322 ? -3.269 10.214 -21.02 1 22.23 322 LEU B O 1
#

Nearest PDB structures (foldseek):
  8ev8-assembly1_C  TM=3.931E-01  e=2.090E-06  Homo sapiens
  7n15-assembly1_A  TM=3.913E-01  e=3.021E-06  Caenorhabditis elegans
  7rhl-assembly1_A  TM=3.117E-01  e=6.228E-07  Homo sapiens
  8euc-assembly1_A  TM=3.570E-01  e=7.790E-06  Homo sapiens
  8eu3-assembly1_C  TM=3.596E-01  e=2.904E-05  Homo sapiens

Solvent-accessible surface area (backbone atoms only — not comparable to full-atom values): 33474 Å² total; per-residue (Å²): 129,65,72,40,72,65,28,65,34,49,50,50,16,49,48,24,49,39,51,31,34,31,40,68,37,69,63,57,28,30,46,25,46,25,50,16,26,51,24,44,40,45,31,68,72,70,48,49,65,72,74,76,76,63,91,73,84,76,79,66,53,80,66,55,62,22,59,53,57,52,51,49,27,53,50,36,31,48,30,18,41,33,44,34,51,49,54,56,57,58,30,44,59,63,90,64,53,72,69,53,44,23,54,45,38,37,42,20,52,54,30,8,50,29,60,44,52,38,51,71,62,45,52,78,55,55,39,82,45,76,43,49,56,68,39,73,57,68,55,87,55,30,36,39,35,32,51,28,11,34,35,36,39,33,35,21,57,80,93,39,81,67,51,73,46,78,43,42,30,73,37,61,51,48,63,52,64,59,27,71,57,46,69,82,36,89,43,67,76,49,47,72,50,38,31,23,73,24,59,22,38,31,39,36,31,45,45,76,55,47,54,52,37,44,60,27,62,78,37,28,37,38,47,27,19,53,44,26,52,42,30,46,48,51,44,45,48,65,66,37,76,64,64,76,62,73,88,48,53,76,37,58,39,72,58,42,44,81,76,50,79,84,48,48,64,59,44,43,38,70,40,46,36,33,23,78,78,39,48,68,59,23,50,49,49,46,48,69,73,28,55,30,51,40,73,83,75,33,77,62,78,77,49,83,74,38,52,45,38,74,38,44,65,42,78,77,62,65,68,58,78,127,130,64,72,41,68,57,21,60,35,50,49,50,15,49,49,23,51,40,52,32,36,31,40,69,36,68,62,56,27,29,46,25,47,25,52,16,26,50,25,43,40,46,29,66,73,70,45,56,59,70,60,75,76,63,91,71,83,75,80,66,53,79,68,58,61,22,56,53,57,52,52,49,28,52,52,34,30,50,29,19,41,33,44,33,50,48,54,55,57,55,30,44,60,62,90,63,53,73,68,53,44,24,54,43,38,37,42,19,53,52,30,8,49,29,60,44,52,38,50,71,61,45,51,78,55,54,40,81,43,76,41,49,54,69,40,73,56,69,57,87,55,31,36,38,36,31,51,29,11,33,35,35,39,33,34,20,58,80,93,39,82,68,49,72,44,77,41,41,31,74,34,63,51,51,61,51,64,62,24,71,58,47,68,82,37,90,44,67,80,48,48,72,49,39,32,24,73,25,60,22,37,30,40,37,30,44,46,75,56,47,53,52,37,44,57,28,62,77,38,27,38,37,47,27,16,52,45,26,51,42,30,46,49,52,45,47,48,62,67,38,75,65,64,74,63,73,86,47,53,77,37,60,40,73,58,43,43,81,77,51,80,83,50,49,63,61,42,42,38,69,40,46,36,32,21,77,77,38,47,69,58,22,50,50,50,45,46,70,73,28,55,30,48,41,73,85,74,33,75,63,78,76,53,83,74,39,52,46,39,71,40,45,66,44,78,76,66,64,68,58,80,127

Sequence (644 aa):
MAFILLSIWVQLGSFFFLLSGLIGDLLLIRLFLYLAYVMLLTNALLGSPPWPKILSVDQIAFSEVAMDSFVWAILSLYVHGSSLVALIWDERAPKLTDDEAALWRMMYRTGGLSARLFQDVVARHLHVVEVEAGDVVDTENFFFIIYRGRIELEVLEGKKFSHSRVLTSGEMFDLKSLGLVRTESIFDNSSVRCTALCPSKLFEIRKENLVKIAQNPLSKSLFQALLINNLMYIVESYREINHTRSENDNYCSKIFDPLEEWEQPESYRSGSGKALQRPLRHIWKGVRGSFGLPWPFSRHPVGLRQTQLPPPLRRDEYQKPLMAFILLSIWVQLGSFFFLLSGLIGDLLLIRLFLYLAYVMLLTNALLGSPPWPKILSVDQIAFSEVAMDSFVWAILSLYVHGSSLVALIWDERAPKLTDDEAALWRMMYRTGGLSARLFQDVVARHLHVVEVEAGDVVDTENFFFIIYRGRIELEVLEGKKFSHSRVLTSGEMFDLKSLGLVRTESIFDNSSVRCTALCPSKLFEIRKENLVKIAQNPLSKSLFQALLINNLMYIVESYREINHTRSENDNYCSKIFDPLEEWEQPESYRSGSGKALQRPLRHIWKGVRGSFGLPWPFSRHPVGLRQTQLPPPLRRDEYQKPL